Protein AF-0000000082844607 (afdb_homodimer)

Foldseek 3Di:
DQPKDFDADLQARHTQEIDGDHDQKDWDPDDPPFWDWDFDSQFQWIWITGPNDTHTDPDGQVRQQVVPQDADPVGKGK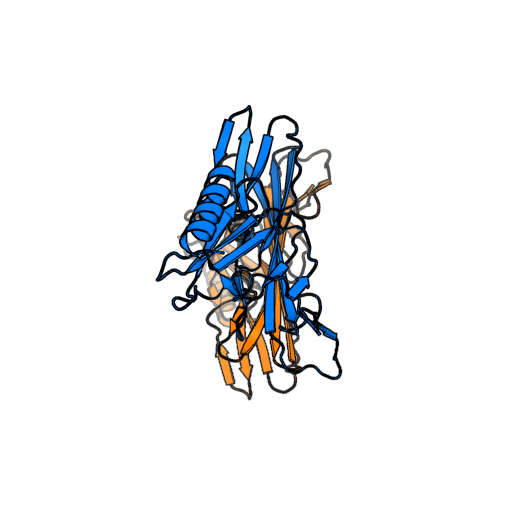HKDKWKKKFWAQPRYRDTQWIDTPVDTDGRDDPDRDAIEIFMKMKMKMWIDDDPDIIIMIGMDSCPDADEADPPSQWAWEAEPPFQKIWIAGNVPRATSYIDGPRDGDSFDWDQDRHYTHGDDHHYDHPVVVVVSVVVNCVVVVD/DQPKDFDADLQARHTQEIDGDHDQKDWDPDPPPFWDWDFDSQFQWIWITGPNDTDTDPDGQVRQQVVPQDADPVGKGKHKDKWKKKFWAQPRYRDTQWIDTPVDTDGRDDPDRDAIEIFMKMKMKMWIDDDPDIIIMIGMDSCVDADEADPPSQWAWEAEPPFQKIWIAGNVPRATSYIDGPRDGDSFDWDQDRHYTHGDDHHYDHPVVVVVSVVVRCVVVVD

Nearest PDB structures (foldseek):
  6shc-assembly1_A-2  TM=8.727E-01  e=2.344E-17  Homo sapiens
  2hz6-assembly1_A-2  TM=8.777E-01  e=3.022E-15  Homo sapiens
  4yzs-assembly1_B-2  TM=6.482E-01  e=1.031E-11  Homo sapiens
  5v1d-assembly2_C  TM=6.864E-01  e=1.862E-10  Bos taurus
  4yzy-assembly1_A-2  TM=5.432E-01  e=5.057E-06  Mus musculus

Sequence (446 aa):
MDGRLNALDINTGKIKWIMEEEPVLRSPTNVKQGFTFLPNPLDGSLYSLKDSSLKKLPFNIPQLVHAAPCTGNDGVRYAGSKKDVWFGIDPETGIKVETLSAASAERICPANQKQTIYLGRTEYHVSMFLENNRWNATFNDYTAHLLPENNNYPLKHYVSSSTGNLLAVDKNTGEVRWEEDLKVPIVALYLLEQDGLHKLDFKVMGKETMENIAKVSSFAFGKMDGRLNALDINTGKIKWIMEEEPVLRSPTNVKQGFTFLPNPLDGSLYSLKDSSLKKLPFNIPQLVHAAPCTGNDGVRYAGSKKDVWFGIDPETGIKVETLSAASAERICPANQKQTIYLGRTEYHVSMFLENNRWNATFNDYTAHLLPENNNYPLKHYVSSSTGNLLAVDKNTGEVRWEEDLKVPIVALYLLEQDGLHKLDFKVMGKETMENIAKVSSFAFGK

Solvent-accessible surface area (backbone atoms only — not comparable to full-atom values): 24104 Å² total; per-residue (Å²): 102,67,34,62,45,72,40,54,39,89,79,63,46,47,74,66,32,70,38,88,44,70,44,34,48,47,57,69,82,70,71,52,97,52,51,38,64,47,71,35,75,66,71,32,38,34,26,40,35,42,84,88,39,78,41,76,51,98,46,27,47,69,56,44,33,66,51,24,25,41,68,48,95,86,62,37,35,35,23,9,28,37,39,20,35,35,36,26,20,29,82,80,63,52,47,73,34,28,40,41,35,56,86,44,77,48,75,52,85,60,93,79,73,84,57,72,31,53,42,37,36,34,42,35,32,39,26,40,40,45,95,95,42,75,49,53,39,37,42,47,40,59,58,59,47,48,40,70,62,61,87,79,60,60,63,41,37,38,31,32,74,84,43,18,38,38,38,34,25,33,65,85,78,62,46,69,65,35,70,36,74,66,78,43,76,76,60,78,48,64,46,84,48,83,89,19,47,19,50,44,78,67,42,78,34,54,58,69,59,50,51,50,52,53,50,50,43,28,59,73,66,76,95,102,68,35,61,47,73,41,54,39,90,79,64,46,47,75,65,32,70,39,87,44,69,44,34,48,48,59,71,82,72,71,46,99,52,53,38,65,47,71,37,76,68,70,33,38,34,26,39,35,42,85,90,40,78,41,75,52,98,46,27,47,70,55,46,34,67,49,26,25,40,66,46,96,86,61,38,34,34,24,9,27,36,39,20,36,34,36,27,19,30,83,79,63,52,46,73,35,28,40,41,34,56,85,43,76,48,75,51,85,60,93,78,72,84,57,73,30,51,42,37,36,33,41,34,32,40,26,40,40,45,95,95,43,74,50,52,37,37,40,46,40,57,60,57,47,49,41,72,60,62,86,78,60,58,63,41,37,38,31,31,74,83,44,19,37,39,37,35,25,32,65,85,79,63,46,69,64,35,69,38,75,67,79,43,77,74,60,78,47,64,45,84,48,81,88,19,48,18,50,42,77,67,42,79,34,54,58,69,59,50,52,49,51,54,50,50,43,27,59,73,66,75,97

Organism: NCBI:txid2654633

pLDDT: mean 88.21, std 10.42, range [48.5, 97.88]

Secondary structure (DSSP, 8-state):
----EEEE-TTT--EEEEE----SEE---S-BTTEEEEE-TTT-EEEEEETTEEEEEEEEHHHHHHH-SEE-TTS-EEEEEEEEEEEEE-TTT--EEEEEESS-EEE---TT----EEEEEEEEEEEEEETTEEEEEEEEESGGGPBPP-TT--EEEEEESSS-EEEEEETTT--EEEEEE-SS----EEEEETTEEEEE--EEE-HHHHHHHHHHHHHHTT-/----EEEE-TTT--EEEEE----SEE---S-BTTEEEEE-TTT-EEEEEETTEEEEEEEEHHHHHHH-SEE-TTS-EEEEEEEEEEEEE-TTT--EEEEEESS-EEE---TT----EEEEEEEEEEEEEETTEEEEEEEEESGGGPBPP-TT--EEEEEESSS-EEEEEETTT--EEEEEE-SS----EEEEETTEEEEE--EEE-HHHHHHHHHHHHHHTT-

InterPro domains:
  IPR011047 Quinoprotein alcohol dehydrogenase-like superfamily [SSF50998] (1-191)
  IPR015943 WD40/YVTN repeat-like-containing domain superfamily [G3DSA:2.130.10.10] (1-203)
  IPR018391 Pyrrolo-quinoline quinone beta-propeller repeat [SM00564] (69-101)
  IPR018391 Pyrrolo-quinoline quinone beta-propeller repeat [SM00564] (149-181)

Structure (mmCIF, N/CA/C/O backbone):
data_AF-0000000082844607-model_v1
#
loop_
_entity.id
_entity.type
_entity.pdbx_description
1 polymer 'Uncharacterized protein'
#
loop_
_atom_site.group_PDB
_atom_site.id
_atom_site.type_symbol
_atom_site.label_atom_id
_atom_site.label_alt_id
_atom_site.label_comp_id
_atom_site.label_asym_id
_atom_site.label_entity_id
_atom_site.label_seq_id
_atom_site.pdbx_PDB_ins_code
_atom_site.Cartn_x
_atom_site.Cartn_y
_atom_site.Cartn_z
_atom_site.occupancy
_atom_site.B_iso_or_equiv
_atom_site.auth_seq_id
_atom_site.auth_comp_id
_atom_site.auth_asym_id
_atom_site.auth_atom_id
_atom_site.pdbx_PDB_model_num
ATOM 1 N N . MET A 1 1 ? 11.773 14.969 12.531 1 65.75 1 MET A N 1
ATOM 2 C CA . MET A 1 1 ? 10.492 15.672 12.5 1 65.75 1 MET A CA 1
ATOM 3 C C . MET A 1 1 ? 9.422 14.883 13.258 1 65.75 1 MET A C 1
ATOM 5 O O . MET A 1 1 ? 9.18 13.711 12.953 1 65.75 1 MET A O 1
ATOM 9 N N . ASP A 1 2 ? 8.75 15.438 14.336 1 77.5 2 ASP A N 1
ATOM 10 C CA . ASP A 1 2 ? 8.031 14.695 15.375 1 77.5 2 ASP A CA 1
ATOM 11 C C . ASP A 1 2 ? 6.637 14.305 14.898 1 77.5 2 ASP A C 1
ATOM 13 O O . ASP A 1 2 ? 5.906 13.617 15.617 1 77.5 2 ASP A O 1
ATOM 17 N N . GLY A 1 3 ? 6.238 14.602 13.742 1 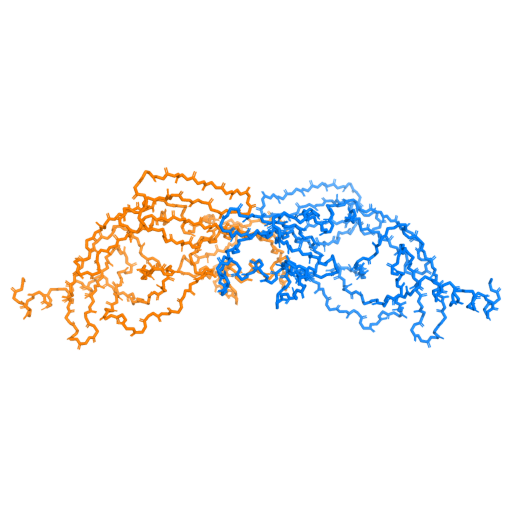87.44 3 GLY A N 1
ATOM 18 C CA . GLY A 1 3 ? 4.977 14.133 13.188 1 87.44 3 GLY A CA 1
ATOM 19 C C . GLY A 1 3 ? 3.768 14.797 13.82 1 87.44 3 GLY A C 1
ATOM 20 O O . GLY A 1 3 ? 2.643 14.312 13.672 1 87.44 3 GLY A O 1
ATOM 21 N N . ARG A 1 4 ? 3.936 15.914 14.555 1 91.75 4 ARG A N 1
ATOM 22 C CA . ARG A 1 4 ? 2.861 16.641 15.234 1 91.75 4 ARG A CA 1
ATOM 23 C C . ARG A 1 4 ? 1.97 17.359 14.234 1 91.75 4 ARG A C 1
ATOM 25 O O . ARG A 1 4 ? 2.459 17.906 13.25 1 91.75 4 ARG A O 1
ATOM 32 N N . LEU A 1 5 ? 0.731 17.281 14.547 1 94.31 5 LEU A N 1
ATOM 33 C CA . LEU A 1 5 ? -0.241 18.109 13.836 1 94.31 5 LEU A CA 1
ATOM 34 C C . LEU A 1 5 ? -0.721 19.266 14.703 1 94.31 5 LEU A C 1
ATOM 36 O O . LEU A 1 5 ? -1.335 19.047 15.75 1 94.31 5 LEU A O 1
ATOM 40 N N . ASN A 1 6 ? -0.327 20.453 14.375 1 96.31 6 ASN A N 1
ATOM 41 C CA . ASN A 1 6 ? -0.761 21.672 15.07 1 96.31 6 ASN A CA 1
ATOM 42 C C . ASN A 1 6 ? -1.96 22.312 14.383 1 96.31 6 ASN A C 1
ATOM 44 O O . ASN A 1 6 ? -1.904 22.625 13.188 1 96.31 6 ASN A O 1
ATOM 48 N N . ALA A 1 7 ? -2.996 22.406 15.086 1 97.5 7 ALA A N 1
ATOM 49 C CA . ALA A 1 7 ? -4.145 23.141 14.562 1 97.5 7 ALA A CA 1
ATOM 50 C C . ALA A 1 7 ? -4.078 24.609 14.969 1 97.5 7 ALA A C 1
ATOM 52 O O . ALA A 1 7 ? -4.008 24.938 16.156 1 97.5 7 ALA A O 1
ATOM 53 N N . LEU A 1 8 ? -4.09 25.453 14 1 97.88 8 LEU A N 1
ATOM 54 C CA . LEU A 1 8 ? -4.004 26.891 14.234 1 97.88 8 LEU A CA 1
ATOM 55 C C . LEU A 1 8 ? -5.312 27.578 13.867 1 97.88 8 LEU A C 1
ATOM 57 O O . LEU A 1 8 ? -5.996 27.172 12.93 1 97.88 8 LEU A O 1
ATOM 61 N N . ASP A 1 9 ? -5.633 28.594 14.672 1 97.56 9 ASP A N 1
ATOM 62 C CA . ASP A 1 9 ? -6.738 29.453 14.281 1 97.56 9 ASP A CA 1
ATOM 63 C C . ASP A 1 9 ? -6.402 30.25 13.016 1 97.56 9 ASP A C 1
ATOM 65 O O . ASP A 1 9 ? -5.359 30.906 12.945 1 97.56 9 ASP A O 1
ATOM 69 N N . ILE A 1 10 ? -7.258 30.234 12.062 1 95 10 ILE A N 1
ATOM 70 C CA . ILE A 1 10 ? -6.973 30.812 10.758 1 95 10 ILE A CA 1
ATOM 71 C C . ILE A 1 10 ? -6.801 32.312 10.875 1 95 10 ILE A C 1
ATOM 73 O O . ILE A 1 10 ? -6.027 32.938 10.133 1 95 10 ILE A O 1
ATOM 77 N N . ASN A 1 11 ? -7.441 32.938 11.883 1 94.69 11 ASN A N 1
ATOM 78 C CA . ASN A 1 11 ? -7.465 34.406 11.984 1 94.69 11 ASN A CA 1
ATOM 79 C C . ASN A 1 11 ? -6.309 34.906 12.836 1 94.69 11 ASN A C 1
ATOM 81 O O . ASN A 1 11 ? -5.781 36 12.586 1 94.69 11 ASN A O 1
ATOM 85 N N . THR A 1 12 ? -5.914 34.125 13.781 1 96.06 12 THR A N 1
ATOM 86 C CA . THR A 1 12 ? -4.953 34.656 14.742 1 96.06 12 THR A CA 1
ATOM 87 C C . THR A 1 12 ? -3.611 33.938 14.617 1 96.06 12 THR A C 1
ATOM 89 O O . THR A 1 12 ? -2.586 34.438 15.078 1 96.06 12 THR A O 1
ATOM 92 N N . GLY A 1 13 ? -3.664 32.719 14.039 1 96.81 13 GLY A N 1
ATOM 93 C CA . GLY A 1 13 ? -2.455 31.906 13.938 1 96.81 13 GLY A CA 1
ATOM 94 C C . GLY A 1 13 ? -2.125 31.172 15.227 1 96.81 13 GLY A C 1
ATOM 95 O O . GLY A 1 13 ? -1.167 30.406 15.273 1 96.81 13 GLY A O 1
ATOM 96 N N . LYS A 1 14 ? -2.963 31.406 16.25 1 97.19 14 LYS A N 1
ATOM 97 C CA . LYS A 1 14 ? -2.688 30.75 17.516 1 97.19 14 LYS A CA 1
ATOM 98 C C . LYS A 1 14 ? -3.004 29.266 17.453 1 97.19 14 LYS A C 1
ATOM 100 O O . LYS A 1 14 ? -3.957 28.859 16.781 1 97.19 14 LYS A O 1
ATOM 105 N N . ILE A 1 15 ? -2.26 28.484 18.203 1 97.12 15 ILE A N 1
ATOM 106 C CA . ILE A 1 15 ? -2.457 27.047 18.234 1 97.12 15 ILE A CA 1
ATOM 107 C C . ILE A 1 15 ? -3.703 26.703 19.062 1 97.12 15 ILE A C 1
ATOM 109 O O . ILE A 1 15 ? -3.834 27.141 20.203 1 97.12 15 ILE A O 1
ATOM 113 N N . LYS A 1 16 ? -4.602 26 18.484 1 97.25 16 LYS A N 1
ATOM 114 C CA . LYS A 1 16 ? -5.812 25.547 19.172 1 97.25 16 LYS A CA 1
ATOM 115 C C . LYS A 1 16 ? -5.586 24.219 19.875 1 97.25 16 LYS A C 1
ATOM 117 O O . LYS A 1 16 ? -6 24.031 21.016 1 97.25 16 LYS A O 1
ATOM 122 N N . TRP A 1 17 ? -4.984 23.312 19.234 1 96.69 17 TRP A N 1
ATOM 123 C CA . TRP A 1 17 ? -4.664 22 19.797 1 96.69 17 TRP A CA 1
ATOM 124 C C . TRP A 1 17 ? -3.512 21.344 19.047 1 96.69 17 TRP A C 1
ATOM 126 O O . TRP A 1 17 ? -3.154 21.781 17.953 1 96.69 17 TRP A O 1
ATOM 136 N N . ILE A 1 18 ? -2.9 20.422 19.641 1 95.69 18 ILE A N 1
ATOM 137 C CA . ILE A 1 18 ? -1.778 19.656 19.094 1 95.69 18 ILE A CA 1
ATOM 138 C C . ILE A 1 18 ? -2.074 18.156 19.188 1 95.69 18 ILE A C 1
ATOM 140 O O . ILE A 1 18 ? -2.547 17.688 20.234 1 95.69 18 ILE A O 1
ATOM 144 N N . MET A 1 19 ? -1.916 17.5 18.125 1 93.88 19 MET A N 1
ATOM 145 C CA . MET A 1 19 ? -2.016 16.047 18.109 1 93.88 19 MET A CA 1
ATOM 146 C C . MET A 1 19 ? -0.647 15.414 17.891 1 93.88 19 MET A C 1
ATOM 148 O O . MET A 1 19 ? 0.015 15.688 16.891 1 93.88 19 MET A O 1
ATOM 152 N N . GLU A 1 20 ? -0.281 14.547 18.875 1 93.81 20 GLU A N 1
ATOM 153 C CA . GLU A 1 20 ? 0.998 13.859 18.75 1 93.81 20 GLU A CA 1
ATOM 154 C C . GLU A 1 20 ? 0.866 12.609 17.875 1 93.81 20 GLU A C 1
ATOM 156 O O . GLU A 1 20 ? -0.012 11.773 18.109 1 93.81 20 GLU A O 1
ATOM 161 N N . GLU A 1 21 ? 1.651 12.531 16.875 1 93.25 21 GLU A N 1
ATOM 162 C CA . GLU A 1 21 ? 1.688 11.367 15.992 1 93.25 21 GLU A CA 1
ATOM 163 C C . GLU A 1 21 ? 3.123 10.945 15.688 1 93.25 21 GLU A C 1
ATOM 165 O O . GLU A 1 21 ? 4.07 11.555 16.188 1 93.25 21 GLU A O 1
ATOM 170 N N . GLU A 1 22 ? 3.238 9.797 14.953 1 94.25 22 GLU A N 1
ATOM 171 C CA . GLU A 1 22 ? 4.562 9.289 14.602 1 94.25 22 GLU A CA 1
ATOM 172 C C . GLU A 1 22 ? 5.309 10.273 13.703 1 94.25 22 GLU A C 1
ATOM 174 O O . GLU A 1 22 ? 4.688 11.023 12.945 1 94.25 22 GLU A O 1
ATOM 179 N N . PRO A 1 23 ? 6.633 10.242 13.766 1 94.25 23 PRO A N 1
ATOM 180 C CA . PRO A 1 23 ? 7.414 11.141 12.914 1 94.25 23 PRO A CA 1
ATOM 181 C C . PRO A 1 23 ? 7.062 11.008 11.43 1 94.25 23 PRO A C 1
ATOM 183 O O . PRO A 1 23 ? 6.711 9.914 10.977 1 94.25 23 PRO A O 1
ATOM 186 N N . VAL A 1 24 ? 7.191 12.109 10.766 1 94.44 24 VAL A N 1
ATOM 187 C CA . VAL A 1 24 ? 6.887 12.148 9.336 1 94.44 24 VAL A CA 1
ATOM 188 C C . VAL A 1 24 ? 7.816 11.203 8.586 1 94.44 24 VAL A C 1
ATOM 190 O O . VAL A 1 24 ? 7.387 10.492 7.672 1 94.44 24 VAL A O 1
ATOM 193 N N . LEU A 1 25 ? 9.102 11.242 8.977 1 95 25 LEU A N 1
ATOM 194 C CA . LEU A 1 25 ? 10.109 10.453 8.273 1 95 25 LEU A CA 1
ATOM 195 C C . LEU A 1 25 ? 11.109 9.844 9.25 1 95 25 LEU A C 1
ATOM 197 O O . LEU A 1 25 ? 11.562 10.516 10.172 1 95 25 LEU A O 1
ATOM 201 N N . ARG A 1 26 ? 11.289 8.547 9.125 1 94.31 26 ARG A N 1
ATOM 202 C CA . ARG A 1 26 ? 12.344 7.82 9.828 1 94.31 26 ARG A CA 1
ATOM 203 C C . ARG A 1 26 ? 13.211 7.027 8.859 1 94.31 26 ARG A C 1
ATOM 205 O O . ARG A 1 26 ? 12.695 6.25 8.055 1 94.31 26 ARG A O 1
ATOM 212 N N . SER A 1 27 ? 14.469 7.289 8.805 1 90.69 27 SER A N 1
ATOM 213 C CA . SER A 1 27 ? 15.422 6.574 7.961 1 90.69 27 SER A CA 1
ATOM 214 C C . SER A 1 27 ? 16.812 6.566 8.586 1 90.69 27 SER A C 1
ATOM 216 O O . SER A 1 27 ? 17.156 7.465 9.359 1 90.69 27 SER A O 1
ATOM 218 N N . PRO A 1 28 ? 17.594 5.484 8.367 1 82.56 28 PRO A N 1
ATOM 219 C CA . PRO A 1 28 ? 18.969 5.512 8.883 1 82.56 28 PRO A CA 1
ATOM 220 C C . PRO A 1 28 ? 19.766 6.695 8.344 1 82.56 28 PRO A C 1
ATOM 222 O O . PRO A 1 28 ? 19.562 7.117 7.203 1 82.56 28 PRO A O 1
ATOM 225 N N . THR A 1 29 ? 20.469 7.367 9.18 1 72.31 29 THR A N 1
ATOM 226 C CA . THR A 1 29 ? 21.281 8.516 8.781 1 72.31 29 THR A CA 1
ATOM 227 C C . THR A 1 29 ? 22.703 8.086 8.43 1 72.31 29 THR A C 1
ATOM 229 O O . THR A 1 29 ? 23.453 8.844 7.801 1 72.31 29 THR A O 1
ATOM 232 N N . ASN A 1 30 ? 23 6.871 8.812 1 71.19 30 ASN A N 1
ATOM 233 C CA . ASN A 1 30 ? 24.391 6.473 8.602 1 71.19 30 ASN A CA 1
ATOM 234 C C . ASN A 1 30 ? 24.578 5.82 7.238 1 71.19 30 ASN A C 1
ATOM 236 O O . ASN A 1 30 ? 23.766 4.992 6.816 1 71.19 30 ASN A O 1
ATOM 240 N N . VAL A 1 31 ? 25.344 6.48 6.375 1 64.75 31 VAL A N 1
ATOM 241 C CA . VAL A 1 31 ? 25.734 5.887 5.098 1 64.75 31 VAL A CA 1
ATOM 242 C C . VAL A 1 31 ? 26.594 4.645 5.344 1 64.75 31 VAL A C 1
ATOM 244 O O . VAL A 1 31 ? 27.688 4.742 5.91 1 64.75 31 VAL A O 1
ATOM 247 N N . LYS A 1 32 ? 25.984 3.477 5.328 1 59.62 32 LYS A N 1
ATOM 248 C CA . LYS A 1 32 ? 26.781 2.248 5.371 1 59.62 32 LYS A CA 1
ATOM 249 C C . LYS A 1 32 ? 27.312 1.895 3.988 1 59.62 32 LYS A C 1
ATOM 251 O O . LYS A 1 32 ? 26.578 1.904 3.004 1 59.62 32 LYS A O 1
ATOM 256 N N . GLN A 1 33 ? 28.656 1.492 4.105 1 62 33 GLN A N 1
ATOM 257 C CA . GLN A 1 33 ? 29.469 0.822 3.102 1 62 33 GLN A CA 1
ATOM 258 C C . GLN A 1 33 ? 29.297 1.468 1.729 1 62 33 GLN A C 1
ATOM 260 O O . GLN A 1 33 ? 29.328 0.781 0.706 1 62 33 GLN A O 1
ATOM 265 N N . GLY A 1 34 ? 28.859 2.734 1.683 1 70.25 34 GLY A N 1
ATOM 266 C CA . GLY A 1 34 ? 29 3.447 0.423 1 70.25 34 GLY A CA 1
ATOM 267 C C . GLY A 1 34 ? 27.672 3.664 -0.288 1 70.25 34 GLY A C 1
ATOM 268 O O . GLY A 1 34 ? 27.625 4.324 -1.326 1 70.25 34 GLY A O 1
ATOM 269 N N . PHE A 1 35 ? 26.578 3.016 0.213 1 77.75 35 PHE A N 1
ATOM 270 C CA . PHE A 1 35 ? 25.312 3.234 -0.463 1 77.75 35 PHE A CA 1
ATOM 271 C C . PHE A 1 35 ? 24.203 3.557 0.543 1 77.75 35 PHE A C 1
ATOM 273 O O . PHE A 1 35 ? 24.125 2.93 1.601 1 77.75 35 PHE A O 1
ATOM 280 N N . THR A 1 36 ? 23.578 4.691 0.289 1 86.69 36 THR A N 1
ATOM 281 C CA . THR A 1 36 ? 22.422 5.016 1.122 1 86.69 36 THR A CA 1
ATOM 282 C C . THR A 1 36 ? 21.406 5.836 0.336 1 86.69 36 THR A C 1
ATOM 284 O O . THR A 1 36 ? 21.672 6.262 -0.788 1 86.69 36 THR A O 1
ATOM 287 N N . PHE A 1 37 ? 20.25 5.867 0.863 1 90.31 37 PHE A N 1
ATOM 288 C CA . PHE A 1 37 ? 19.219 6.746 0.316 1 90.31 37 PHE A CA 1
ATOM 289 C C . PHE A 1 37 ? 18.906 7.883 1.282 1 90.31 37 PHE A C 1
ATOM 291 O O . PHE A 1 37 ? 18.984 7.707 2.5 1 90.31 37 PHE A O 1
ATOM 298 N N . LEU A 1 38 ? 18.625 8.961 0.694 1 91.94 38 LEU A N 1
ATOM 299 C CA . LEU A 1 38 ? 18.188 10.125 1.458 1 91.94 38 LEU A CA 1
ATOM 300 C C . LEU A 1 38 ? 16.75 10.5 1.118 1 91.94 38 LEU A C 1
ATOM 302 O O . LEU A 1 38 ? 16.469 10.93 -0.001 1 91.94 38 LEU A O 1
ATOM 306 N N . PRO A 1 39 ? 15.859 10.281 2.029 1 94.25 39 PRO A N 1
ATOM 307 C CA . PRO A 1 39 ? 14.469 10.664 1.765 1 94.25 39 PRO A CA 1
ATOM 308 C C . PRO A 1 39 ? 14.18 12.125 2.104 1 94.25 39 PRO A C 1
ATOM 310 O O . PRO A 1 39 ? 14.836 12.695 2.977 1 94.25 39 PRO A O 1
ATOM 313 N N . ASN A 1 40 ? 13.32 12.758 1.428 1 93 40 ASN A N 1
ATOM 314 C CA . ASN A 1 40 ? 12.812 14.102 1.65 1 93 40 ASN A CA 1
ATOM 315 C C . ASN A 1 40 ? 11.5 14.086 2.432 1 93 40 ASN A C 1
ATOM 317 O O . ASN A 1 40 ? 10.516 13.484 1.993 1 93 40 ASN A O 1
ATOM 321 N N . PRO A 1 41 ? 11.422 14.703 3.553 1 92.31 41 PRO A N 1
ATOM 322 C CA . PRO A 1 41 ? 10.211 14.648 4.379 1 92.31 41 PRO A CA 1
ATOM 323 C C . PRO A 1 41 ? 9.039 15.391 3.756 1 92.31 41 PRO A C 1
ATOM 325 O O . PRO A 1 41 ? 7.895 15.242 4.203 1 92.31 41 PRO A O 1
ATOM 328 N N . LEU A 1 42 ? 9.281 16.234 2.756 1 91.12 42 LEU A N 1
ATOM 329 C CA . LEU A 1 42 ? 8.219 17.047 2.166 1 91.12 42 LEU A CA 1
ATOM 330 C C . LEU A 1 42 ? 7.293 16.188 1.309 1 91.12 42 LEU A C 1
ATOM 332 O O . LEU A 1 42 ? 6.082 16.406 1.275 1 91.12 42 LEU A O 1
ATOM 336 N N . ASP A 1 43 ? 7.895 15.211 0.659 1 92.06 43 ASP A N 1
ATOM 337 C CA . ASP A 1 43 ? 7.043 14.469 -0.268 1 92.06 43 ASP A CA 1
ATOM 338 C C . ASP A 1 43 ? 7.492 13.016 -0.383 1 92.06 43 ASP A C 1
ATOM 340 O O . ASP A 1 43 ? 6.953 12.258 -1.189 1 92.06 43 ASP A O 1
ATOM 344 N N . GLY A 1 44 ? 8.516 12.641 0.325 1 94.88 44 GLY A N 1
ATOM 345 C CA . GLY A 1 44 ? 9 11.266 0.298 1 94.88 44 GLY A CA 1
ATOM 346 C C . GLY A 1 44 ? 9.953 10.992 -0.851 1 94.88 44 GLY A C 1
ATOM 347 O O . GLY A 1 44 ? 10.336 9.844 -1.081 1 94.88 44 GLY A O 1
ATOM 348 N N . SER A 1 45 ? 10.383 12 -1.598 1 95.81 45 SER A N 1
ATOM 349 C CA . SER A 1 45 ? 11.359 11.773 -2.664 1 95.81 45 SER A CA 1
ATOM 350 C C . SER A 1 45 ? 12.633 11.141 -2.123 1 95.81 45 SER A C 1
ATOM 352 O O . SER A 1 45 ? 12.977 11.32 -0.952 1 95.81 45 SER A O 1
ATOM 354 N N . LEU A 1 46 ? 13.266 10.398 -2.99 1 94.69 46 LEU A N 1
ATOM 355 C CA . LEU A 1 46 ? 14.445 9.648 -2.586 1 94.69 46 LEU A CA 1
ATOM 356 C C . LEU A 1 46 ? 15.648 10.016 -3.451 1 94.69 46 LEU A C 1
ATOM 358 O O . LEU A 1 46 ? 15.516 10.172 -4.668 1 94.69 46 LEU A O 1
ATOM 362 N N . TYR A 1 47 ? 16.766 10.156 -2.803 1 93.06 47 TYR A N 1
ATOM 363 C CA . TYR A 1 47 ? 18.047 10.344 -3.467 1 93.06 47 TYR A CA 1
ATOM 364 C C . TYR A 1 47 ? 19.016 9.227 -3.104 1 93.06 47 TYR A C 1
ATOM 366 O O . TYR A 1 47 ? 19.156 8.883 -1.929 1 93.06 47 TYR A O 1
ATOM 374 N N . SER A 1 48 ? 19.5 8.625 -4.09 1 89.44 48 SER A N 1
ATOM 375 C CA . SER A 1 48 ? 20.531 7.621 -3.842 1 89.44 48 SER A CA 1
ATOM 376 C C . SER A 1 48 ? 21.922 8.266 -3.738 1 89.44 48 SER A C 1
ATOM 378 O O . SER A 1 48 ? 22.234 9.195 -4.488 1 89.44 48 SER A O 1
ATOM 380 N N . LEU A 1 49 ? 22.594 7.902 -2.764 1 87.81 49 LEU A N 1
ATOM 381 C CA . LEU A 1 49 ? 23.969 8.359 -2.582 1 87.81 49 LEU A CA 1
ATOM 382 C C . LEU A 1 49 ? 24.938 7.188 -2.666 1 87.81 49 LEU A C 1
ATOM 384 O O . LEU A 1 49 ? 24.875 6.254 -1.863 1 87.81 49 LEU A O 1
ATOM 388 N N . LYS A 1 50 ? 25.672 7.168 -3.67 1 82.62 50 LYS A N 1
ATOM 389 C CA . LYS A 1 50 ? 26.734 6.18 -3.855 1 82.62 50 LYS A CA 1
ATOM 390 C C . LYS A 1 50 ? 28.047 6.855 -4.215 1 82.62 50 LYS A C 1
ATOM 392 O O . LYS A 1 50 ? 28.125 7.578 -5.207 1 82.62 50 LYS A O 1
ATOM 397 N N . ASP A 1 51 ? 29.094 6.543 -3.518 1 83.56 51 ASP A N 1
ATOM 398 C CA . ASP A 1 51 ? 30.422 7.086 -3.779 1 83.56 51 ASP A CA 1
ATOM 399 C C . ASP A 1 51 ? 30.359 8.594 -4.027 1 83.56 51 ASP A C 1
ATOM 401 O O . ASP A 1 51 ? 30.906 9.086 -5.02 1 83.56 51 ASP A O 1
ATOM 405 N N . SER A 1 52 ? 29.594 9.336 -3.311 1 83.38 52 SER A N 1
ATOM 406 C CA . SER A 1 52 ? 29.469 10.789 -3.303 1 83.38 52 SER A CA 1
ATOM 407 C C . SER A 1 52 ? 28.672 11.289 -4.5 1 83.38 52 SER A C 1
ATOM 409 O O . SER A 1 52 ? 28.734 12.469 -4.84 1 83.38 52 SER A O 1
ATOM 411 N N . SER A 1 53 ? 28.125 10.352 -5.152 1 87.94 53 SER A N 1
ATOM 412 C CA . SER A 1 53 ? 27.219 10.727 -6.234 1 87.94 53 SER A CA 1
ATOM 413 C C . SER A 1 53 ? 25.766 10.688 -5.785 1 87.94 53 SER A C 1
ATOM 415 O O . SER A 1 53 ? 25.312 9.68 -5.238 1 87.94 53 SER A O 1
ATOM 417 N N . LEU A 1 54 ? 25.094 11.789 -5.961 1 89.69 54 LEU A N 1
ATOM 418 C CA . LEU A 1 54 ? 23.703 11.922 -5.547 1 89.69 54 LEU A CA 1
ATOM 419 C C . LEU A 1 54 ? 22.766 11.852 -6.75 1 89.69 54 LEU A C 1
ATOM 421 O O . LEU A 1 54 ? 22.938 12.602 -7.715 1 89.69 54 LEU A O 1
ATOM 425 N N . LYS A 1 55 ? 21.922 10.883 -6.742 1 91.75 55 LYS A N 1
ATOM 426 C CA . LYS A 1 55 ? 20.969 10.734 -7.828 1 91.75 55 LYS A CA 1
ATOM 427 C C . LYS A 1 55 ? 19.531 10.672 -7.297 1 91.75 55 LYS A C 1
ATOM 429 O O . LYS A 1 55 ? 19.25 9.914 -6.367 1 91.75 55 LYS A O 1
ATOM 434 N N . LYS A 1 56 ? 18.766 11.461 -7.945 1 93.88 56 LYS A N 1
ATOM 435 C CA . LYS A 1 56 ? 17.344 11.43 -7.57 1 93.88 56 LYS A CA 1
ATOM 436 C C . LYS A 1 56 ? 16.625 10.258 -8.227 1 93.88 56 LYS A C 1
ATOM 438 O O . LYS A 1 56 ? 16.766 10.039 -9.438 1 93.88 56 LYS A O 1
ATOM 443 N N . LEU A 1 57 ? 15.875 9.508 -7.5 1 92.56 57 LEU A N 1
ATOM 444 C CA . LEU A 1 57 ? 15.07 8.422 -8.047 1 92.56 57 LEU A CA 1
ATOM 445 C C . LEU A 1 57 ? 13.797 8.961 -8.688 1 92.56 57 LEU A C 1
ATOM 447 O O . LEU A 1 57 ? 13.258 9.977 -8.25 1 92.56 57 LEU A O 1
ATOM 451 N N . PRO A 1 58 ? 13.359 8.328 -9.711 1 94.06 58 PRO A N 1
ATOM 452 C CA . PRO A 1 58 ? 12.172 8.828 -10.422 1 94.06 58 PRO A CA 1
ATOM 453 C C . PRO A 1 58 ? 10.875 8.508 -9.688 1 94.06 58 PRO A C 1
ATOM 455 O O . PRO A 1 58 ? 9.789 8.664 -10.25 1 94.06 58 PRO A O 1
ATOM 458 N N . PHE A 1 59 ? 10.93 8.062 -8.469 1 93.75 59 PHE A N 1
ATOM 459 C CA . PHE A 1 59 ? 9.766 7.793 -7.629 1 93.75 59 PHE A CA 1
ATOM 460 C C . PHE A 1 59 ? 10 8.281 -6.203 1 93.75 59 PHE A C 1
ATOM 462 O O . PHE A 1 59 ? 11.125 8.25 -5.711 1 93.75 59 PHE A O 1
ATOM 469 N N . ASN A 1 60 ? 8.969 8.742 -5.551 1 96.31 60 ASN A N 1
ATOM 470 C CA . ASN A 1 60 ? 9.031 8.953 -4.105 1 96.31 60 ASN A CA 1
ATOM 471 C C . ASN A 1 60 ? 8.578 7.715 -3.338 1 96.31 60 ASN A C 1
ATOM 473 O O . ASN A 1 60 ? 8.25 6.691 -3.941 1 96.31 60 ASN A O 1
ATOM 477 N N . ILE A 1 61 ? 8.523 7.742 -2.084 1 96.19 61 ILE A N 1
ATOM 478 C CA . ILE A 1 61 ? 8.312 6.574 -1.236 1 96.19 61 ILE A CA 1
ATOM 479 C C . ILE A 1 61 ? 6.914 6.008 -1.479 1 96.19 61 ILE A C 1
ATOM 481 O O . ILE A 1 61 ? 6.762 4.809 -1.73 1 96.19 61 ILE A O 1
ATOM 485 N N . PRO A 1 62 ? 5.812 6.816 -1.468 1 96.25 62 PRO A N 1
ATOM 486 C CA . PRO A 1 62 ? 4.496 6.242 -1.765 1 96.25 62 PRO A CA 1
ATOM 487 C C . PRO A 1 62 ? 4.449 5.559 -3.129 1 96.25 62 PRO A C 1
ATOM 489 O O . PRO A 1 62 ? 3.887 4.469 -3.256 1 96.25 62 PRO A O 1
ATOM 492 N N . GLN A 1 63 ? 5.062 6.145 -4.109 1 94.69 63 GLN A N 1
ATOM 493 C CA . GLN A 1 63 ? 5.078 5.574 -5.449 1 94.69 63 GLN A CA 1
ATOM 494 C C . GLN A 1 63 ? 5.867 4.266 -5.48 1 94.69 63 GLN A C 1
ATOM 496 O O . GLN A 1 63 ? 5.461 3.307 -6.137 1 94.69 63 GLN A O 1
ATOM 501 N N . LEU A 1 64 ? 6.973 4.273 -4.816 1 94.5 64 LEU A N 1
ATOM 502 C CA . LEU A 1 64 ? 7.809 3.078 -4.773 1 94.5 64 LEU A CA 1
ATOM 503 C C . LEU A 1 64 ? 7.09 1.938 -4.059 1 94.5 64 LEU A C 1
ATOM 505 O O . LEU A 1 64 ? 7.137 0.792 -4.512 1 94.5 64 LEU A O 1
ATOM 509 N N . VAL A 1 65 ? 6.414 2.256 -2.938 1 95.5 65 VAL A N 1
ATOM 510 C CA . VAL A 1 65 ? 5.668 1.25 -2.189 1 95.5 65 VAL A CA 1
ATOM 511 C C . VAL A 1 65 ? 4.535 0.699 -3.055 1 95.5 65 VAL A C 1
ATOM 513 O O . VAL A 1 65 ? 4.258 -0.502 -3.033 1 95.5 65 VAL A O 1
ATOM 516 N N . HIS A 1 66 ? 3.961 1.533 -3.832 1 93.94 66 HIS A N 1
ATOM 517 C CA . HIS A 1 66 ? 2.896 1.092 -4.723 1 93.94 66 HIS A CA 1
ATOM 518 C C . HIS A 1 66 ? 3.43 0.141 -5.789 1 93.94 66 HIS A C 1
ATOM 520 O O . HIS A 1 66 ? 2.783 -0.857 -6.117 1 93.94 66 HIS A O 1
ATOM 526 N N . ALA A 1 67 ? 4.574 0.413 -6.328 1 92.81 67 ALA A N 1
ATOM 527 C CA . ALA A 1 67 ? 5.16 -0.364 -7.418 1 92.81 67 ALA A CA 1
ATOM 528 C C . ALA A 1 67 ? 5.773 -1.661 -6.898 1 92.81 67 ALA A C 1
ATOM 530 O O . ALA A 1 67 ? 5.867 -2.648 -7.633 1 92.81 67 ALA A O 1
ATOM 531 N N . ALA A 1 68 ? 6.184 -1.604 -5.609 1 94.56 68 ALA A N 1
ATOM 532 C CA . ALA A 1 68 ? 6.84 -2.762 -5.004 1 94.56 68 ALA A CA 1
ATOM 533 C C . ALA A 1 68 ? 5.859 -3.916 -4.82 1 94.56 68 ALA A C 1
ATOM 535 O O . ALA A 1 68 ? 4.656 -3.697 -4.664 1 94.56 68 ALA A O 1
ATOM 536 N N . PRO A 1 69 ? 6.375 -5.215 -4.82 1 94.81 69 PRO A N 1
ATOM 537 C CA . PRO A 1 69 ? 7.785 -5.586 -4.961 1 94.81 69 PRO A CA 1
ATOM 538 C C . PRO A 1 69 ? 8.289 -5.457 -6.398 1 94.81 69 PRO A C 1
ATOM 540 O O . PRO A 1 69 ? 7.566 -5.801 -7.34 1 94.81 69 PRO A O 1
ATOM 543 N N . CYS A 1 70 ? 9.484 -4.926 -6.531 1 92.25 70 CYS A N 1
ATOM 544 C CA . CYS A 1 70 ? 10.062 -4.77 -7.859 1 92.25 70 CYS A CA 1
ATOM 545 C C . CYS A 1 70 ? 11.586 -4.77 -7.797 1 92.25 70 CYS A C 1
ATOM 547 O O . CYS A 1 70 ? 12.164 -4.594 -6.727 1 92.25 70 CYS A O 1
ATOM 549 N N . THR A 1 71 ? 12.188 -5.09 -8.914 1 90.12 71 THR A N 1
ATOM 550 C CA . THR A 1 71 ? 13.641 -5.078 -9.031 1 90.12 71 THR A CA 1
ATOM 551 C C . THR A 1 71 ? 14.094 -3.994 -10 1 90.12 71 THR A C 1
ATOM 553 O O . THR A 1 71 ? 13.594 -3.912 -11.125 1 90.12 71 THR A O 1
ATOM 556 N N . GLY A 1 72 ? 14.945 -3.182 -9.523 1 84.75 72 GLY A N 1
ATOM 557 C CA . GLY A 1 72 ? 15.5 -2.164 -10.398 1 84.75 72 GLY A CA 1
ATOM 558 C C . GLY A 1 72 ? 16.5 -2.719 -11.391 1 84.75 72 GLY A C 1
ATOM 559 O O . GLY A 1 72 ? 16.953 -3.863 -11.266 1 84.75 72 GLY A O 1
ATOM 560 N N . ASN A 1 73 ? 16.812 -1.863 -12.336 1 83.69 73 ASN A N 1
ATOM 561 C CA . ASN A 1 73 ? 17.797 -2.236 -13.359 1 83.69 73 ASN A CA 1
ATOM 562 C C . ASN A 1 73 ? 19.172 -2.475 -12.75 1 83.69 73 ASN A C 1
ATOM 564 O O . ASN A 1 73 ? 20 -3.184 -13.328 1 83.69 73 ASN A O 1
ATOM 568 N N . ASP A 1 74 ? 19.406 -1.896 -11.617 1 78.06 74 ASP A N 1
ATOM 569 C CA . ASP A 1 74 ? 20.688 -2.043 -10.945 1 78.06 74 ASP A CA 1
ATOM 570 C C . ASP A 1 74 ? 20.703 -3.285 -10.055 1 78.06 74 ASP A C 1
ATOM 572 O O . ASP A 1 74 ? 21.672 -3.535 -9.344 1 78.06 74 ASP A O 1
ATOM 576 N N . GLY A 1 75 ? 19.625 -4.016 -10.008 1 83.81 75 GLY A N 1
ATOM 577 C CA . GLY A 1 75 ? 19.562 -5.258 -9.25 1 83.81 75 GLY A CA 1
ATOM 578 C C . GLY A 1 75 ? 19.016 -5.074 -7.844 1 83.81 75 GLY A C 1
ATOM 579 O O . GLY A 1 75 ? 18.828 -6.051 -7.113 1 83.81 75 GLY A O 1
ATOM 580 N N . VAL A 1 76 ? 18.734 -3.869 -7.473 1 86.81 76 VAL A N 1
ATOM 581 C CA . VAL A 1 76 ? 18.172 -3.607 -6.148 1 86.81 76 VAL A CA 1
ATOM 582 C C . VAL A 1 76 ? 16.734 -4.121 -6.078 1 86.81 76 VAL A C 1
ATOM 584 O O . VAL A 1 76 ? 15.938 -3.877 -6.988 1 86.81 76 VAL A O 1
ATOM 587 N N . ARG A 1 77 ? 16.422 -4.848 -5.031 1 91.12 77 ARG A N 1
ATOM 588 C CA . ARG A 1 77 ? 15.062 -5.309 -4.797 1 91.12 77 ARG A CA 1
ATOM 589 C C . ARG A 1 77 ? 14.352 -4.41 -3.791 1 91.12 77 ARG A C 1
ATOM 591 O O . ARG A 1 77 ? 14.906 -4.078 -2.742 1 91.12 77 ARG A O 1
ATOM 598 N N . TYR A 1 78 ? 13.18 -4.027 -4.18 1 92.94 78 TYR A N 1
ATOM 599 C CA . TYR A 1 78 ? 12.375 -3.164 -3.322 1 92.94 78 TYR A CA 1
ATOM 600 C C . TYR A 1 78 ? 11.156 -3.908 -2.789 1 92.94 78 TYR A C 1
ATOM 602 O O . TYR A 1 78 ? 10.523 -4.668 -3.521 1 92.94 78 TYR A O 1
ATOM 610 N N . ALA A 1 79 ? 10.891 -3.814 -1.59 1 95.31 79 ALA A N 1
ATOM 611 C CA . ALA A 1 79 ? 9.664 -4.254 -0.928 1 95.31 79 ALA A CA 1
ATOM 612 C C . ALA A 1 79 ? 9.102 -3.156 -0.03 1 95.31 79 ALA A C 1
ATOM 614 O O . ALA A 1 79 ? 9.828 -2.248 0.38 1 95.31 79 ALA A O 1
ATOM 615 N N . GLY A 1 80 ? 7.828 -3.215 0.198 1 95.88 80 GLY A N 1
ATOM 616 C CA . GLY A 1 80 ? 7.238 -2.172 1.024 1 95.88 80 GLY A CA 1
ATOM 617 C C . GLY A 1 80 ? 5.957 -2.609 1.709 1 95.88 80 GLY A C 1
ATOM 618 O O . GLY A 1 80 ? 5.496 -3.734 1.516 1 95.88 80 GLY A O 1
ATOM 619 N N . SER A 1 81 ? 5.504 -1.794 2.537 1 97 81 SER A N 1
ATOM 620 C CA . SER A 1 81 ? 4.191 -1.938 3.152 1 97 81 SER A CA 1
ATOM 621 C C . SER A 1 81 ? 3.492 -0.589 3.287 1 97 81 SER A C 1
ATOM 623 O O . SER A 1 81 ? 4.141 0.458 3.26 1 97 81 SER A O 1
ATOM 625 N N . LYS A 1 82 ? 2.299 -0.624 3.281 1 96.56 82 LYS A N 1
ATOM 626 C CA . LYS A 1 82 ? 1.39 0.501 3.479 1 96.56 82 LYS A CA 1
ATOM 627 C C . LYS A 1 82 ? 0.344 0.185 4.543 1 96.56 82 LYS A C 1
ATOM 629 O O . LYS A 1 82 ? -0.165 -0.936 4.609 1 96.56 82 LYS A O 1
ATOM 634 N N . LYS A 1 83 ? 0.073 1.083 5.41 1 96.75 83 LYS A N 1
ATOM 635 C CA . LYS A 1 83 ? -0.981 0.96 6.414 1 96.75 83 LYS A CA 1
ATOM 636 C C . LYS A 1 83 ? -1.776 2.256 6.539 1 96.75 83 LYS A C 1
ATOM 638 O O . LYS A 1 83 ? -1.205 3.32 6.785 1 96.75 83 LYS A O 1
ATOM 643 N N . ASP A 1 84 ? -3.035 2.121 6.379 1 96.5 84 ASP A N 1
ATOM 644 C CA . ASP A 1 84 ? -3.924 3.27 6.52 1 96.5 84 ASP A CA 1
ATOM 645 C C . ASP A 1 84 ? -4.562 3.301 7.906 1 96.5 84 ASP A C 1
ATOM 647 O O . ASP A 1 84 ? -4.852 2.252 8.484 1 96.5 84 ASP A O 1
ATOM 651 N N . VAL A 1 85 ? -4.879 4.52 8.344 1 95.12 85 VAL A N 1
ATOM 652 C CA . VAL A 1 85 ? -5.688 4.707 9.547 1 95.12 85 VAL A CA 1
ATOM 653 C C . VAL A 1 85 ? -6.586 5.934 9.375 1 95.12 85 VAL A C 1
ATOM 655 O O . VAL A 1 85 ? -6.172 6.938 8.789 1 95.12 85 VAL A O 1
ATOM 658 N N . TRP A 1 86 ? -7.82 5.816 9.828 1 93.62 86 TRP A N 1
ATOM 659 C CA . TRP A 1 86 ? -8.703 6.961 10.008 1 93.62 86 TRP A CA 1
ATOM 660 C C . TRP A 1 86 ? -8.727 7.41 11.461 1 93.62 86 TRP A C 1
ATOM 662 O O . TRP A 1 86 ? -8.953 6.602 12.367 1 93.62 86 TRP A O 1
ATOM 672 N N . PHE A 1 87 ? -8.531 8.641 11.648 1 93.69 87 PHE A N 1
ATOM 673 C CA . PHE A 1 87 ? -8.758 9.258 12.953 1 93.69 87 PHE A CA 1
ATOM 674 C C . PHE A 1 87 ? -10.031 10.094 12.945 1 93.69 87 PHE A C 1
ATOM 676 O O . PHE A 1 87 ? -10.156 11.039 12.156 1 93.69 87 PHE A O 1
ATOM 683 N N . GLY A 1 88 ? -11.008 9.695 13.703 1 92.75 88 GLY A N 1
ATOM 684 C CA . GLY A 1 88 ? -12.086 10.617 14.023 1 92.75 88 GLY A CA 1
ATOM 685 C C . GLY A 1 88 ? -11.742 11.57 15.148 1 92.75 88 GLY A C 1
ATOM 686 O O . GLY A 1 88 ? -11.414 11.148 16.266 1 92.75 88 GLY A O 1
ATOM 687 N N . ILE A 1 89 ? -11.891 12.914 14.891 1 93.81 89 ILE A N 1
ATOM 688 C CA . ILE A 1 89 ? -11.477 13.867 15.914 1 93.81 89 ILE A CA 1
ATOM 689 C C . ILE A 1 89 ? -12.594 14.883 16.156 1 93.81 89 ILE A C 1
ATOM 691 O O . ILE A 1 89 ? -13.422 15.125 15.273 1 93.81 89 ILE A O 1
ATOM 695 N N . ASP A 1 90 ? -12.578 15.383 17.375 1 94.12 90 ASP A N 1
ATOM 696 C CA . ASP A 1 90 ? -13.281 16.641 17.625 1 94.12 90 ASP A CA 1
ATOM 697 C C . ASP A 1 90 ? -12.492 17.828 17.078 1 94.12 90 ASP A C 1
ATOM 699 O O . ASP A 1 90 ? -11.391 18.109 17.547 1 94.12 90 ASP A O 1
ATOM 703 N N . PRO A 1 91 ? -13.039 18.484 16.125 1 93.62 91 PRO A N 1
ATOM 704 C CA . PRO A 1 91 ? -12.227 19.516 15.461 1 93.62 91 PRO A CA 1
ATOM 705 C C . PRO A 1 91 ? -11.906 20.688 16.375 1 93.62 91 PRO A C 1
ATOM 707 O O . PRO A 1 91 ? -10.984 21.469 16.078 1 93.62 91 PRO A O 1
ATOM 710 N N . GLU A 1 92 ? -12.594 20.875 17.484 1 92.56 92 GLU A N 1
ATOM 711 C CA . GLU A 1 92 ? -12.359 22 18.391 1 92.56 92 GLU A CA 1
ATOM 712 C C . GLU A 1 92 ? -11.273 21.672 19.406 1 92.56 92 GLU A C 1
ATOM 714 O O . GLU A 1 92 ? -10.5 22.547 19.797 1 92.56 92 GLU A O 1
ATOM 719 N N . THR A 1 93 ? -11.195 20.375 19.734 1 92.56 93 THR A N 1
ATOM 720 C CA . THR A 1 93 ? -10.273 20.031 20.812 1 92.56 93 THR A CA 1
ATOM 721 C C . THR A 1 93 ? -9.109 19.203 20.281 1 92.56 93 THR A C 1
ATOM 723 O O . THR A 1 93 ? -8.078 19.078 20.938 1 92.56 93 THR A O 1
ATOM 726 N N . GLY A 1 94 ? -9.289 18.547 19.125 1 93.56 94 GLY A N 1
ATOM 727 C CA . GLY A 1 94 ? -8.258 17.672 18.578 1 93.56 94 GLY A CA 1
ATOM 728 C C . GLY A 1 94 ? -8.258 16.281 19.188 1 93.56 94 GLY A C 1
ATOM 729 O O . GLY A 1 94 ? -7.445 15.438 18.812 1 93.56 94 GLY A O 1
ATOM 730 N N . ILE A 1 95 ? -9.195 16.094 20.062 1 92.56 95 ILE A N 1
ATOM 731 C CA . ILE A 1 95 ? -9.25 14.805 20.734 1 92.56 95 ILE A CA 1
ATOM 732 C C . ILE A 1 95 ? -9.711 13.734 19.75 1 92.56 95 ILE A C 1
ATOM 734 O O . ILE A 1 95 ? -10.695 13.93 19.016 1 92.56 95 ILE A O 1
ATOM 738 N N . LYS A 1 96 ? -8.938 12.672 19.703 1 92.25 96 LYS A N 1
ATOM 739 C CA . LYS A 1 96 ? -9.328 11.523 18.891 1 92.25 96 LYS A CA 1
ATOM 740 C C . LYS A 1 96 ? -10.477 10.75 19.547 1 92.25 96 LYS A C 1
ATOM 742 O O . LYS A 1 96 ? -10.352 10.281 20.672 1 92.25 96 LYS A O 1
ATOM 747 N N . VAL A 1 97 ? -11.531 10.594 18.797 1 92.88 97 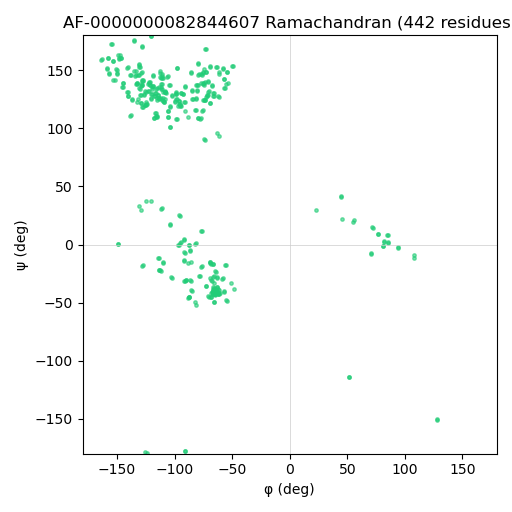VAL A N 1
ATOM 748 C CA . VAL A 1 97 ? -12.688 9.914 19.375 1 92.88 97 VAL A CA 1
ATOM 749 C C . VAL A 1 97 ? -12.859 8.547 18.719 1 92.88 97 VAL A C 1
ATOM 751 O O . VAL A 1 97 ? -13.602 7.699 19.219 1 92.88 97 VAL A O 1
ATOM 754 N N . GLU A 1 98 ? -12.148 8.406 17.547 1 91.44 98 GLU A N 1
ATOM 755 C CA . GLU A 1 98 ? -12.234 7.125 16.859 1 91.44 98 GLU A CA 1
ATOM 756 C C . GLU A 1 98 ? -10.969 6.855 16.047 1 91.44 98 GLU A C 1
ATOM 758 O O . GLU A 1 98 ? -10.336 7.785 15.539 1 91.44 98 GLU A O 1
ATOM 763 N N . THR A 1 99 ? -10.555 5.617 16.047 1 92.94 99 THR A N 1
ATOM 764 C CA . THR A 1 99 ? -9.469 5.156 15.188 1 92.94 99 THR A CA 1
ATOM 765 C C . THR A 1 99 ? -9.898 3.924 14.391 1 92.94 99 THR A C 1
ATOM 767 O O . THR A 1 99 ? -10.273 2.904 14.977 1 92.94 99 THR A O 1
ATOM 770 N N . LEU A 1 100 ? -9.891 4.078 13.062 1 92 100 LEU A N 1
ATOM 771 C CA . LEU A 1 100 ? -10.305 3 12.172 1 92 100 LEU A CA 1
ATOM 772 C C . LEU A 1 100 ? -9.148 2.545 11.289 1 92 100 LEU A C 1
ATOM 774 O O . LEU A 1 100 ? -8.609 3.336 10.508 1 92 100 LEU A O 1
ATOM 778 N N . SER A 1 101 ? -8.672 1.358 11.469 1 90.38 101 SER A N 1
ATOM 779 C CA . SER A 1 101 ? -7.609 0.782 10.656 1 90.38 101 SER A CA 1
ATOM 780 C C . SER A 1 101 ? -8.008 -0.589 10.117 1 90.38 101 SER A C 1
ATOM 782 O O . SER A 1 101 ? -9.062 -1.118 10.469 1 90.38 101 SER A O 1
ATOM 784 N N . ALA A 1 102 ? -7.207 -1.104 9.227 1 80.44 102 ALA A N 1
ATOM 785 C CA . ALA A 1 102 ? -7.449 -2.457 8.734 1 80.44 102 ALA A CA 1
ATOM 786 C C . ALA A 1 102 ? -7.438 -3.467 9.883 1 80.44 102 ALA A C 1
ATOM 788 O O . ALA A 1 102 ? -8.125 -4.488 9.82 1 80.44 102 ALA A O 1
ATOM 789 N N . ALA A 1 103 ? -6.707 -3.16 10.859 1 75.44 103 ALA A N 1
ATOM 790 C CA . ALA A 1 103 ? -6.516 -4.105 11.953 1 75.44 103 ALA A CA 1
ATOM 791 C C . ALA A 1 103 ? -7.574 -3.916 13.031 1 75.44 103 ALA A C 1
ATOM 793 O O . ALA A 1 103 ? -7.953 -4.871 13.719 1 75.44 103 ALA A O 1
ATOM 794 N N . SER A 1 104 ? -8.039 -2.666 13.18 1 75.56 104 SER A N 1
ATOM 795 C CA . SER A 1 104 ? -8.891 -2.445 14.344 1 75.56 104 SER A CA 1
ATOM 796 C C . SER A 1 104 ? -9.797 -1.235 14.148 1 75.56 104 SER A C 1
ATOM 798 O O . SER A 1 104 ? -9.516 -0.371 13.312 1 75.56 104 SER A O 1
ATOM 800 N N . ALA A 1 105 ? -10.953 -1.343 14.727 1 77.44 105 ALA A N 1
ATOM 801 C CA . ALA A 1 105 ? -11.844 -0.199 14.898 1 77.44 105 ALA A CA 1
ATOM 802 C C . ALA A 1 105 ? -12.086 0.09 16.375 1 77.44 105 ALA A C 1
ATOM 804 O O . ALA A 1 105 ? -12.688 -0.72 17.078 1 77.44 105 ALA A O 1
ATOM 805 N N . GLU A 1 106 ? -11.508 1.181 16.797 1 81.31 106 GLU A N 1
ATOM 806 C CA . GLU A 1 106 ? -11.641 1.563 18.203 1 81.31 106 GLU A CA 1
ATOM 807 C C . GLU A 1 106 ? -12.406 2.877 18.344 1 81.31 106 GLU A C 1
ATOM 809 O O . GLU A 1 106 ? -12.156 3.83 17.609 1 81.31 106 GLU A O 1
ATOM 814 N N . ARG A 1 107 ? -13.469 2.844 19.156 1 78.19 107 ARG A N 1
ATOM 815 C CA . ARG A 1 107 ? -14.25 4.051 19.406 1 78.19 107 ARG A CA 1
ATOM 816 C C . ARG A 1 107 ? -14.211 4.43 20.875 1 78.19 107 ARG A C 1
ATOM 818 O O . ARG A 1 107 ? -14.219 3.559 21.75 1 78.19 107 ARG A O 1
ATOM 825 N N . ILE A 1 108 ? -13.859 5.66 20.984 1 71.19 108 ILE A N 1
ATOM 826 C CA . ILE A 1 108 ? -14 6.215 22.328 1 71.19 108 ILE A CA 1
ATOM 827 C C . ILE A 1 108 ? -15.227 7.121 22.391 1 71.19 108 ILE A C 1
ATOM 829 O O . ILE A 1 108 ? -15.438 7.941 21.484 1 71.19 108 ILE A O 1
ATOM 833 N N . CYS A 1 109 ? -16.406 6.766 22.906 1 63.56 109 CYS A N 1
ATOM 834 C CA . CYS A 1 109 ? -17.641 7.535 22.938 1 63.56 109 CYS A CA 1
ATOM 835 C C . CYS A 1 109 ? -17.562 8.648 23.969 1 63.56 109 CYS A C 1
ATOM 837 O O . CYS A 1 109 ? -17.828 8.422 25.156 1 63.56 109 CYS A O 1
ATOM 839 N N . PRO A 1 110 ? -17.078 9.805 23.406 1 57.69 110 PRO A N 1
ATOM 840 C CA . PRO A 1 110 ? -17.141 10.875 24.406 1 57.69 110 PRO A CA 1
ATOM 841 C C . PRO A 1 110 ? -18.547 11.383 24.641 1 57.69 110 PRO A C 1
ATOM 843 O O . PRO A 1 110 ? -19.406 11.32 23.75 1 57.69 110 PRO A O 1
ATOM 846 N N . ALA A 1 111 ? -19.031 11.672 25.828 1 54.12 111 ALA A N 1
ATOM 847 C CA . ALA A 1 111 ? -20.359 12.102 26.266 1 54.12 111 ALA A CA 1
ATOM 848 C C . ALA A 1 111 ? -20.875 13.25 25.391 1 54.12 111 ALA A C 1
ATOM 850 O O . ALA A 1 111 ? -22.062 13.32 25.094 1 54.12 111 ALA A O 1
ATOM 851 N N . ASN A 1 112 ? -20 14.156 25 1 54.5 112 ASN A N 1
ATOM 852 C CA . ASN A 1 112 ? -20.469 15.406 24.406 1 54.5 112 ASN A CA 1
ATOM 853 C C . ASN A 1 112 ? -19.938 15.586 22.984 1 54.5 112 ASN A C 1
ATOM 855 O O . ASN A 1 112 ? -19.688 16.719 22.547 1 54.5 112 ASN A O 1
ATOM 859 N N . GLN A 1 113 ? -19.875 14.406 22.219 1 63.56 113 GLN A N 1
ATOM 860 C CA . GLN A 1 113 ? -19.25 14.57 20.906 1 63.56 113 GLN A CA 1
ATOM 861 C C . GLN A 1 113 ? -20.234 15.164 19.906 1 63.56 113 GLN A C 1
ATOM 863 O O . GLN A 1 113 ? -21.281 14.57 19.625 1 63.56 113 GLN A O 1
ATOM 868 N N . LYS A 1 114 ? -19.984 16.484 19.531 1 71.06 114 LYS A N 1
ATOM 869 C CA . LYS A 1 114 ? -20.875 17.219 18.641 1 71.06 114 LYS A CA 1
ATOM 870 C C . LYS A 1 114 ? -20.594 16.891 17.172 1 71.06 114 LYS A C 1
ATOM 872 O O . LYS A 1 114 ? -21.516 16.609 16.406 1 71.06 114 LYS A O 1
ATOM 877 N N . GLN A 1 115 ? -19.266 16.969 16.828 1 88.25 115 GLN A N 1
ATOM 878 C CA . GLN A 1 115 ? -18.891 16.781 15.43 1 88.25 115 GLN A CA 1
ATOM 879 C C . GLN A 1 115 ? -17.594 15.992 15.305 1 88.25 115 GLN A C 1
ATOM 881 O O . GLN A 1 115 ? -16.672 16.172 16.109 1 88.25 115 GLN A O 1
ATOM 886 N N . THR A 1 116 ? -17.641 15.047 14.492 1 92.25 116 THR A N 1
ATOM 887 C CA . THR A 1 116 ? -16.438 14.266 14.234 1 92.25 116 THR A CA 1
ATOM 888 C C . THR A 1 116 ? -15.961 14.469 12.797 1 92.25 116 THR A C 1
ATOM 890 O O . THR A 1 116 ? -16.75 14.391 11.859 1 92.25 116 THR A O 1
ATOM 893 N N . ILE A 1 117 ? -14.688 14.844 12.719 1 93.12 117 ILE A N 1
ATOM 894 C CA . ILE A 1 117 ? -14.07 14.922 11.398 1 93.12 117 ILE A CA 1
ATOM 895 C C . ILE A 1 117 ? -13.023 13.828 11.258 1 93.12 117 ILE A C 1
ATOM 897 O O . ILE A 1 117 ? -12.242 13.586 12.18 1 93.12 117 ILE A O 1
ATOM 901 N N . TYR A 1 118 ? -13.016 13.211 10.094 1 92.62 118 TYR A N 1
ATOM 902 C CA . TYR A 1 118 ? -12.117 12.078 9.891 1 92.62 118 TYR A CA 1
ATOM 903 C C . TYR A 1 118 ? -10.898 12.492 9.078 1 92.62 118 TYR A C 1
ATOM 905 O O . TYR A 1 118 ? -11.031 13.102 8.016 1 92.62 118 TYR A O 1
ATOM 913 N N . LEU A 1 119 ? -9.734 12.148 9.633 1 94 119 LEU A N 1
ATOM 914 C CA . LEU A 1 119 ? -8.453 12.383 8.984 1 94 119 LEU A CA 1
ATOM 915 C C . LEU A 1 119 ? -7.809 11.062 8.555 1 94 119 LEU A C 1
ATOM 917 O O . LEU A 1 119 ? -7.668 10.148 9.367 1 94 119 LEU A O 1
ATOM 921 N N . GLY A 1 120 ? -7.492 10.938 7.305 1 94 120 GLY A N 1
ATOM 922 C CA . GLY A 1 120 ? -6.801 9.758 6.816 1 94 120 GLY A CA 1
ATOM 923 C C . GLY A 1 120 ? -5.289 9.906 6.812 1 94 120 GLY A C 1
ATOM 924 O O . GLY A 1 120 ? -4.766 10.93 6.363 1 94 120 GLY A O 1
ATOM 925 N N . ARG A 1 121 ? -4.629 8.953 7.371 1 94.94 121 ARG A N 1
ATOM 926 C CA . ARG A 1 121 ? -3.172 8.93 7.383 1 94.94 121 ARG A CA 1
ATOM 927 C C . ARG A 1 121 ? -2.637 7.602 6.863 1 94.94 121 ARG A C 1
ATOM 929 O O . ARG A 1 121 ? -3.229 6.551 7.117 1 94.94 121 ARG A O 1
ATOM 936 N N . THR A 1 122 ? -1.574 7.633 6.121 1 96.38 122 THR A N 1
ATOM 937 C CA . THR A 1 122 ? -0.924 6.426 5.625 1 96.38 122 THR A CA 1
ATOM 938 C C . THR A 1 122 ? 0.518 6.348 6.117 1 96.38 122 THR A C 1
ATOM 940 O O . THR A 1 122 ? 1.25 7.336 6.074 1 96.38 122 THR A O 1
ATOM 943 N N . GLU A 1 123 ? 0.852 5.254 6.652 1 96.5 123 GLU A N 1
ATOM 944 C CA . GLU A 1 123 ? 2.248 4.914 6.914 1 96.5 123 GLU A CA 1
ATOM 945 C C . GLU A 1 123 ? 2.826 4.055 5.793 1 96.5 123 GLU A C 1
ATOM 947 O O . GLU A 1 123 ? 2.273 3.004 5.465 1 96.5 123 GLU A O 1
ATOM 952 N N . TYR A 1 124 ? 3.902 4.535 5.203 1 96.56 124 TYR A N 1
ATOM 953 C CA . TYR A 1 124 ? 4.641 3.775 4.199 1 96.56 124 TYR A CA 1
ATOM 954 C C . TYR A 1 124 ? 5.977 3.295 4.75 1 96.56 124 TYR A C 1
ATOM 956 O O . TYR A 1 124 ? 6.719 4.066 5.363 1 96.56 124 TYR A O 1
ATOM 964 N N . HIS A 1 125 ? 6.246 2.033 4.559 1 96.94 125 HIS A N 1
ATOM 965 C CA . HIS A 1 125 ? 7.57 1.463 4.785 1 96.94 125 HIS A CA 1
ATOM 966 C C . HIS A 1 125 ? 8.188 0.967 3.48 1 96.94 125 HIS A C 1
ATOM 968 O O . HIS A 1 125 ? 7.539 0.246 2.717 1 96.94 125 HIS A O 1
ATOM 974 N N . VAL A 1 126 ? 9.375 1.404 3.248 1 95.62 126 VAL A N 1
ATOM 975 C CA . VAL A 1 126 ? 10.086 0.894 2.08 1 95.62 126 VAL A CA 1
ATOM 976 C C . VAL A 1 126 ? 11.398 0.243 2.514 1 95.62 126 VAL A C 1
ATOM 978 O O . VAL A 1 126 ? 12.078 0.744 3.412 1 95.62 126 VAL A O 1
ATOM 981 N N . SER A 1 127 ? 11.727 -0.846 1.909 1 94.56 127 SER A N 1
ATOM 982 C CA . SER A 1 127 ? 13 -1.524 2.117 1 94.56 127 SER A CA 1
ATOM 983 C C . SER A 1 127 ? 13.703 -1.801 0.792 1 94.56 127 SER A C 1
ATOM 985 O O . SER A 1 127 ? 13.055 -2.131 -0.203 1 94.56 127 SER A O 1
ATOM 987 N N . MET A 1 128 ? 14.953 -1.624 0.832 1 91.75 128 MET A N 1
ATOM 988 C CA . MET A 1 128 ? 15.812 -1.917 -0.31 1 91.75 128 MET A CA 1
ATOM 989 C C . MET A 1 128 ? 16.828 -3 0.037 1 91.75 128 MET A C 1
ATOM 991 O O . MET A 1 128 ? 17.422 -2.977 1.116 1 91.75 128 MET A O 1
ATOM 995 N N . PHE A 1 129 ? 16.984 -3.92 -0.879 1 90.25 129 PHE A N 1
ATOM 996 C CA . PHE A 1 129 ? 17.891 -5.039 -0.676 1 90.25 129 PHE A CA 1
ATOM 997 C C . PHE A 1 129 ? 18.906 -5.125 -1.812 1 90.25 129 PHE A C 1
ATOM 999 O O . PHE A 1 129 ? 18.531 -5.184 -2.984 1 90.25 129 PHE A O 1
ATOM 1006 N N . LEU A 1 130 ? 20.109 -5.031 -1.54 1 84.19 130 LEU A N 1
ATOM 1007 C CA . LEU A 1 130 ? 21.203 -5.246 -2.48 1 84.19 130 LEU A CA 1
ATOM 1008 C C . LEU A 1 130 ? 22.328 -6.043 -1.833 1 84.19 130 LEU A C 1
ATOM 1010 O O . LEU A 1 130 ? 23.047 -5.523 -0.98 1 84.19 130 LEU A O 1
ATOM 1014 N N . GLU A 1 131 ? 22.484 -7.285 -2.314 1 78.19 131 GLU A N 1
ATOM 1015 C CA . GLU A 1 131 ? 23.531 -8.141 -1.759 1 78.19 131 GLU A CA 1
ATOM 1016 C C . GLU A 1 131 ? 23.453 -8.195 -0.236 1 78.19 131 GLU A C 1
ATOM 1018 O O . GLU A 1 131 ? 22.422 -8.602 0.32 1 78.19 131 GLU A O 1
ATOM 1023 N N . ASN A 1 132 ? 24.391 -7.691 0.536 1 76.94 132 ASN A N 1
ATOM 1024 C CA . ASN A 1 132 ? 24.391 -7.723 1.995 1 76.94 132 ASN A CA 1
ATOM 1025 C C . ASN A 1 132 ? 24.031 -6.363 2.586 1 76.94 132 ASN A C 1
ATOM 1027 O O . ASN A 1 132 ? 24.266 -6.121 3.773 1 76.94 132 ASN A O 1
ATOM 1031 N N . ASN A 1 133 ? 23.469 -5.562 1.71 1 81.25 133 ASN A N 1
ATOM 1032 C CA . ASN A 1 133 ? 23.078 -4.23 2.168 1 81.25 133 ASN A CA 1
ATOM 1033 C C . ASN A 1 133 ? 21.562 -4.066 2.189 1 81.25 133 ASN A C 1
ATOM 1035 O O . ASN A 1 133 ? 20.875 -4.523 1.28 1 81.25 133 ASN A O 1
ATOM 1039 N N . ARG A 1 134 ? 21.125 -3.482 3.279 1 88.12 134 ARG A N 1
ATOM 1040 C CA . ARG A 1 134 ? 19.703 -3.184 3.414 1 88.12 134 ARG A CA 1
ATOM 1041 C C . ARG A 1 134 ? 19.484 -1.75 3.889 1 88.12 134 ARG A C 1
ATOM 1043 O O . ARG A 1 134 ? 20.234 -1.247 4.727 1 88.12 134 ARG A O 1
ATOM 1050 N N . TRP A 1 135 ? 18.609 -1.122 3.391 1 91.38 135 TRP A N 1
ATOM 1051 C CA . TRP A 1 135 ? 18.172 0.216 3.777 1 91.38 135 TRP A CA 1
ATOM 1052 C C . TRP A 1 135 ? 16.656 0.273 3.934 1 91.38 135 TRP A C 1
ATOM 1054 O O . TRP A 1 135 ? 15.922 -0.416 3.219 1 91.38 135 TRP A O 1
ATOM 1064 N N . ASN A 1 136 ? 16.156 1.03 4.828 1 93.5 136 ASN A N 1
ATOM 1065 C CA . ASN A 1 136 ? 14.703 1.18 4.965 1 93.5 136 ASN A CA 1
ATOM 1066 C C . ASN A 1 136 ? 14.328 2.576 5.453 1 93.5 136 ASN A C 1
ATOM 1068 O O . ASN A 1 136 ? 15.164 3.281 6.027 1 93.5 136 ASN A O 1
ATOM 1072 N N . ALA A 1 137 ? 13.172 2.912 5.227 1 94.44 137 ALA A N 1
ATOM 1073 C CA . ALA A 1 137 ? 12.617 4.188 5.672 1 94.44 137 ALA A CA 1
ATOM 1074 C C . ALA A 1 137 ? 11.117 4.074 5.926 1 94.44 137 ALA A C 1
ATOM 1076 O O . ALA A 1 137 ? 10.445 3.221 5.34 1 94.44 137 ALA A O 1
ATOM 1077 N N . THR A 1 138 ? 10.633 4.824 6.805 1 96.5 138 THR A N 1
ATOM 1078 C CA . THR A 1 138 ? 9.211 4.98 7.09 1 96.5 138 THR A CA 1
ATOM 1079 C C . THR A 1 138 ? 8.75 6.406 6.805 1 96.5 138 THR A C 1
ATOM 1081 O O . THR A 1 138 ? 9.43 7.367 7.184 1 96.5 138 THR A O 1
ATOM 1084 N N . PHE A 1 139 ? 7.73 6.559 6.109 1 96.06 139 PHE A N 1
ATOM 1085 C CA . PHE A 1 139 ? 7.172 7.848 5.711 1 96.06 139 PHE A CA 1
ATOM 1086 C C . PHE A 1 139 ? 5.684 7.914 6.031 1 96.06 139 PHE A C 1
ATOM 1088 O O . PHE A 1 139 ? 4.914 7.043 5.625 1 96.06 139 PHE A O 1
ATOM 1095 N N . ASN A 1 140 ? 5.285 8.867 6.816 1 96.12 140 ASN A N 1
ATOM 1096 C CA . ASN A 1 140 ? 3.887 9.086 7.168 1 96.12 140 ASN A CA 1
ATOM 1097 C C . ASN A 1 140 ? 3.301 10.281 6.422 1 96.12 140 ASN A C 1
ATOM 1099 O O . ASN A 1 140 ? 3.934 11.328 6.332 1 96.12 140 ASN A O 1
ATOM 1103 N N . ASP A 1 141 ? 2.07 10.039 5.953 1 92 141 ASP A N 1
ATOM 1104 C CA . ASP A 1 141 ? 1.482 11.055 5.082 1 92 141 ASP A CA 1
ATOM 1105 C C . ASP A 1 141 ? -0.026 11.156 5.297 1 92 141 ASP A C 1
ATOM 1107 O O . ASP A 1 141 ? -0.715 10.141 5.391 1 92 141 ASP A O 1
ATOM 1111 N N . TYR A 1 142 ? -0.577 12.344 5.383 1 91 142 TYR A N 1
ATOM 1112 C CA . TYR A 1 142 ? -2.016 12.562 5.477 1 91 142 TYR A CA 1
ATOM 1113 C C . TYR A 1 142 ? -2.631 12.758 4.098 1 91 142 TYR A C 1
ATOM 1115 O O . TYR A 1 142 ? -3.822 13.047 3.979 1 91 142 TYR A O 1
ATOM 1123 N N . THR A 1 143 ? -1.844 12.609 2.984 1 66.88 143 THR A N 1
ATOM 1124 C CA . THR A 1 143 ? -2.229 13.062 1.653 1 66.88 143 THR A CA 1
ATOM 1125 C C . THR A 1 143 ? -3.016 11.984 0.917 1 66.88 143 THR A C 1
ATOM 1127 O O . THR A 1 143 ? -3.596 12.242 -0.139 1 66.88 143 THR A O 1
ATOM 1130 N N . ALA A 1 144 ? -2.975 10.719 1.404 1 60.84 144 ALA A N 1
ATOM 1131 C CA . ALA A 1 144 ? -3.578 9.672 0.588 1 60.84 144 ALA A CA 1
ATOM 1132 C C . ALA A 1 144 ? -5.035 9.992 0.266 1 60.84 144 ALA A C 1
ATOM 1134 O O . ALA A 1 144 ? -5.582 9.5 -0.724 1 60.84 144 ALA A O 1
ATOM 1135 N N . HIS A 1 145 ? -5.648 10.922 1.021 1 66.12 145 HIS A N 1
ATOM 1136 C CA . HIS A 1 145 ? -7.039 11.305 0.814 1 66.12 145 HIS A CA 1
ATOM 1137 C C . HIS A 1 145 ? -7.188 12.82 0.709 1 66.12 145 HIS A C 1
ATOM 1139 O O . HIS A 1 145 ? -8.211 13.375 1.106 1 66.12 145 HIS A O 1
ATOM 1145 N N . LEU A 1 146 ? -6.137 13.383 0.212 1 69.81 146 LEU A N 1
ATOM 1146 C CA . LEU A 1 146 ? -6.242 14.836 0.273 1 69.81 146 LEU A CA 1
ATOM 1147 C C . LEU A 1 146 ? -7.266 15.352 -0.737 1 69.81 146 LEU A C 1
ATOM 1149 O O . LEU A 1 146 ? -7.32 14.867 -1.87 1 69.81 146 LEU A O 1
ATOM 1153 N N . LEU A 1 147 ? -8.125 16.125 -0.166 1 75.38 147 LEU A N 1
ATOM 1154 C CA . LEU A 1 147 ? -9.109 16.828 -0.982 1 75.38 147 LEU A CA 1
ATOM 1155 C C . LEU A 1 147 ? -8.461 18 -1.712 1 75.38 147 LEU A C 1
ATOM 1157 O O . LEU A 1 147 ? -7.395 18.484 -1.309 1 75.38 147 LEU A O 1
ATOM 1161 N N . PRO A 1 148 ? -8.961 18.297 -2.877 1 77.88 148 PRO A N 1
ATOM 1162 C CA . PRO A 1 148 ? -8.383 19.406 -3.643 1 77.88 148 PRO A CA 1
ATOM 1163 C C . PRO A 1 148 ? -8.25 20.688 -2.818 1 77.88 148 PRO A C 1
ATOM 1165 O O . PRO A 1 148 ? -8.961 20.859 -1.83 1 77.88 148 PRO A O 1
ATOM 1168 N N . GLU A 1 149 ? -7.293 21.453 -3.25 1 79.38 149 GLU A N 1
ATOM 1169 C CA . GLU A 1 149 ? -7.094 22.766 -2.615 1 79.38 149 GLU A CA 1
ATOM 1170 C C . GLU A 1 149 ? -8.383 23.578 -2.621 1 79.38 149 GLU A C 1
ATOM 1172 O O . GLU A 1 149 ? -9.141 23.547 -3.594 1 79.38 149 GLU A O 1
ATOM 1177 N N . ASN A 1 150 ? -8.57 24.188 -1.534 1 85.69 150 ASN A N 1
ATOM 1178 C CA . ASN A 1 150 ? -9.672 25.141 -1.461 1 85.69 150 ASN A CA 1
ATOM 1179 C C . ASN A 1 150 ? -9.32 26.469 -2.143 1 85.69 150 ASN A C 1
ATOM 1181 O O . ASN A 1 150 ? -8.539 27.25 -1.61 1 85.69 150 ASN A O 1
ATOM 1185 N N . ASN A 1 151 ? -9.898 26.672 -3.221 1 85.5 151 ASN A N 1
ATOM 1186 C CA . ASN A 1 151 ? -9.594 27.844 -4.035 1 85.5 151 ASN A CA 1
ATOM 1187 C C . ASN A 1 151 ? -10.055 29.141 -3.361 1 85.5 151 ASN A C 1
ATOM 1189 O O . ASN A 1 151 ? -9.625 30.234 -3.738 1 85.5 151 ASN A O 1
ATOM 1193 N N . ASN A 1 152 ? -10.914 29 -2.395 1 90.81 152 ASN A N 1
ATOM 1194 C CA . ASN A 1 152 ? -11.453 30.188 -1.733 1 90.81 152 ASN A CA 1
ATOM 1195 C C . ASN A 1 152 ? -10.664 30.531 -0.476 1 90.81 152 ASN A C 1
ATOM 1197 O O . ASN A 1 152 ? -10.992 31.484 0.226 1 90.81 152 ASN A O 1
ATOM 1201 N N . TYR A 1 153 ? -9.688 29.797 -0.23 1 94.06 153 TYR A N 1
ATOM 1202 C CA . TYR A 1 153 ? -8.859 30.078 0.94 1 94.06 153 TYR A CA 1
ATOM 1203 C C . TYR A 1 153 ? -8.117 31.391 0.779 1 94.06 153 TYR A C 1
ATOM 1205 O O . TYR A 1 153 ? -7.379 31.578 -0.19 1 94.06 153 TYR A O 1
ATOM 1213 N N . PRO A 1 154 ? -8.188 32.312 1.704 1 94.69 154 PRO A N 1
ATOM 1214 C CA . PRO A 1 154 ? -7.797 33.719 1.461 1 94.69 154 PRO A CA 1
ATOM 1215 C C . PRO A 1 154 ? -6.328 33.969 1.788 1 94.69 154 PRO A C 1
ATOM 1217 O O . PRO A 1 154 ? -5.832 35.094 1.548 1 94.69 154 PRO A O 1
ATOM 1220 N N . LEU A 1 155 ? -5.625 33.031 2.354 1 96.62 155 LEU A N 1
ATOM 1221 C CA . LEU A 1 155 ? -4.277 33.312 2.842 1 96.62 155 LEU A CA 1
ATOM 1222 C C . LEU A 1 155 ? -3.236 32.562 2.018 1 96.62 155 LEU A C 1
ATOM 1224 O O . LEU A 1 155 ? -3.527 31.484 1.46 1 96.62 155 LEU A O 1
ATOM 1228 N N . LYS A 1 156 ? -2.131 33.156 1.929 1 95.81 156 LYS A N 1
ATOM 1229 C CA . LYS A 1 156 ? -0.9 32.531 1.473 1 95.81 156 LYS A CA 1
ATOM 1230 C C . LYS A 1 156 ? 0.058 32.281 2.637 1 95.81 156 LYS A C 1
ATOM 1232 O O . LYS A 1 156 ? 0.151 33.094 3.551 1 95.81 156 LYS A O 1
ATOM 1237 N N . HIS A 1 157 ? 0.763 31.188 2.541 1 96.81 157 HIS A N 1
ATOM 1238 C CA . HIS A 1 157 ? 1.608 30.844 3.676 1 96.81 157 HIS A CA 1
ATOM 1239 C C . HIS A 1 157 ? 3.072 30.734 3.262 1 96.81 157 HIS A C 1
ATOM 1241 O O . HIS A 1 157 ? 3.381 30.25 2.168 1 96.81 157 HIS A O 1
ATOM 1247 N N . TYR A 1 158 ? 3.945 31.25 4.047 1 96.38 158 TYR A N 1
ATOM 1248 C CA . TYR A 1 158 ? 5.395 31.156 3.912 1 96.38 158 TYR A CA 1
ATOM 1249 C C . TYR A 1 158 ? 6.008 30.484 5.133 1 96.38 158 TYR A C 1
ATOM 1251 O O . TYR A 1 158 ? 5.598 30.734 6.266 1 96.38 158 TYR A O 1
ATOM 1259 N N . VAL A 1 159 ? 6.883 29.578 4.859 1 95.75 159 VAL A N 1
ATOM 1260 C CA . VAL A 1 159 ? 7.555 28.875 5.945 1 95.75 159 VAL A CA 1
ATOM 1261 C C . VAL A 1 159 ? 9.062 29.125 5.879 1 95.75 159 VAL A C 1
ATOM 1263 O O . VAL A 1 159 ? 9.633 29.219 4.789 1 95.75 159 VAL A O 1
ATOM 1266 N N . SER A 1 160 ? 9.633 29.203 7.023 1 92.31 160 SER A N 1
ATOM 1267 C CA . SER A 1 160 ? 11.07 29.406 7.07 1 92.31 160 SER A CA 1
ATOM 1268 C C . SER A 1 160 ? 11.82 28.125 6.746 1 92.31 160 SER A C 1
ATOM 1270 O O . SER A 1 160 ? 11.414 27.047 7.168 1 92.31 160 SER A O 1
ATOM 1272 N N . SER A 1 161 ? 12.969 28.203 6.098 1 86.19 161 SER A N 1
ATOM 1273 C CA . SER A 1 161 ? 13.781 27.062 5.688 1 86.19 161 SER A CA 1
ATOM 1274 C C . SER A 1 161 ? 14.539 26.469 6.867 1 86.19 161 SER A C 1
ATOM 1276 O O . SER A 1 161 ? 14.969 25.312 6.816 1 86.19 161 SER A O 1
ATOM 1278 N N . SER A 1 162 ? 14.68 27.156 7.867 1 85.06 162 SER A N 1
ATOM 1279 C CA . SER A 1 162 ? 15.633 26.719 8.891 1 85.06 162 SER A CA 1
ATOM 1280 C C . SER A 1 162 ? 14.977 26.688 10.266 1 85.06 162 SER A C 1
ATOM 1282 O O . SER A 1 162 ? 15.523 26.109 11.203 1 85.06 162 SER A O 1
ATOM 1284 N N . THR A 1 163 ? 13.867 27.391 10.352 1 84.88 163 THR A N 1
ATOM 1285 C CA . THR A 1 163 ? 13.188 27.453 11.633 1 84.88 163 THR A CA 1
ATOM 1286 C C . THR A 1 163 ? 11.742 26.984 11.508 1 84.88 163 THR A C 1
ATOM 1288 O O . THR A 1 163 ? 11.312 26.562 10.43 1 84.88 163 THR A O 1
ATOM 1291 N N . GLY A 1 164 ? 10.891 26.953 12.5 1 90.5 164 GLY A N 1
ATOM 1292 C CA . GLY A 1 164 ? 9.5 26.531 12.516 1 90.5 164 GLY A CA 1
ATOM 1293 C C . GLY A 1 164 ? 8.523 27.688 12.359 1 90.5 164 GLY A C 1
ATOM 1294 O O . GLY A 1 164 ? 7.367 27.578 12.758 1 90.5 164 GLY A O 1
ATOM 1295 N N . ASN A 1 165 ? 9.07 28.859 11.68 1 93.88 165 ASN A N 1
ATOM 1296 C CA . ASN A 1 165 ? 8.211 30.031 11.547 1 93.88 165 ASN A CA 1
ATOM 1297 C C . ASN A 1 165 ? 7.23 29.875 10.391 1 93.88 165 ASN A C 1
ATOM 1299 O O . ASN A 1 165 ? 7.605 29.406 9.312 1 93.88 165 ASN A O 1
ATOM 1303 N N . LEU A 1 166 ? 6 30.25 10.609 1 96 166 LEU A N 1
ATOM 1304 C CA . LEU A 1 166 ? 4.91 30.25 9.641 1 96 166 LEU A CA 1
ATOM 1305 C C . LEU A 1 166 ? 4.285 31.641 9.531 1 96 166 LEU A C 1
ATOM 1307 O O . LEU A 1 166 ? 3.883 32.219 10.539 1 96 166 LEU A O 1
ATOM 1311 N N . LEU A 1 167 ? 4.34 32.156 8.328 1 95.94 167 LEU A N 1
ATOM 1312 C CA . LEU A 1 167 ? 3.768 33.469 8.039 1 95.94 167 LEU A CA 1
ATOM 1313 C C . LEU A 1 167 ? 2.496 33.312 7.211 1 95.94 167 LEU A C 1
ATOM 1315 O O . LEU A 1 167 ? 2.449 32.531 6.262 1 95.94 167 LEU A O 1
ATOM 1319 N N . ALA A 1 168 ? 1.452 33.969 7.637 1 96.81 168 ALA A N 1
ATOM 1320 C CA . ALA A 1 168 ? 0.217 34.062 6.863 1 96.81 168 ALA A CA 1
ATOM 1321 C C . ALA A 1 168 ? 0.009 35.438 6.285 1 96.81 168 ALA A C 1
ATOM 1323 O O . ALA A 1 168 ? 0.016 36.438 7.02 1 96.81 168 ALA A O 1
ATOM 1324 N N . VAL A 1 169 ? -0.175 35.469 4.953 1 95.12 169 VAL A N 1
ATOM 1325 C CA . VAL A 1 169 ? -0.337 36.719 4.238 1 95.12 169 VAL A CA 1
ATOM 1326 C C . VAL A 1 169 ? -1.665 36.719 3.484 1 95.12 169 VAL A C 1
ATOM 1328 O O . VAL A 1 169 ? -2.02 35.719 2.842 1 95.12 169 VAL A O 1
ATOM 1331 N N . ASP A 1 170 ? -2.412 37.812 3.643 1 95.31 170 ASP A N 1
ATOM 1332 C CA . ASP A 1 170 ? -3.654 37.938 2.887 1 95.31 170 ASP A CA 1
ATOM 1333 C C . ASP A 1 170 ? -3.383 37.969 1.384 1 95.31 170 ASP A C 1
ATOM 1335 O O . ASP A 1 170 ? -2.607 38.781 0.898 1 95.31 170 ASP A O 1
ATOM 1339 N N . LYS A 1 171 ? -4.062 37.125 0.659 1 94 171 LYS A N 1
ATOM 1340 C CA . LYS A 1 171 ? -3.791 36.969 -0.768 1 94 171 LYS A CA 1
ATOM 1341 C C . LYS A 1 171 ? -4.215 38.219 -1.535 1 94 171 LYS A C 1
ATOM 1343 O O . LYS A 1 171 ? -3.615 38.562 -2.559 1 94 171 LYS A O 1
ATOM 1348 N N . ASN A 1 172 ? -5.188 38.875 -1.017 1 93.81 172 ASN A N 1
ATOM 1349 C CA . ASN A 1 172 ? -5.746 40.031 -1.729 1 93.81 172 ASN A CA 1
ATOM 1350 C C . ASN A 1 172 ? -4.98 41.312 -1.423 1 93.81 172 ASN A C 1
ATOM 1352 O O . ASN A 1 172 ? -4.691 42.094 -2.326 1 93.81 172 ASN A O 1
ATOM 1356 N N . THR A 1 173 ? -4.578 41.5 -0.243 1 92.12 173 THR A N 1
ATOM 1357 C CA . THR A 1 173 ? -3.979 42.781 0.168 1 92.12 173 THR A CA 1
ATOM 1358 C C . THR A 1 173 ? -2.461 42.656 0.259 1 92.12 173 THR A C 1
ATOM 1360 O O . THR A 1 173 ? -1.746 43.656 0.205 1 92.12 173 THR A O 1
ATOM 1363 N N . GLY A 1 174 ? -2.025 41.438 0.54 1 91.5 174 GLY A N 1
ATOM 1364 C CA . GLY A 1 174 ? -0.601 41.25 0.753 1 91.5 174 GLY A CA 1
ATOM 1365 C C . GLY A 1 174 ? -0.161 41.531 2.174 1 91.5 174 GLY A C 1
ATOM 1366 O O . GLY A 1 174 ? 1.023 41.438 2.498 1 91.5 174 GLY A O 1
ATOM 1367 N N . GLU A 1 175 ? -1.104 41.875 2.99 1 91.94 175 GLU A N 1
ATOM 1368 C CA . GLU A 1 175 ? -0.795 42.188 4.379 1 91.94 175 GLU A CA 1
ATOM 1369 C C . GLU A 1 175 ? -0.525 40.938 5.199 1 91.94 175 GLU A C 1
ATOM 1371 O O . GLU A 1 175 ? -1.208 39.938 5.035 1 91.94 175 GLU A O 1
ATOM 1376 N N . VAL A 1 176 ? 0.475 41.062 6.043 1 94.25 176 VAL A N 1
ATOM 1377 C CA . VAL A 1 176 ? 0.739 40 6.988 1 94.25 176 VAL A CA 1
ATOM 1378 C C . VAL A 1 176 ? -0.379 39.938 8.023 1 94.25 176 VAL A C 1
ATOM 1380 O O . VAL A 1 176 ? -0.648 40.906 8.719 1 94.25 176 VAL A O 1
ATOM 1383 N N . ARG A 1 177 ? -1.021 38.812 8.109 1 94.5 177 ARG A N 1
ATOM 1384 C CA . ARG A 1 177 ? -2.1 38.625 9.078 1 94.5 177 ARG A CA 1
ATOM 1385 C C . ARG A 1 177 ? -1.56 38.156 10.422 1 94.5 177 ARG A C 1
ATOM 1387 O O . ARG A 1 177 ? -1.975 38.656 11.477 1 94.5 177 ARG A O 1
ATOM 1394 N N . TRP A 1 178 ? -0.679 37.219 10.438 1 94.94 178 TRP A N 1
ATOM 1395 C CA . TRP A 1 178 ? -0.063 36.719 11.664 1 94.94 178 TRP A CA 1
ATOM 1396 C C . TRP A 1 178 ? 1.199 35.906 11.352 1 94.94 178 TRP A C 1
ATOM 1398 O O . TRP A 1 178 ? 1.431 35.531 10.203 1 94.94 178 TRP A O 1
ATOM 1408 N N . GLU A 1 179 ? 2.021 35.781 12.289 1 93.56 179 GLU A N 1
ATOM 1409 C CA . GLU A 1 179 ? 3.217 34.938 12.305 1 93.56 179 GLU A CA 1
ATOM 1410 C C . GLU A 1 179 ? 3.27 34.094 13.562 1 93.56 179 GLU A C 1
ATOM 1412 O O . GLU A 1 179 ? 2.961 34.562 14.656 1 93.56 179 GLU A O 1
ATOM 1417 N N . GLU A 1 180 ? 3.572 32.844 13.359 1 94.38 180 GLU A N 1
ATOM 1418 C CA . GLU A 1 180 ? 3.697 31.938 14.484 1 94.38 180 GLU A CA 1
ATOM 1419 C C . GLU A 1 180 ? 4.973 31.109 14.383 1 94.38 180 GLU A C 1
ATOM 1421 O O . GLU A 1 180 ? 5.34 30.656 13.289 1 94.38 180 GLU A O 1
ATOM 1426 N N . ASP A 1 181 ? 5.656 30.938 15.492 1 93.69 181 ASP A N 1
ATOM 1427 C CA . ASP A 1 181 ? 6.816 30.047 15.578 1 93.69 181 ASP A CA 1
ATOM 1428 C C . ASP A 1 181 ? 6.434 28.703 16.156 1 93.69 181 ASP A C 1
ATOM 1430 O O . ASP A 1 181 ? 6.172 28.578 17.359 1 93.69 181 ASP A O 1
ATOM 1434 N N . LEU A 1 182 ? 6.43 27.719 15.289 1 93.06 182 LEU A N 1
ATOM 1435 C CA . LEU A 1 182 ? 6.035 26.375 15.742 1 93.06 182 LEU A CA 1
ATOM 1436 C C . LEU A 1 182 ? 7.234 25.625 16.297 1 93.06 182 LEU A C 1
ATOM 1438 O O . LEU A 1 182 ? 7.086 24.5 16.797 1 93.06 182 LEU A O 1
ATOM 1442 N N . LYS A 1 183 ? 8.422 26.141 16.234 1 88.94 183 LYS A N 1
ATOM 1443 C CA . LYS A 1 183 ? 9.664 25.656 16.828 1 88.94 183 LYS A CA 1
ATOM 1444 C C . LYS A 1 183 ? 10.156 24.391 16.141 1 88.94 183 LYS A C 1
ATOM 1446 O O . LYS A 1 183 ? 11.227 23.875 16.469 1 88.94 183 LYS A O 1
ATOM 1451 N N . VAL A 1 184 ? 9.391 23.844 15.281 1 88.25 184 VAL A N 1
ATOM 1452 C CA . VAL A 1 184 ? 9.766 22.656 14.523 1 88.25 184 VAL A CA 1
ATOM 1453 C C . VAL A 1 184 ? 9.531 22.891 13.039 1 88.25 184 VAL A C 1
ATOM 1455 O O . VAL A 1 184 ? 8.641 23.656 12.656 1 88.25 184 VAL A O 1
ATOM 1458 N N . PRO A 1 185 ? 10.359 22.281 12.156 1 89.94 185 PRO A N 1
ATOM 1459 C CA . PRO A 1 185 ? 10.164 22.469 10.719 1 89.94 185 PRO A CA 1
ATOM 1460 C C . PRO A 1 185 ? 8.758 22.062 10.258 1 89.94 185 PRO A C 1
ATOM 1462 O O . PRO A 1 185 ? 8.195 21.094 10.758 1 89.94 185 PRO A O 1
ATOM 1465 N N . ILE A 1 186 ? 8.25 22.828 9.328 1 93.75 186 ILE A N 1
ATOM 1466 C CA . ILE A 1 186 ? 6.93 22.594 8.75 1 93.75 186 ILE A CA 1
ATOM 1467 C C . ILE A 1 186 ? 7.074 21.875 7.41 1 93.75 186 ILE A C 1
ATOM 1469 O O . ILE A 1 186 ? 7.77 22.375 6.516 1 93.75 186 ILE A O 1
ATOM 1473 N N . VAL A 1 187 ? 6.438 20.734 7.309 1 92.56 187 VAL A N 1
ATOM 1474 C CA . VAL A 1 187 ? 6.652 19.984 6.07 1 92.56 187 VAL A CA 1
ATOM 1475 C C . VAL A 1 187 ? 5.348 19.906 5.285 1 92.56 187 VAL A C 1
ATOM 1477 O O . VAL A 1 187 ? 5.34 19.5 4.121 1 92.56 187 VAL A O 1
ATOM 1480 N N . ALA A 1 188 ? 4.25 20.281 5.895 1 92.88 188 ALA A N 1
ATOM 1481 C CA . ALA A 1 188 ? 2.961 20.281 5.207 1 92.88 188 ALA A CA 1
ATOM 1482 C C . ALA A 1 188 ? 1.968 21.203 5.898 1 92.88 188 ALA A C 1
ATOM 1484 O O . ALA A 1 188 ? 2.084 21.469 7.098 1 92.88 188 ALA A O 1
ATOM 1485 N N . LEU A 1 189 ? 1.054 21.75 5.133 1 94.38 189 LEU A N 1
ATOM 1486 C CA . LEU A 1 189 ? -0.047 22.578 5.617 1 94.38 189 LEU A CA 1
ATOM 1487 C C . LEU A 1 189 ? -1.381 22.078 5.07 1 94.38 189 LEU A C 1
ATOM 1489 O O . LEU A 1 189 ? -1.478 21.703 3.898 1 94.38 189 LEU A O 1
ATOM 1493 N N . TYR A 1 190 ? -2.352 22.062 5.957 1 95 190 TYR A N 1
ATOM 1494 C CA . TYR A 1 190 ? -3.689 21.641 5.57 1 95 190 TYR A CA 1
ATOM 1495 C C . TYR A 1 190 ? -4.75 22.594 6.102 1 95 190 TYR A C 1
ATOM 1497 O O . TYR A 1 190 ? -4.551 23.234 7.133 1 95 190 TYR A O 1
ATOM 1505 N N . LEU A 1 191 ? -5.836 22.703 5.332 1 95.19 191 LEU A N 1
ATOM 1506 C CA . LEU A 1 191 ? -7.055 23.312 5.84 1 95.19 191 LEU A CA 1
ATOM 1507 C C . LEU A 1 191 ? -8.023 22.25 6.363 1 95.19 191 LEU A C 1
ATOM 1509 O O . LEU A 1 191 ? -8.391 21.328 5.633 1 95.19 191 LEU A O 1
ATOM 1513 N N . LEU A 1 192 ? -8.336 22.344 7.645 1 94.69 192 LEU A N 1
ATOM 1514 C CA . LEU A 1 192 ? -9.312 21.422 8.219 1 94.69 192 LEU A CA 1
ATOM 1515 C C . LEU A 1 192 ? -10.734 21.906 7.93 1 94.69 192 LEU A C 1
ATOM 1517 O O . LEU A 1 192 ? -11.133 22.984 8.352 1 94.69 192 LEU A O 1
ATOM 1521 N N . GLU A 1 193 ? -11.43 21.094 7.172 1 93.38 193 GLU A N 1
ATOM 1522 C CA . GLU A 1 193 ? -12.836 21.344 6.867 1 93.38 193 GLU A CA 1
ATOM 1523 C C . GLU A 1 193 ? -13.711 20.188 7.344 1 93.38 193 GLU A C 1
ATOM 1525 O O . GLU A 1 193 ? -13.227 19.234 7.953 1 93.38 193 GLU A O 1
ATOM 1530 N N . GLN A 1 194 ? -14.984 20.312 7.141 1 90.44 194 GLN A N 1
ATOM 1531 C CA . GLN A 1 194 ? -15.938 19.328 7.613 1 90.44 194 GLN A CA 1
ATOM 1532 C C . GLN A 1 194 ? -15.695 17.969 6.945 1 90.44 194 GLN A C 1
ATOM 1534 O O . GLN A 1 194 ? -15.953 16.922 7.539 1 90.44 194 GLN A O 1
ATOM 1539 N N . ASP A 1 195 ? -15.164 18 5.75 1 89 195 ASP A N 1
ATOM 1540 C CA . ASP A 1 195 ? -14.977 16.766 5.004 1 89 195 ASP A CA 1
ATOM 1541 C C . ASP A 1 195 ? -13.555 16.234 5.172 1 89 195 ASP A C 1
ATOM 1543 O O . ASP A 1 195 ? -13.195 15.203 4.594 1 89 195 ASP A O 1
ATOM 1547 N N . GLY A 1 196 ? -12.758 16.969 5.93 1 91.69 196 GLY A N 1
ATOM 1548 C CA . GLY A 1 196 ? -11.414 16.484 6.18 1 91.69 196 GLY A CA 1
ATOM 1549 C C . GLY A 1 196 ? -10.336 17.5 5.871 1 91.69 196 GLY A C 1
ATOM 1550 O O . GLY A 1 196 ? -10.539 18.703 6.07 1 91.69 196 GLY A O 1
ATOM 1551 N N . LEU A 1 197 ? -9.18 17 5.477 1 93.56 197 LEU A N 1
ATOM 1552 C CA . LEU A 1 197 ? -8.016 17.844 5.254 1 93.56 197 LEU A CA 1
ATOM 1553 C C . LEU A 1 197 ? -7.902 18.25 3.785 1 93.56 197 LEU A C 1
ATOM 1555 O O . LEU A 1 197 ? -8 17.391 2.9 1 93.56 197 LEU A O 1
ATOM 1559 N N . HIS A 1 198 ? -7.727 19.5 3.527 1 93.38 198 HIS A N 1
ATOM 1560 C CA . HIS A 1 198 ? -7.383 20.031 2.213 1 93.38 198 HIS A CA 1
ATOM 1561 C C . HIS A 1 198 ? -5.941 20.531 2.184 1 93.38 198 HIS A C 1
ATOM 1563 O O . HIS A 1 198 ? -5.52 21.266 3.078 1 93.38 198 HIS A O 1
ATOM 1569 N N . LYS A 1 199 ? -5.242 20.141 1.23 1 91.81 199 LYS A N 1
ATOM 1570 C CA . LYS A 1 199 ? -3.842 20.562 1.152 1 91.81 199 LYS A CA 1
ATOM 1571 C C . LYS A 1 199 ? -3.725 22.047 0.892 1 91.81 199 LYS A C 1
ATOM 1573 O O . LYS A 1 199 ? -4.48 22.609 0.094 1 91.81 199 LYS A O 1
ATOM 1578 N N . LEU A 1 200 ? -2.828 22.672 1.594 1 92.81 200 LEU A N 1
ATOM 1579 C CA . LEU A 1 200 ? -2.473 24.062 1.355 1 92.81 200 LEU A CA 1
ATOM 1580 C C . LEU A 1 200 ? -1.023 24.188 0.896 1 92.81 200 LEU A C 1
ATOM 1582 O O . LEU A 1 200 ? -0.134 23.531 1.457 1 92.81 200 LEU A O 1
ATOM 1586 N N . ASP A 1 201 ? -0.829 24.953 -0.086 1 91.56 201 ASP A N 1
ATOM 1587 C CA . ASP A 1 201 ? 0.539 25.203 -0.521 1 91.56 201 ASP A CA 1
ATOM 1588 C C . ASP A 1 201 ? 1.206 26.25 0.368 1 91.56 201 ASP A C 1
ATOM 1590 O O . ASP A 1 201 ? 0.524 27.031 1.048 1 91.56 201 ASP A O 1
ATOM 1594 N N . PHE A 1 202 ? 2.492 26.156 0.361 1 94.69 202 PHE A N 1
ATOM 1595 C CA . PHE A 1 202 ? 3.281 27.203 1.004 1 94.69 202 PHE A CA 1
ATOM 1596 C C . PHE A 1 202 ? 4.598 27.406 0.267 1 94.69 202 PHE A C 1
ATOM 1598 O O . PHE A 1 202 ? 5.012 26.562 -0.531 1 94.69 202 PHE A O 1
ATOM 1605 N N . LYS A 1 203 ? 5.145 28.531 0.512 1 95.19 203 LYS A N 1
ATOM 1606 C CA . LYS A 1 203 ? 6.465 28.828 -0.03 1 95.19 203 LYS A CA 1
ATOM 1607 C C . LYS A 1 203 ? 7.516 28.875 1.074 1 95.19 203 LYS A C 1
ATOM 1609 O O . LYS A 1 203 ? 7.246 29.359 2.178 1 95.19 203 LYS A O 1
ATOM 1614 N N . VAL A 1 204 ? 8.656 28.406 0.723 1 94.56 204 VAL A N 1
ATOM 1615 C CA . VAL A 1 204 ? 9.766 28.422 1.672 1 94.56 204 VAL A CA 1
ATOM 1616 C C . VAL A 1 204 ? 10.57 29.719 1.506 1 94.56 204 VAL A C 1
ATOM 1618 O O . VAL A 1 204 ? 10.844 30.141 0.383 1 94.56 204 VAL A O 1
ATOM 1621 N N . MET A 1 205 ? 10.906 30.312 2.625 1 92.62 205 MET A N 1
ATOM 1622 C CA . MET A 1 205 ? 11.656 31.562 2.627 1 92.62 205 MET A CA 1
ATOM 1623 C C . MET A 1 205 ? 12.812 31.516 3.621 1 92.62 205 MET A C 1
ATOM 1625 O O . MET A 1 205 ? 12.703 30.859 4.664 1 92.62 205 MET A O 1
ATOM 1629 N N . GLY A 1 206 ? 13.891 32.219 3.195 1 92.56 206 GLY A N 1
ATOM 1630 C CA . GLY A 1 206 ? 14.961 32.375 4.164 1 92.56 206 GLY A CA 1
ATOM 1631 C C . GLY A 1 206 ? 14.547 33.125 5.406 1 92.56 206 GLY A C 1
ATOM 1632 O O . GLY A 1 206 ? 13.727 34.062 5.324 1 92.56 206 GLY A O 1
ATOM 1633 N N . LYS A 1 207 ? 15.094 32.781 6.461 1 87.38 207 LYS A N 1
ATOM 1634 C CA . LYS A 1 207 ? 14.742 33.375 7.746 1 87.38 207 LYS A CA 1
ATOM 1635 C C . LYS A 1 207 ? 14.859 34.875 7.703 1 87.38 207 LYS A C 1
ATOM 1637 O O . LYS A 1 207 ? 13.961 35.594 8.156 1 87.38 207 LYS A O 1
ATOM 1642 N N . GLU A 1 208 ? 15.93 35.406 7.223 1 88.12 208 GLU A N 1
ATOM 1643 C CA . GLU A 1 208 ? 16.172 36.844 7.184 1 88.12 208 GLU A CA 1
ATOM 1644 C C . GLU A 1 208 ? 15.117 37.562 6.344 1 88.12 208 GLU A C 1
ATOM 1646 O O . GLU A 1 208 ? 14.633 38.625 6.719 1 88.12 208 GLU A O 1
ATOM 1651 N N . THR A 1 209 ? 14.828 36.906 5.227 1 89.38 209 THR A N 1
ATOM 1652 C CA . THR A 1 209 ? 13.812 37.469 4.348 1 89.38 209 THR A CA 1
ATOM 1653 C C . THR A 1 209 ? 12.461 37.531 5.051 1 89.38 209 THR A C 1
ATOM 1655 O O . THR A 1 209 ? 11.758 38.531 4.992 1 89.38 209 THR A O 1
ATOM 1658 N N . MET A 1 210 ? 12.148 36.531 5.754 1 89.06 210 MET A N 1
ATOM 1659 C CA . MET A 1 210 ? 10.859 36.438 6.449 1 89.06 210 MET A CA 1
ATOM 1660 C C . MET A 1 210 ? 10.766 37.469 7.547 1 89.06 210 MET A C 1
ATOM 1662 O O . MET A 1 210 ? 9.727 38.125 7.699 1 89.06 210 MET A O 1
ATOM 1666 N N . GLU A 1 211 ? 11.859 37.719 8.242 1 84.88 211 GLU A N 1
ATOM 1667 C CA . GLU A 1 211 ? 11.898 38.719 9.305 1 84.88 211 GLU A CA 1
ATOM 1668 C C . GLU A 1 211 ? 11.719 40.125 8.75 1 84.88 211 GLU A C 1
ATOM 1670 O O . GLU A 1 211 ? 11.07 40.969 9.367 1 84.88 211 GLU A O 1
ATOM 1675 N N . ASN A 1 212 ? 12.289 40.312 7.598 1 86.62 212 ASN A N 1
ATOM 1676 C CA . ASN A 1 212 ? 12.164 41.625 6.965 1 86.62 212 ASN A CA 1
ATOM 1677 C C . ASN A 1 212 ? 10.727 41.906 6.539 1 86.62 212 ASN A C 1
ATOM 1679 O O . ASN A 1 212 ? 10.227 43.031 6.699 1 86.62 212 ASN A O 1
ATOM 1683 N N . ILE A 1 213 ? 10.133 40.906 6.023 1 84.88 213 ILE A N 1
ATOM 1684 C CA . ILE A 1 213 ? 8.75 41.062 5.582 1 84.88 213 ILE A CA 1
ATOM 1685 C C . ILE A 1 213 ? 7.852 41.344 6.785 1 84.88 213 ILE A C 1
ATOM 1687 O O . ILE A 1 213 ? 7 42.219 6.738 1 84.88 213 ILE A O 1
ATOM 1691 N N . ALA A 1 214 ? 8.055 40.656 7.844 1 79.88 214 ALA A N 1
ATOM 1692 C CA . ALA A 1 214 ? 7.258 40.812 9.055 1 79.88 214 ALA A CA 1
ATOM 1693 C C . ALA A 1 214 ? 7.453 42.219 9.656 1 79.88 214 ALA A C 1
ATOM 1695 O O . ALA A 1 214 ? 6.496 42.844 10.133 1 79.88 214 ALA A O 1
ATOM 1696 N N . LYS A 1 215 ? 8.633 42.719 9.633 1 79.5 215 LYS A N 1
ATOM 1697 C CA . LYS A 1 215 ? 8.961 44.031 10.18 1 79.5 215 LYS A CA 1
ATOM 1698 C C . LYS A 1 215 ? 8.336 45.125 9.352 1 79.5 215 LYS A C 1
ATOM 1700 O O . LYS A 1 215 ? 7.758 46.094 9.898 1 79.5 215 LYS A O 1
ATOM 1705 N N . VAL A 1 216 ? 8.461 45 8.047 1 75.12 216 VAL A N 1
ATOM 1706 C CA . VAL A 1 216 ? 7.941 46.031 7.172 1 75.12 216 VAL A CA 1
ATOM 1707 C C . VAL A 1 216 ? 6.422 46.094 7.301 1 75.12 216 VAL A C 1
ATOM 1709 O O . VAL A 1 216 ? 5.84 47.188 7.301 1 75.12 216 VAL A O 1
ATOM 1712 N N . SER A 1 217 ? 5.875 44.969 7.418 1 72.44 217 SER A N 1
ATOM 1713 C CA . SER A 1 217 ? 4.422 44.906 7.531 1 72.44 217 SER A CA 1
ATOM 1714 C C . SER A 1 217 ? 3.947 45.531 8.852 1 72.44 217 SER A C 1
ATOM 1716 O O . SER A 1 217 ? 2.893 46.156 8.906 1 72.44 217 SER A O 1
ATOM 1718 N N . SER A 1 218 ? 4.703 45.219 9.883 1 68.56 218 SER A N 1
ATOM 1719 C CA . SER A 1 218 ? 4.387 45.812 11.18 1 68.56 218 SER A CA 1
ATOM 1720 C C . SER A 1 218 ? 4.52 47.312 11.148 1 68.56 218 SER A C 1
ATOM 1722 O O . SER A 1 218 ? 3.713 48.031 11.75 1 68.56 218 SER A O 1
ATOM 1724 N N . PHE A 1 219 ? 5.512 47.75 10.445 1 60.84 219 PHE A N 1
ATOM 1725 C CA . PHE A 1 219 ? 5.742 49.188 10.344 1 60.84 219 PHE A CA 1
ATOM 1726 C C . PHE A 1 219 ? 4.668 49.844 9.484 1 60.84 219 PHE A C 1
ATOM 1728 O O . PHE A 1 219 ? 4.184 50.906 9.812 1 60.84 219 PHE A O 1
ATOM 1735 N N . ALA A 1 220 ? 4.41 49.188 8.414 1 58.28 220 ALA A N 1
ATOM 1736 C CA . ALA A 1 220 ? 3.488 49.781 7.445 1 58.28 220 ALA A CA 1
ATOM 1737 C C . ALA A 1 220 ? 2.07 49.844 8.008 1 58.28 220 ALA A C 1
ATOM 1739 O O . ALA A 1 220 ? 1.291 50.719 7.648 1 58.28 220 ALA A O 1
ATOM 1740 N N . PHE A 1 221 ? 1.82 48.875 8.82 1 57.25 221 PHE A N 1
ATOM 1741 C CA . PHE A 1 221 ? 0.426 48.875 9.242 1 57.25 221 PHE A CA 1
ATOM 1742 C C . PHE A 1 221 ? 0.309 49.219 10.719 1 57.25 221 PHE A C 1
ATOM 1744 O O . PHE A 1 221 ? -0.771 49.125 11.305 1 57.25 221 PHE A O 1
ATOM 1751 N N . GLY A 1 222 ? 1.368 50.125 11.234 1 52.47 222 GLY A N 1
ATOM 1752 C CA . GLY A 1 222 ? 1.349 50.75 12.547 1 52.47 222 GLY A CA 1
ATOM 1753 C C . GLY A 1 222 ? 1.21 49.75 13.68 1 52.47 222 GLY A C 1
ATOM 1754 O O . GLY A 1 222 ? 0.667 50.062 14.742 1 52.47 222 GLY A O 1
ATOM 1755 N N . LYS A 1 223 ? 1.532 48.438 13.492 1 48.56 223 LYS A N 1
ATOM 1756 C CA . LYS A 1 223 ? 1.416 47.562 14.664 1 48.56 223 LYS A CA 1
ATOM 1757 C C . LYS A 1 223 ? 2.771 47.375 15.336 1 48.56 223 LYS A C 1
ATOM 1759 O O . LYS A 1 223 ? 3.809 47.406 14.672 1 48.56 223 LYS A O 1
ATOM 1764 N N . MET B 1 1 ? -9.703 -21.062 -1.144 1 66.38 1 MET B N 1
ATOM 1765 C CA . MET B 1 1 ? -8.547 -21.328 -1.994 1 66.38 1 MET B CA 1
ATOM 1766 C C . MET B 1 1 ? -7.254 -21.266 -1.189 1 66.38 1 MET B C 1
ATOM 1768 O O . MET B 1 1 ? -6.961 -20.25 -0.557 1 66.38 1 MET B O 1
ATOM 1772 N N . ASP B 1 2 ? -6.406 -22.359 -1.116 1 77.5 2 ASP B N 1
ATOM 1773 C CA . ASP B 1 2 ? -5.391 -22.578 -0.092 1 77.5 2 ASP B CA 1
ATOM 1774 C C . ASP B 1 2 ? -4.109 -21.812 -0.42 1 77.5 2 ASP B C 1
ATOM 1776 O O . ASP B 1 2 ? -3.152 -21.844 0.356 1 77.5 2 ASP B O 1
ATOM 1780 N N . GLY B 1 3 ? -4.035 -21.094 -1.458 1 87.62 3 GLY B N 1
ATOM 1781 C CA . GLY B 1 3 ? -2.902 -20.219 -1.755 1 87.62 3 GLY B CA 1
ATOM 1782 C C . GLY B 1 3 ? -1.66 -21 -2.17 1 87.62 3 GLY B C 1
ATOM 1783 O O . GLY B 1 3 ? -0.562 -20.438 -2.203 1 87.62 3 GLY B O 1
ATOM 1784 N N . ARG B 1 4 ? -1.782 -22.297 -2.51 1 91.81 4 ARG B N 1
ATOM 1785 C CA . ARG B 1 4 ? -0.661 -23.141 -2.904 1 91.81 4 ARG B CA 1
ATOM 1786 C C . ARG B 1 4 ? -0.136 -22.75 -4.281 1 91.81 4 ARG B C 1
ATOM 1788 O O . ARG B 1 4 ? -0.916 -22.422 -5.18 1 91.81 4 ARG B O 1
ATOM 1795 N N . LEU B 1 5 ? 1.148 -22.797 -4.352 1 94.19 5 LEU B N 1
ATOM 1796 C CA . LEU B 1 5 ? 1.812 -22.672 -5.648 1 94.19 5 LEU B CA 1
ATOM 1797 C C . LEU B 1 5 ? 2.35 -24.031 -6.109 1 94.19 5 LEU B C 1
ATOM 1799 O O . LEU B 1 5 ? 3.221 -24.609 -5.461 1 94.19 5 LEU B O 1
ATOM 1803 N N . ASN B 1 6 ? 1.758 -24.578 -7.109 1 96.31 6 ASN B N 1
ATOM 1804 C CA . ASN B 1 6 ? 2.205 -25.828 -7.707 1 96.31 6 ASN B CA 1
ATOM 1805 C C . ASN B 1 6 ? 3.111 -25.594 -8.906 1 96.31 6 ASN B C 1
ATOM 1807 O O . ASN B 1 6 ? 2.725 -24.906 -9.852 1 96.31 6 ASN B O 1
ATOM 1811 N N . ALA B 1 7 ? 4.262 -26.078 -8.812 1 97.5 7 ALA B N 1
ATOM 1812 C CA . ALA B 1 7 ? 5.148 -26.031 -9.977 1 97.5 7 ALA B CA 1
ATOM 1813 C C . ALA B 1 7 ? 5.016 -27.297 -10.82 1 97.5 7 ALA B C 1
ATOM 1815 O O . ALA B 1 7 ? 5.211 -28.406 -10.312 1 97.5 7 ALA B O 1
ATOM 1816 N N . LEU B 1 8 ? 4.695 -27.094 -12.039 1 97.88 8 LEU B N 1
ATOM 1817 C CA . LEU B 1 8 ? 4.508 -28.219 -12.953 1 97.88 8 LEU B CA 1
ATOM 1818 C C . LEU B 1 8 ? 5.598 -28.234 -14.023 1 97.88 8 LEU B C 1
ATOM 1820 O O . LEU B 1 8 ? 6.078 -27.188 -14.445 1 97.88 8 LEU B O 1
ATOM 1824 N N . ASP B 1 9 ? 5.984 -29.453 -14.375 1 97.56 9 ASP B N 1
ATOM 1825 C CA . ASP B 1 9 ? 6.848 -29.594 -15.547 1 97.56 9 ASP B CA 1
ATOM 1826 C C . ASP B 1 9 ? 6.121 -29.172 -16.828 1 97.56 9 ASP B C 1
ATOM 1828 O O . ASP B 1 9 ? 5.027 -29.672 -17.109 1 97.56 9 ASP B O 1
ATOM 1832 N N . ILE B 1 10 ? 6.699 -28.359 -17.609 1 95.06 10 ILE B N 1
ATOM 1833 C CA . ILE B 1 10 ? 6.035 -27.766 -18.766 1 95.06 10 ILE B CA 1
ATOM 1834 C C . ILE B 1 10 ? 5.727 -28.859 -19.797 1 95.06 10 ILE B C 1
ATOM 1836 O O . ILE B 1 10 ? 4.727 -28.766 -20.5 1 95.06 10 ILE B O 1
ATOM 1840 N N . ASN B 1 11 ? 6.531 -29.938 -19.812 1 94.75 11 ASN B N 1
ATOM 1841 C CA . ASN B 1 11 ? 6.41 -30.953 -20.859 1 94.75 11 ASN B CA 1
ATOM 1842 C C . ASN B 1 11 ? 5.445 -32.062 -20.453 1 94.75 11 ASN B C 1
ATOM 1844 O O . ASN B 1 11 ? 4.746 -32.625 -21.297 1 94.75 11 ASN B O 1
ATOM 1848 N N . THR B 1 12 ? 5.391 -32.312 -19.172 1 96.12 12 THR B N 1
ATOM 1849 C CA . THR B 1 12 ? 4.633 -33.5 -18.766 1 96.12 12 THR B CA 1
ATOM 1850 C C . THR B 1 12 ? 3.396 -33.094 -17.969 1 96.12 12 THR B C 1
ATOM 1852 O O . THR B 1 12 ? 2.463 -33.875 -17.812 1 96.12 12 THR B O 1
ATOM 1855 N N . GLY B 1 13 ? 3.463 -31.844 -17.391 1 96.81 13 GLY B N 1
ATOM 1856 C CA . GLY B 1 13 ? 2.373 -31.391 -16.547 1 96.81 13 GLY B CA 1
ATOM 1857 C C . GLY B 1 13 ? 2.459 -31.938 -15.133 1 96.81 13 GLY B C 1
ATOM 1858 O O . GLY B 1 13 ? 1.64 -31.578 -14.281 1 96.81 13 GLY B O 1
ATOM 1859 N N . LYS B 1 14 ? 3.479 -32.75 -14.898 1 97.19 14 LYS B N 1
ATOM 1860 C CA . LYS B 1 14 ? 3.607 -33.344 -13.562 1 97.19 14 LYS B CA 1
ATOM 1861 C C . LYS B 1 14 ? 4.066 -32.281 -12.555 1 97.19 14 LYS B C 1
ATOM 1863 O O . LYS B 1 14 ? 4.871 -31.406 -12.891 1 97.19 14 LYS B O 1
ATOM 1868 N N . ILE B 1 15 ? 3.617 -32.438 -11.328 1 97.12 15 ILE B N 1
ATOM 1869 C CA . ILE B 1 15 ? 3.984 -31.516 -10.266 1 97.12 15 ILE B CA 1
ATOM 1870 C C . ILE B 1 15 ? 5.426 -31.766 -9.828 1 97.12 15 ILE B C 1
ATOM 1872 O O . ILE B 1 15 ? 5.785 -32.906 -9.5 1 97.12 15 ILE B O 1
ATOM 1876 N N . LYS B 1 16 ? 6.238 -30.766 -9.859 1 97.25 16 LYS B N 1
ATOM 1877 C CA . LYS B 1 16 ? 7.621 -30.844 -9.406 1 97.25 16 LYS B CA 1
ATOM 1878 C C . LYS B 1 16 ? 7.734 -30.547 -7.914 1 97.25 16 LYS B C 1
ATOM 1880 O O . LYS B 1 16 ? 8.438 -31.234 -7.184 1 97.25 16 LYS B O 1
ATOM 1885 N N . TRP B 1 17 ? 7.098 -29.547 -7.461 1 96.69 17 TRP B N 1
ATOM 1886 C CA . TRP B 1 17 ? 7.086 -29.172 -6.051 1 96.69 17 TRP B CA 1
ATOM 1887 C C . TRP B 1 17 ? 5.867 -28.312 -5.73 1 96.69 17 TRP B C 1
ATOM 1889 O O . TRP B 1 17 ? 5.203 -27.797 -6.637 1 96.69 17 TRP B O 1
ATOM 1899 N N . ILE B 1 18 ? 5.527 -28.234 -4.535 1 95.69 18 ILE B N 1
ATOM 1900 C CA . ILE B 1 18 ? 4.402 -27.469 -4.008 1 95.69 18 ILE B CA 1
ATOM 1901 C C . ILE B 1 18 ? 4.887 -26.547 -2.893 1 95.69 18 ILE B C 1
ATOM 1903 O O . ILE B 1 18 ? 5.652 -26.969 -2.02 1 95.69 18 ILE B O 1
ATOM 1907 N N . MET B 1 19 ? 4.555 -25.344 -3.01 1 93.88 19 MET B N 1
ATOM 1908 C CA . MET B 1 19 ? 4.816 -24.375 -1.945 1 93.88 19 MET B CA 1
ATOM 1909 C C . MET B 1 19 ? 3.521 -23.953 -1.258 1 93.88 19 MET B C 1
ATOM 1911 O O . MET B 1 19 ? 2.6 -23.453 -1.909 1 93.88 19 MET B O 1
ATOM 1915 N N . GLU B 1 20 ? 3.512 -24.172 0.074 1 93.75 20 GLU B N 1
ATOM 1916 C CA . GLU B 1 20 ? 2.332 -23.781 0.838 1 93.75 20 GLU B CA 1
ATOM 1917 C C . GLU B 1 20 ? 2.391 -22.312 1.226 1 93.75 20 GLU B C 1
ATOM 1919 O O . GLU B 1 20 ? 3.391 -21.844 1.776 1 93.75 20 GLU B O 1
ATOM 1924 N N . GLU B 1 21 ? 1.394 -21.594 0.877 1 93.19 21 GLU B N 1
ATOM 1925 C CA . GLU B 1 21 ? 1.274 -20.172 1.226 1 93.19 21 GLU B CA 1
ATOM 1926 C C . GLU B 1 21 ? -0.13 -19.844 1.722 1 93.19 21 GLU B C 1
ATOM 1928 O O . GLU B 1 21 ? -0.987 -20.734 1.808 1 93.19 21 GLU B O 1
ATOM 1933 N N . GLU B 1 22 ? -0.286 -18.547 2.154 1 94.31 22 GLU B N 1
ATOM 1934 C CA . GLU B 1 22 ? -1.588 -18.109 2.652 1 94.31 22 GLU B CA 1
ATOM 1935 C C . GLU B 1 22 ? -2.643 -18.156 1.551 1 94.31 22 GLU B C 1
ATOM 1937 O O . GLU B 1 22 ? -2.322 -18 0.371 1 94.31 22 GLU B O 1
ATOM 1942 N N . PRO B 1 23 ? -3.906 -18.344 1.952 1 94.38 23 PRO B N 1
ATOM 1943 C CA . PRO B 1 23 ? -4.977 -18.375 0.952 1 94.38 23 PRO B CA 1
ATOM 1944 C C . PRO B 1 23 ? -4.988 -17.125 0.069 1 94.38 23 PRO B C 1
ATOM 1946 O O . PRO B 1 23 ? -4.637 -16.031 0.527 1 94.38 23 PRO B O 1
ATOM 1949 N N . VAL B 1 24 ? -5.41 -17.344 -1.148 1 94.44 24 VAL B N 1
ATOM 1950 C CA . VAL B 1 24 ? -5.473 -16.25 -2.117 1 94.44 24 VAL B CA 1
ATOM 1951 C C . VAL B 1 24 ? -6.449 -15.18 -1.633 1 94.44 24 VAL B C 1
ATOM 1953 O O . VAL B 1 24 ? -6.176 -13.984 -1.746 1 94.44 24 VAL B O 1
ATOM 1956 N N . LEU B 1 25 ? -7.594 -15.656 -1.107 1 95.06 25 LEU B N 1
ATOM 1957 C CA . LEU B 1 25 ? -8.648 -14.734 -0.694 1 95.06 25 LEU B CA 1
ATOM 1958 C C . LEU B 1 25 ? -9.297 -15.195 0.606 1 95.06 25 LEU B C 1
ATOM 1960 O O . LEU B 1 25 ? -9.594 -16.375 0.769 1 95.06 25 LEU B O 1
ATOM 1964 N N . ARG B 1 26 ? -9.352 -14.281 1.562 1 94.38 26 ARG B N 1
ATOM 1965 C CA . ARG B 1 26 ? -10.109 -14.477 2.797 1 94.38 26 ARG B CA 1
ATOM 1966 C C . ARG B 1 26 ? -11.094 -13.336 3.02 1 94.38 26 ARG B C 1
ATOM 1968 O O . ARG B 1 26 ? -10.711 -12.164 2.994 1 94.38 26 ARG B O 1
ATOM 1975 N N . SER B 1 27 ? -12.344 -13.609 3.1 1 90.75 27 SER B N 1
ATOM 1976 C CA . SER B 1 27 ? -13.383 -12.625 3.367 1 90.75 27 SER B CA 1
ATOM 1977 C C . SER B 1 27 ? -14.562 -13.258 4.105 1 90.75 27 SER B C 1
ATOM 1979 O O . SER B 1 27 ? -14.812 -14.461 3.979 1 90.75 27 SER B O 1
ATOM 1981 N N . PRO B 1 28 ? -15.234 -12.484 5 1 82.38 28 PRO B N 1
ATOM 1982 C CA . PRO B 1 28 ? -16.422 -13.047 5.641 1 82.38 28 PRO B CA 1
ATOM 1983 C C . PRO B 1 28 ? -17.469 -13.508 4.629 1 82.38 28 PRO B C 1
ATOM 1985 O O . PRO B 1 28 ? -17.625 -12.898 3.57 1 82.38 28 PRO B O 1
ATOM 1988 N N . THR B 1 29 ? -18.016 -14.648 4.816 1 72 29 THR B N 1
ATOM 1989 C CA . THR B 1 29 ? -19.031 -15.195 3.92 1 72 29 THR B CA 1
ATOM 1990 C C . THR B 1 29 ? -20.422 -14.82 4.395 1 72 29 THR B C 1
ATOM 1992 O O . THR B 1 29 ? -21.391 -14.93 3.639 1 72 29 THR B O 1
ATOM 1995 N N . ASN B 1 30 ? -20.469 -14.359 5.613 1 70.75 30 ASN B N 1
ATOM 1996 C CA . ASN B 1 30 ? -21.797 -14.109 6.141 1 70.75 30 ASN B CA 1
ATOM 1997 C C . ASN B 1 30 ? -22.281 -12.695 5.82 1 70.75 30 ASN B C 1
ATOM 1999 O O . ASN B 1 30 ? -21.531 -11.734 5.996 1 70.75 30 ASN B O 1
ATOM 2003 N N . VAL B 1 31 ? -23.266 -12.602 4.922 1 64.5 31 VAL B N 1
ATOM 2004 C CA . VAL B 1 31 ? -23.891 -11.312 4.656 1 64.5 31 VAL B CA 1
ATOM 2005 C C . VAL B 1 31 ? -24.547 -10.781 5.934 1 64.5 31 VAL B C 1
ATOM 2007 O O . VAL B 1 31 ? -25.469 -11.398 6.469 1 64.5 31 VAL B O 1
ATOM 2010 N N . LYS B 1 32 ? -23.781 -9.984 6.637 1 59.28 32 LYS B N 1
ATOM 2011 C CA . LYS B 1 32 ? -24.438 -9.305 7.746 1 59.28 32 LYS B CA 1
ATOM 2012 C C . LYS B 1 32 ? -25.328 -8.172 7.242 1 59.28 32 LYS B C 1
ATOM 2014 O O . LYS B 1 32 ? -25 -7.504 6.266 1 59.28 32 LYS B O 1
ATOM 2019 N N . GLN B 1 33 ? -26.438 -7.914 8.109 1 59.91 33 GLN B N 1
ATOM 2020 C CA . GLN B 1 33 ? -27.484 -6.895 8.211 1 59.91 33 GLN B CA 1
ATOM 2021 C C . GLN B 1 33 ? -27.703 -6.203 6.867 1 59.91 33 GLN B C 1
ATOM 2023 O O . GLN B 1 33 ? -27.922 -4.992 6.816 1 59.91 33 GLN B O 1
ATOM 2028 N N . GLY B 1 34 ? -27.438 -6.988 5.734 1 69.44 34 GLY B N 1
ATOM 2029 C CA . GLY B 1 34 ? -27.969 -6.461 4.484 1 69.44 34 GLY B CA 1
ATOM 2030 C C . GLY B 1 34 ? -26.891 -5.91 3.57 1 69.44 34 GLY B C 1
ATOM 2031 O O . GLY B 1 34 ? -27.156 -5.551 2.424 1 69.44 34 GLY B O 1
ATOM 2032 N N . PHE B 1 35 ? -25.625 -5.734 4.086 1 77.19 35 PHE B N 1
ATOM 2033 C CA . PHE B 1 35 ? -24.594 -5.211 3.203 1 77.19 35 PHE B CA 1
ATOM 2034 C C . PHE B 1 35 ? -23.312 -6.039 3.311 1 77.19 35 PHE B C 1
ATOM 2036 O O . PHE B 1 35 ? -22.891 -6.395 4.41 1 77.19 35 PHE B O 1
ATOM 2043 N N . THR B 1 36 ? -22.922 -6.543 2.15 1 86.5 36 THR B N 1
ATOM 2044 C CA . THR B 1 36 ? -21.641 -7.25 2.131 1 86.5 36 THR B CA 1
ATOM 2045 C C . THR B 1 36 ? -20.953 -7.074 0.783 1 86.5 36 THR B C 1
ATOM 2047 O O . THR B 1 36 ? -21.531 -6.52 -0.153 1 86.5 36 THR B O 1
ATOM 2050 N N . PHE B 1 37 ? -19.703 -7.359 0.792 1 90.31 37 PHE B N 1
ATOM 2051 C CA . PHE B 1 37 ? -18.953 -7.395 -0.457 1 90.31 37 PHE B CA 1
ATOM 2052 C C . PHE B 1 37 ? -18.547 -8.82 -0.803 1 90.31 37 PHE B C 1
ATOM 2054 O O . PHE B 1 37 ? -18.297 -9.633 0.089 1 90.31 37 PHE B O 1
ATOM 2061 N N . LEU B 1 38 ? -18.531 -9.039 -2.051 1 92.06 38 LEU B N 1
ATOM 2062 C CA . LEU B 1 38 ? -18.062 -10.32 -2.572 1 92.06 38 LEU B CA 1
ATOM 2063 C C . LEU B 1 38 ? -16.797 -10.133 -3.416 1 92.06 38 LEU B C 1
ATOM 2065 O O . LEU B 1 38 ? -16.859 -9.531 -4.492 1 92.06 38 LEU B O 1
ATOM 2069 N N . PRO B 1 39 ? -15.688 -10.578 -2.93 1 94.31 39 PRO B N 1
ATOM 2070 C CA . PRO B 1 39 ? -14.461 -10.461 -3.721 1 94.31 39 PRO B CA 1
ATOM 2071 C C . PRO B 1 39 ? -14.273 -11.625 -4.691 1 94.31 39 PRO B C 1
ATOM 2073 O O . PRO B 1 39 ? -14.734 -12.734 -4.43 1 94.31 39 PRO B O 1
ATOM 2076 N N . ASN B 1 40 ? -13.688 -11.406 -5.801 1 93 40 ASN B N 1
ATOM 2077 C CA . ASN B 1 40 ? -13.297 -12.383 -6.812 1 93 40 ASN B CA 1
ATOM 2078 C C . ASN B 1 40 ? -11.844 -12.812 -6.645 1 93 40 ASN B C 1
ATOM 2080 O O . ASN B 1 40 ? -10.938 -11.984 -6.695 1 93 40 ASN B O 1
ATOM 2084 N N . PRO B 1 41 ? -11.57 -14.055 -6.449 1 92.38 41 PRO B N 1
ATOM 2085 C CA . PRO B 1 41 ? -10.195 -14.508 -6.203 1 92.38 41 PRO B CA 1
ATOM 2086 C C . PRO B 1 41 ? -9.305 -14.383 -7.434 1 92.38 41 PRO B C 1
ATOM 2088 O O . PRO B 1 41 ? -8.086 -14.492 -7.332 1 92.38 41 PRO B O 1
ATOM 2091 N N . LEU B 1 42 ? -9.875 -14.195 -8.625 1 91.19 42 LEU B N 1
ATOM 2092 C CA . LEU B 1 42 ? -9.094 -14.148 -9.852 1 91.19 42 LEU B CA 1
ATOM 2093 C C . LEU B 1 42 ? -8.312 -12.844 -9.945 1 91.19 42 LEU B C 1
ATOM 2095 O O . LEU B 1 42 ? -7.18 -12.82 -10.43 1 91.19 42 LEU B O 1
ATOM 2099 N N . ASP B 1 43 ? -8.938 -11.781 -9.445 1 92 43 ASP B N 1
ATOM 2100 C CA . ASP B 1 43 ? -8.258 -10.508 -9.656 1 92 43 ASP B CA 1
ATOM 2101 C C . ASP B 1 43 ? -8.555 -9.539 -8.508 1 92 43 ASP B C 1
ATOM 2103 O O . ASP B 1 43 ? -8.141 -8.375 -8.555 1 92 43 ASP B O 1
ATOM 2107 N N . GLY B 1 44 ? -9.32 -9.945 -7.551 1 94.94 44 GLY B N 1
ATOM 2108 C CA . GLY B 1 44 ? -9.633 -9.102 -6.41 1 94.94 44 GLY B CA 1
ATOM 2109 C C . GLY B 1 44 ? -10.805 -8.172 -6.664 1 94.94 44 GLY B C 1
ATOM 2110 O O . GLY B 1 44 ? -11.102 -7.301 -5.84 1 94.94 44 GLY B O 1
ATOM 2111 N N . SER B 1 45 ? -11.523 -8.297 -7.77 1 95.81 45 SER B N 1
ATOM 2112 C CA . SER B 1 45 ? -12.688 -7.461 -8 1 95.81 45 SER B CA 1
ATOM 2113 C C . SER B 1 45 ? -13.719 -7.617 -6.887 1 95.81 45 SER B C 1
ATOM 2115 O O . SER B 1 45 ? -13.766 -8.648 -6.219 1 95.81 45 SER B O 1
ATOM 2117 N N . LEU B 1 46 ? -14.445 -6.555 -6.695 1 94.69 46 LEU B N 1
ATOM 2118 C CA . LEU B 1 46 ? -15.398 -6.523 -5.594 1 94.69 46 LEU B CA 1
ATOM 2119 C C . LEU B 1 46 ? -16.812 -6.254 -6.105 1 94.69 46 LEU B C 1
ATOM 2121 O O . LEU B 1 46 ? -17 -5.422 -6.992 1 94.69 46 LEU B O 1
ATOM 2125 N N . TYR B 1 47 ? -17.734 -6.961 -5.539 1 93.06 47 TYR B N 1
ATOM 2126 C CA . TYR B 1 47 ? -19.156 -6.734 -5.766 1 93.06 47 TYR B CA 1
ATOM 2127 C C . TYR B 1 47 ? -19.875 -6.398 -4.461 1 93.06 47 TYR B C 1
ATOM 2129 O O . TYR B 1 47 ? -19.672 -7.07 -3.445 1 93.06 47 TYR B O 1
ATOM 2137 N N . SER B 1 48 ? -20.531 -5.328 -4.496 1 89.38 48 SER B N 1
ATOM 2138 C CA . SER B 1 48 ? -21.344 -4.996 -3.338 1 89.38 48 SER B CA 1
ATOM 2139 C C . SER B 1 48 ? -22.719 -5.664 -3.422 1 89.38 48 SER B C 1
ATOM 2141 O O . SER B 1 48 ? -23.312 -5.742 -4.5 1 89.38 48 SER B O 1
ATOM 2143 N N . LEU B 1 49 ? -23.094 -6.238 -2.389 1 87.62 49 LEU B N 1
ATOM 2144 C CA . LEU B 1 49 ? -24.422 -6.84 -2.279 1 87.62 49 LEU B CA 1
ATOM 2145 C C . LEU B 1 49 ? -25.25 -6.137 -1.211 1 87.62 49 LEU B C 1
ATOM 2147 O O . LEU B 1 49 ? -24.875 -6.117 -0.039 1 87.62 49 LEU B O 1
ATOM 2151 N N . LYS B 1 50 ? -26.203 -5.473 -1.649 1 82.31 50 LYS B N 1
ATOM 2152 C CA . LYS B 1 50 ? -27.156 -4.82 -0.763 1 82.31 50 LYS B CA 1
ATOM 2153 C C . LYS B 1 50 ? -28.594 -5.152 -1.168 1 82.31 50 LYS B C 1
ATOM 2155 O O . LYS B 1 50 ? -29 -4.883 -2.299 1 82.31 50 LYS B O 1
ATOM 2160 N N . ASP B 1 51 ? -29.391 -5.598 -0.251 1 83.38 51 ASP B N 1
ATOM 2161 C CA . ASP B 1 51 ? -30.797 -5.914 -0.496 1 83.38 51 ASP B CA 1
ATOM 2162 C C . ASP B 1 51 ? -30.953 -6.695 -1.798 1 83.38 51 ASP B C 1
ATOM 2164 O O . ASP B 1 51 ? -31.781 -6.336 -2.643 1 83.38 51 ASP B O 1
ATOM 2168 N N . SER B 1 52 ? -30.125 -7.637 -2.107 1 83.12 52 SER B N 1
ATOM 2169 C CA . SER B 1 52 ? -30.172 -8.57 -3.229 1 83.12 52 SER B CA 1
ATOM 2170 C C . SER B 1 52 ? -29.75 -7.895 -4.531 1 83.12 52 SER B C 1
ATOM 2172 O O . SER B 1 52 ? -30 -8.414 -5.617 1 83.12 52 SER B O 1
ATOM 2174 N N . SER B 1 53 ? -29.266 -6.719 -4.348 1 87.88 53 SER B N 1
ATOM 2175 C CA . SER B 1 53 ? -28.719 -6.035 -5.516 1 87.88 53 SER B CA 1
ATOM 2176 C C . SER B 1 53 ? -27.203 -6.164 -5.566 1 87.88 53 SER B C 1
ATOM 2178 O O . SER B 1 53 ? -26.516 -5.859 -4.59 1 87.88 53 SER B O 1
ATOM 2180 N N . LEU B 1 54 ? -26.719 -6.664 -6.684 1 89.5 54 LEU B N 1
ATOM 2181 C CA . LEU B 1 54 ? -25.297 -6.883 -6.871 1 89.5 54 LEU B CA 1
ATOM 2182 C C . LEU B 1 54 ? -24.688 -5.816 -7.777 1 89.5 54 LEU B C 1
ATOM 2184 O O . LEU B 1 54 ? -25.188 -5.586 -8.883 1 89.5 54 LEU B O 1
ATOM 2188 N N . LYS B 1 55 ? -23.766 -5.09 -7.242 1 91.81 55 LYS B N 1
ATOM 2189 C CA . LYS B 1 55 ? -23.094 -4.051 -8.023 1 91.81 55 LYS B CA 1
ATOM 2190 C C . LYS B 1 55 ? -21.578 -4.238 -8 1 91.81 55 LYS B C 1
ATOM 2192 O O . LYS B 1 55 ? -20.984 -4.418 -6.938 1 91.81 55 LYS B O 1
ATOM 2197 N N . LYS B 1 56 ? -21.094 -4.172 -9.188 1 93.81 56 LYS B N 1
ATOM 2198 C CA . LYS B 1 56 ? -19.641 -4.262 -9.273 1 93.81 56 LYS B CA 1
ATOM 2199 C C . LYS B 1 56 ? -18.984 -2.92 -8.961 1 93.81 56 LYS B C 1
ATOM 2201 O O . LYS B 1 56 ? -19.391 -1.886 -9.5 1 93.81 56 LYS B O 1
ATOM 2206 N N . LEU B 1 57 ? -18 -2.896 -8.141 1 92.56 57 LEU B N 1
ATOM 2207 C CA . LEU B 1 57 ? -17.234 -1.684 -7.848 1 92.56 57 LEU B CA 1
ATOM 2208 C C . LEU B 1 57 ? -16.219 -1.396 -8.953 1 92.56 57 LEU B C 1
ATOM 2210 O O . LEU B 1 57 ? -15.703 -2.322 -9.578 1 92.56 57 LEU B O 1
ATOM 2214 N N . PRO B 1 58 ? -15.984 -0.167 -9.211 1 93.94 58 PRO B N 1
ATOM 2215 C CA . PRO B 1 58 ? -15.07 0.188 -10.297 1 93.94 58 PRO B CA 1
ATOM 2216 C C . PRO B 1 58 ? -13.602 -0.007 -9.922 1 93.94 58 PRO B C 1
ATOM 2218 O O . PRO B 1 58 ? -12.711 0.456 -10.641 1 93.94 58 PRO B O 1
ATOM 2221 N N . PHE B 1 59 ? -13.312 -0.661 -8.836 1 93.5 59 PHE B N 1
ATOM 2222 C CA . PHE B 1 59 ? -11.953 -0.976 -8.398 1 93.5 59 PHE B CA 1
ATOM 2223 C C . PHE B 1 59 ? -11.875 -2.393 -7.848 1 93.5 59 PHE B C 1
ATOM 2225 O O . PHE B 1 59 ? -12.836 -2.887 -7.258 1 93.5 59 PHE B O 1
ATOM 2232 N N . ASN B 1 60 ? -10.773 -3.053 -8.055 1 96.31 60 ASN B N 1
ATOM 2233 C CA . ASN B 1 60 ? -10.492 -4.285 -7.324 1 96.31 60 ASN B CA 1
ATOM 2234 C C . ASN B 1 60 ? -9.727 -4.012 -6.035 1 96.31 60 ASN B C 1
ATOM 2236 O O . ASN B 1 60 ? -9.438 -2.857 -5.711 1 96.31 60 ASN B O 1
ATOM 2240 N N . ILE B 1 61 ? -9.359 -4.969 -5.305 1 96.19 61 ILE B N 1
ATOM 2241 C CA . ILE B 1 61 ? -8.812 -4.832 -3.961 1 96.19 61 ILE B CA 1
ATOM 2242 C C . ILE B 1 61 ? -7.461 -4.121 -4.023 1 96.19 61 ILE B C 1
ATOM 2244 O O . ILE B 1 61 ? -7.234 -3.139 -3.312 1 96.19 61 ILE B O 1
ATOM 2248 N N . PRO B 1 62 ? -6.488 -4.523 -4.902 1 96.25 62 PRO B N 1
ATOM 2249 C CA . PRO B 1 62 ? -5.234 -3.775 -4.977 1 96.25 62 PRO B CA 1
ATOM 2250 C C . PRO B 1 62 ? -5.445 -2.297 -5.297 1 96.25 62 PRO B C 1
ATOM 2252 O O . PRO B 1 62 ? -4.809 -1.433 -4.688 1 96.25 62 PRO B O 1
ATOM 2255 N N . GLN B 1 63 ? -6.355 -2.002 -6.176 1 94.56 63 GLN B N 1
ATOM 2256 C CA . GLN B 1 63 ? -6.637 -0.622 -6.551 1 94.56 63 GLN B CA 1
ATOM 2257 C C . GLN B 1 63 ? -7.25 0.151 -5.387 1 94.56 63 GLN B C 1
ATOM 2259 O O . GLN B 1 63 ? -6.906 1.313 -5.156 1 94.56 63 GLN B O 1
ATOM 2264 N N . LEU B 1 64 ? -8.148 -0.485 -4.711 1 94.44 64 LEU B N 1
ATOM 2265 C CA . LEU B 1 64 ? -8.805 0.155 -3.574 1 94.44 64 LEU B CA 1
ATOM 2266 C C . LEU B 1 64 ? -7.801 0.434 -2.459 1 94.44 64 LEU B C 1
ATOM 2268 O O . LEU B 1 64 ? -7.82 1.509 -1.855 1 94.44 64 LEU B O 1
ATOM 2272 N N . VAL B 1 65 ? -6.91 -0.542 -2.186 1 95.5 65 VAL B N 1
ATOM 2273 C CA . VAL B 1 65 ? -5.887 -0.374 -1.157 1 95.5 65 VAL B CA 1
ATOM 2274 C C . VAL B 1 65 ? -4.949 0.766 -1.543 1 95.5 65 VAL B C 1
ATOM 2276 O O . VAL B 1 65 ? -4.535 1.554 -0.689 1 95.5 65 VAL B O 1
ATOM 2279 N N . HIS B 1 66 ? -4.684 0.886 -2.799 1 93.94 66 HIS B N 1
ATOM 2280 C CA . HIS B 1 66 ? -3.828 1.969 -3.271 1 93.94 66 HIS B CA 1
ATOM 2281 C C . HIS B 1 66 ? -4.492 3.326 -3.068 1 93.94 66 HIS B C 1
ATOM 2283 O O . HIS B 1 66 ? -3.838 4.289 -2.668 1 93.94 66 HIS B O 1
ATOM 2289 N N . ALA B 1 67 ? -5.766 3.42 -3.305 1 92.75 67 ALA B N 1
ATOM 2290 C CA . ALA B 1 67 ? -6.504 4.676 -3.236 1 92.75 67 ALA B CA 1
ATOM 2291 C C . ALA B 1 67 ? -6.812 5.051 -1.789 1 92.75 67 ALA B C 1
ATOM 2293 O O . ALA B 1 67 ? -6.965 6.234 -1.466 1 92.75 67 ALA B O 1
ATOM 2294 N N . ALA B 1 68 ? -6.902 3.998 -0.953 1 94.5 68 ALA B N 1
ATOM 2295 C CA . ALA B 1 68 ? -7.254 4.215 0.448 1 94.5 68 ALA B CA 1
ATOM 2296 C C . ALA B 1 68 ? -6.129 4.93 1.19 1 94.5 68 ALA B C 1
ATOM 2298 O O . ALA B 1 68 ? -4.957 4.809 0.822 1 94.5 68 ALA B O 1
ATOM 2299 N N . PRO B 1 69 ? -6.465 5.699 2.311 1 94.75 69 PRO B N 1
ATOM 2300 C CA . PRO B 1 69 ? -7.812 5.887 2.857 1 94.75 69 PRO B CA 1
ATOM 2301 C C . PRO B 1 69 ? -8.664 6.832 2.016 1 94.75 69 PRO B C 1
ATOM 2303 O O . PRO B 1 69 ? -8.172 7.852 1.534 1 94.75 69 PRO B O 1
ATOM 2306 N N . CYS B 1 70 ? -9.922 6.449 1.824 1 92.19 70 CYS B N 1
ATOM 2307 C CA . CYS B 1 70 ? -10.82 7.289 1.041 1 92.19 70 CYS B CA 1
ATOM 2308 C C . CYS B 1 70 ? -12.273 7.062 1.448 1 92.19 70 CYS B C 1
ATOM 2310 O O . CYS B 1 70 ? -12.586 6.07 2.105 1 92.19 70 CYS B O 1
ATOM 2312 N N . THR B 1 71 ? -13.078 8.039 1.162 1 90.12 71 THR B N 1
ATOM 2313 C CA . THR B 1 71 ? -14.508 7.953 1.437 1 90.12 71 THR B CA 1
ATOM 2314 C C . THR B 1 71 ? -15.312 7.941 0.138 1 90.12 71 THR B C 1
ATOM 2316 O O . THR B 1 71 ? -15.117 8.797 -0.726 1 90.12 71 THR B O 1
ATOM 2319 N N . GLY B 1 72 ? -16.094 6.957 0.019 1 84.69 72 GLY B N 1
ATOM 2320 C CA . GLY B 1 72 ? -16.969 6.895 -1.146 1 84.69 72 GLY B CA 1
ATOM 2321 C C . GLY B 1 72 ? -18.109 7.891 -1.089 1 84.69 72 GLY B C 1
ATOM 2322 O O . GLY B 1 72 ? -18.375 8.484 -0.042 1 84.69 72 GLY B O 1
ATOM 2323 N N . ASN B 1 73 ? -18.75 8.008 -2.227 1 83.75 73 ASN B N 1
ATOM 2324 C CA . ASN B 1 73 ? -19.891 8.914 -2.328 1 83.75 73 ASN B CA 1
ATOM 2325 C C . ASN B 1 73 ? -21.047 8.453 -1.441 1 83.75 73 ASN B C 1
ATOM 2327 O O . ASN B 1 73 ? -21.891 9.258 -1.057 1 83.75 73 ASN B O 1
ATOM 2331 N N . ASP B 1 74 ? -21.047 7.203 -1.132 1 78.12 74 ASP B N 1
ATOM 2332 C CA . ASP B 1 74 ? -22.109 6.648 -0.294 1 78.12 74 ASP B CA 1
ATOM 2333 C C . ASP B 1 74 ? -21.766 6.773 1.188 1 78.12 74 ASP B C 1
ATOM 2335 O O . ASP B 1 74 ? -22.5 6.281 2.047 1 78.12 74 ASP B O 1
ATOM 2339 N N . GLY B 1 75 ? -20.625 7.324 1.505 1 83.94 75 GLY B N 1
ATOM 2340 C CA . GLY B 1 75 ? -20.234 7.555 2.887 1 83.94 75 GLY B CA 1
ATOM 2341 C C . GLY B 1 75 ? -19.391 6.438 3.469 1 83.94 75 GLY B C 1
ATOM 2342 O O . GLY B 1 75 ? -18.922 6.531 4.605 1 83.94 75 GLY B O 1
ATOM 2343 N N . VAL B 1 76 ? -19.156 5.414 2.713 1 86.62 76 VAL B N 1
ATOM 2344 C CA . VAL B 1 76 ? -18.328 4.305 3.18 1 86.62 76 VAL B CA 1
ATOM 2345 C C . VAL B 1 76 ? -16.875 4.746 3.258 1 86.62 76 VAL B C 1
ATOM 2347 O O . VAL B 1 76 ? -16.344 5.363 2.324 1 86.62 76 VAL B O 1
ATOM 2350 N N . ARG B 1 77 ? -16.234 4.461 4.375 1 91 77 ARG B N 1
ATOM 2351 C CA . ARG B 1 77 ? -14.812 4.738 4.531 1 91 77 ARG B CA 1
ATOM 2352 C C . ARG B 1 77 ? -13.984 3.48 4.289 1 91 77 ARG B C 1
ATOM 2354 O O . ARG B 1 77 ? -14.297 2.412 4.816 1 91 77 ARG B O 1
ATOM 2361 N N . TYR B 1 78 ? -13 3.656 3.465 1 92.81 78 TYR B N 1
ATOM 2362 C CA . TYR B 1 78 ? -12.109 2.543 3.139 1 92.81 78 TYR B CA 1
ATOM 2363 C C . TYR B 1 78 ? -10.727 2.762 3.725 1 92.81 78 TYR B C 1
ATOM 2365 O O . TYR B 1 78 ? -10.203 3.879 3.697 1 92.81 78 TYR B O 1
ATOM 2373 N N . ALA B 1 79 ? -10.172 1.826 4.324 1 95.25 79 ALA B N 1
ATOM 2374 C CA . ALA B 1 79 ? -8.781 1.75 4.758 1 95.25 79 ALA B CA 1
ATOM 2375 C C . ALA B 1 79 ? -8.148 0.428 4.336 1 95.25 79 ALA B C 1
ATOM 2377 O O . ALA B 1 79 ? -8.852 -0.552 4.082 1 95.25 79 ALA B O 1
ATOM 2378 N N . GLY B 1 80 ? -6.871 0.446 4.188 1 95.88 80 GLY B N 1
ATOM 2379 C CA . GLY B 1 80 ? -6.223 -0.781 3.756 1 95.88 80 GLY B CA 1
ATOM 2380 C C . GLY B 1 80 ? -4.77 -0.869 4.184 1 95.88 80 GLY B C 1
ATOM 2381 O O . GLY B 1 80 ? -4.242 0.058 4.801 1 95.88 80 GLY B O 1
ATOM 2382 N N . SER B 1 81 ? -4.219 -1.97 3.957 1 97 81 SER B N 1
ATOM 2383 C CA . SER B 1 81 ? -2.785 -2.189 4.117 1 97 81 SER B CA 1
ATOM 2384 C C . SER B 1 81 ? -2.236 -3.082 3.008 1 97 81 SER B C 1
ATOM 2386 O O . SER B 1 81 ? -2.988 -3.82 2.369 1 97 81 SER B O 1
ATOM 2388 N N . LYS B 1 82 ? -1.086 -2.91 2.727 1 96.56 82 LYS B N 1
ATOM 2389 C CA . LYS B 1 82 ? -0.293 -3.678 1.771 1 96.56 82 LYS B CA 1
ATOM 2390 C C . LYS B 1 82 ? 1.01 -4.164 2.402 1 96.56 82 LYS B C 1
ATOM 2392 O O . LYS B 1 82 ? 1.645 -3.432 3.164 1 96.56 82 LYS B O 1
ATOM 2397 N N . LYS B 1 83 ? 1.384 -5.363 2.174 1 96.81 83 LYS B N 1
ATOM 2398 C CA . LYS B 1 83 ? 2.66 -5.922 2.613 1 96.81 83 LYS B CA 1
ATOM 2399 C C . LYS B 1 83 ? 3.305 -6.754 1.511 1 96.81 83 LYS B C 1
ATOM 2401 O O . LYS B 1 83 ? 2.693 -7.691 0.995 1 96.81 83 LYS B O 1
ATOM 2406 N N . ASP B 1 84 ? 4.488 -6.391 1.206 1 96.5 84 ASP B N 1
ATOM 2407 C CA . ASP B 1 84 ? 5.246 -7.133 0.204 1 96.5 84 ASP B CA 1
ATOM 2408 C C . ASP B 1 84 ? 6.195 -8.13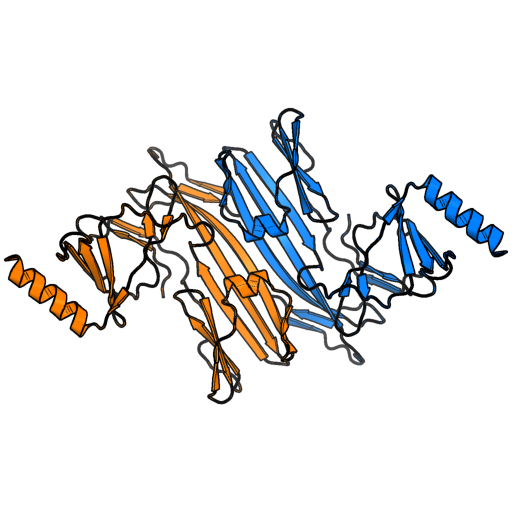3 0.863 1 96.5 84 ASP B C 1
ATOM 2410 O O . ASP B 1 84 ? 6.734 -7.863 1.939 1 96.5 84 ASP B O 1
ATOM 2414 N N . VAL B 1 85 ? 6.469 -9.211 0.135 1 95.19 85 VAL B N 1
ATOM 2415 C CA . VAL B 1 85 ? 7.52 -10.148 0.519 1 95.19 85 VAL B CA 1
ATOM 2416 C C . VAL B 1 85 ? 8.195 -10.703 -0.73 1 95.19 85 VAL B C 1
ATOM 2418 O O . VAL B 1 85 ? 7.539 -10.953 -1.743 1 95.19 85 VAL B O 1
ATOM 2421 N N . TRP B 1 86 ? 9.516 -10.82 -0.677 1 93.69 86 TRP B N 1
ATOM 2422 C CA . TRP B 1 86 ? 10.281 -11.594 -1.653 1 93.69 86 TRP B CA 1
ATOM 2423 C C . TRP B 1 86 ? 10.609 -12.977 -1.116 1 93.69 86 TRP B C 1
ATOM 2425 O O . TRP B 1 86 ? 11.141 -13.117 -0.013 1 93.69 86 TRP B O 1
ATOM 2435 N N . PHE B 1 87 ? 10.32 -13.938 -1.883 1 93.69 87 PHE B N 1
ATOM 2436 C CA . PHE B 1 87 ? 10.789 -15.297 -1.61 1 93.69 87 PHE B CA 1
ATOM 2437 C C . PHE B 1 87 ? 11.914 -15.68 -2.561 1 93.69 87 PHE B C 1
ATOM 2439 O O . PHE B 1 87 ? 11.734 -15.664 -3.781 1 93.69 87 PHE B O 1
ATOM 2446 N N . GLY B 1 88 ? 13.086 -15.891 -2.037 1 92.75 88 GLY B N 1
ATOM 2447 C CA . GLY B 1 88 ? 14.109 -16.594 -2.799 1 92.75 88 GLY B CA 1
ATOM 2448 C C . GLY B 1 88 ? 13.945 -18.094 -2.76 1 92.75 88 GLY B C 1
ATOM 2449 O O . GLY B 1 88 ? 13.961 -18.703 -1.684 1 92.75 88 GLY B O 1
ATOM 2450 N N . ILE B 1 89 ? 13.875 -18.75 -3.963 1 93.75 89 ILE B N 1
ATOM 2451 C CA . ILE B 1 89 ? 13.617 -20.188 -3.961 1 93.75 89 ILE B CA 1
ATOM 2452 C C . ILE B 1 89 ? 14.633 -20.891 -4.852 1 93.75 89 ILE B C 1
ATOM 2454 O O . ILE B 1 89 ? 15.195 -20.281 -5.773 1 93.75 89 ILE B O 1
ATOM 2458 N N . ASP B 1 90 ? 14.859 -22.141 -4.496 1 94.06 90 ASP B N 1
ATOM 2459 C CA . ASP B 1 90 ? 15.453 -23.062 -5.465 1 94.06 90 ASP B CA 1
ATOM 2460 C C . ASP B 1 90 ? 14.422 -23.516 -6.496 1 94.06 90 ASP B C 1
ATOM 2462 O O . ASP B 1 90 ? 13.445 -24.188 -6.16 1 94.06 90 ASP B O 1
ATOM 2466 N N . PRO B 1 91 ? 14.617 -23.156 -7.703 1 93.56 91 PRO B N 1
ATOM 2467 C CA . PRO B 1 91 ? 13.555 -23.422 -8.68 1 93.56 91 PRO B CA 1
ATOM 2468 C C . PRO B 1 91 ? 13.336 -24.906 -8.938 1 93.56 91 PRO B C 1
ATOM 2470 O O . PRO B 1 91 ? 12.297 -25.297 -9.477 1 93.56 91 PRO B O 1
ATOM 2473 N N . GLU B 1 92 ? 14.266 -25.766 -8.578 1 92.5 92 GLU B N 1
ATOM 2474 C CA . GLU B 1 92 ? 14.148 -27.203 -8.812 1 92.5 92 GLU B CA 1
ATOM 2475 C C . GLU B 1 92 ? 13.383 -27.891 -7.68 1 92.5 92 GLU B C 1
ATOM 2477 O O . GLU B 1 92 ? 12.633 -28.844 -7.914 1 92.5 92 GLU B O 1
ATOM 2482 N N . THR B 1 93 ? 13.547 -27.312 -6.488 1 92.44 93 THR B N 1
ATOM 2483 C CA . THR B 1 93 ? 12.969 -28 -5.348 1 92.44 93 THR B CA 1
ATOM 2484 C C . THR B 1 93 ? 11.805 -27.219 -4.762 1 92.44 93 THR B C 1
ATOM 2486 O O . THR B 1 93 ? 10.984 -27.75 -4.016 1 92.44 93 THR B O 1
ATOM 2489 N N . GLY B 1 94 ? 11.773 -25.891 -5.008 1 93.5 94 GLY B N 1
ATOM 2490 C CA . GLY B 1 94 ? 10.742 -25.031 -4.434 1 93.5 94 GLY B CA 1
ATOM 2491 C C . GLY B 1 94 ? 11.047 -24.609 -3.012 1 93.5 94 GLY B C 1
ATOM 2492 O O . GLY B 1 94 ? 10.273 -23.875 -2.396 1 93.5 94 GLY B O 1
ATOM 2493 N N . ILE B 1 95 ? 12.195 -25.031 -2.57 1 92.5 95 ILE B N 1
ATOM 2494 C CA . ILE B 1 95 ? 12.562 -24.688 -1.2 1 92.5 95 ILE B CA 1
ATOM 2495 C C . ILE B 1 95 ? 12.891 -23.203 -1.104 1 92.5 95 ILE B C 1
ATOM 2497 O O . ILE B 1 95 ? 13.633 -22.672 -1.931 1 92.5 95 ILE B O 1
ATOM 2501 N N . LYS B 1 96 ? 12.25 -22.578 -0.137 1 92.25 96 LYS B N 1
ATOM 2502 C CA . LYS B 1 96 ? 12.555 -21.172 0.135 1 92.25 96 LYS B CA 1
ATOM 2503 C C . LYS B 1 96 ? 13.906 -21.031 0.828 1 92.25 96 LYS B C 1
ATOM 2505 O O . LYS B 1 96 ? 14.125 -21.609 1.9 1 92.25 96 LYS B O 1
ATOM 2510 N N . VAL B 1 97 ? 14.773 -20.25 0.244 1 92.88 97 VAL B N 1
ATOM 2511 C CA . VAL B 1 97 ? 16.109 -20.109 0.823 1 92.88 97 VAL B CA 1
ATOM 2512 C C . VAL B 1 97 ? 16.266 -18.703 1.414 1 92.88 97 VAL B C 1
ATOM 2514 O O . VAL B 1 97 ? 17.203 -18.453 2.18 1 92.88 97 VAL B O 1
ATOM 2517 N N . GLU B 1 98 ? 15.297 -17.828 1.001 1 91.56 98 GLU B N 1
ATOM 2518 C CA . GLU B 1 98 ? 15.352 -16.469 1.523 1 91.56 98 GLU B CA 1
ATOM 2519 C C . GLU B 1 98 ? 13.961 -15.828 1.55 1 91.56 98 GLU B C 1
ATOM 2521 O O . GLU B 1 98 ? 13.125 -16.109 0.691 1 91.56 98 GLU B O 1
ATOM 2526 N N . THR B 1 99 ? 13.703 -15.086 2.58 1 93.12 99 THR B N 1
ATOM 2527 C CA . THR B 1 99 ? 12.5 -14.266 2.674 1 93.12 99 THR B CA 1
ATOM 2528 C C . THR B 1 99 ? 12.852 -12.82 3.018 1 93.12 99 THR B C 1
ATOM 2530 O O . THR B 1 99 ? 13.477 -12.555 4.047 1 93.12 99 THR B O 1
ATOM 2533 N N . LEU B 1 100 ? 12.508 -11.914 2.1 1 92.06 100 LEU B N 1
ATOM 2534 C CA . LEU B 1 100 ? 12.812 -10.5 2.273 1 92.06 100 LEU B CA 1
ATOM 2535 C C . LEU B 1 100 ? 11.531 -9.68 2.373 1 92.06 100 LEU B C 1
ATOM 2537 O O . LEU B 1 100 ? 10.719 -9.664 1.441 1 92.06 100 LEU B O 1
ATOM 2541 N N . SER B 1 101 ? 11.25 -9.094 3.49 1 90.44 101 SER B N 1
ATOM 2542 C CA . SER B 1 101 ? 10.094 -8.234 3.701 1 90.44 101 SER B CA 1
ATOM 2543 C C . SER B 1 101 ? 10.5 -6.895 4.312 1 90.44 101 SER B C 1
ATOM 2545 O O . SER B 1 101 ? 11.672 -6.699 4.664 1 90.44 101 SER B O 1
ATOM 2547 N N . ALA B 1 102 ? 9.578 -5.984 4.352 1 80.38 102 ALA B N 1
ATOM 2548 C CA . ALA B 1 102 ? 9.852 -4.711 5.012 1 80.38 102 ALA B CA 1
ATOM 2549 C C . ALA B 1 102 ? 10.25 -4.926 6.469 1 80.38 102 ALA B C 1
ATOM 2551 O O . ALA B 1 102 ? 11.023 -4.145 7.027 1 80.38 102 ALA B O 1
ATOM 2552 N N . ALA B 1 103 ? 9.758 -5.953 7.023 1 76 103 ALA B N 1
ATOM 2553 C CA . ALA B 1 103 ? 9.961 -6.188 8.453 1 76 103 ALA B CA 1
ATOM 2554 C C . ALA B 1 103 ? 11.227 -7.008 8.695 1 76 103 ALA B C 1
ATOM 2556 O O . ALA B 1 103 ? 11.875 -6.859 9.734 1 76 103 ALA B O 1
ATOM 2557 N N . SER B 1 104 ? 11.555 -7.875 7.719 1 76.12 104 SER B N 1
ATOM 2558 C CA . SER B 1 104 ? 12.633 -8.805 8.047 1 76.12 104 SER B CA 1
ATOM 2559 C C . SER B 1 104 ? 13.312 -9.328 6.785 1 76.12 104 SER B C 1
ATOM 2561 O O . SER B 1 104 ? 12.734 -9.289 5.699 1 76.12 104 SER B O 1
ATOM 2563 N N . ALA B 1 105 ? 14.57 -9.562 6.926 1 78.5 105 ALA B N 1
ATOM 2564 C CA . ALA B 1 105 ? 15.336 -10.328 5.941 1 78.5 105 ALA B CA 1
ATOM 2565 C C . ALA B 1 105 ? 15.898 -11.602 6.559 1 78.5 105 ALA B C 1
ATOM 2567 O O . ALA B 1 105 ? 16.766 -11.547 7.438 1 78.5 105 ALA B O 1
ATOM 2568 N N . GLU B 1 106 ? 15.336 -12.695 6.152 1 82.06 106 GLU B N 1
ATOM 2569 C CA . GLU B 1 106 ? 15.758 -13.992 6.676 1 82.06 106 GLU B CA 1
ATOM 2570 C C . GLU B 1 106 ? 16.375 -14.852 5.582 1 82.06 106 GLU B C 1
ATOM 2572 O O . GLU B 1 106 ? 15.844 -14.953 4.48 1 82.06 106 GLU B O 1
ATOM 2577 N N . ARG B 1 107 ? 17.609 -15.305 5.832 1 79.19 107 ARG B N 1
ATOM 2578 C CA . ARG B 1 107 ? 18.281 -16.172 4.879 1 79.19 107 ARG B CA 1
ATOM 2579 C C . ARG B 1 107 ? 18.562 -17.547 5.5 1 79.19 107 ARG B C 1
ATOM 2581 O O . ARG B 1 107 ? 18.891 -17.641 6.684 1 79.19 107 ARG B O 1
ATOM 2588 N N . ILE B 1 108 ? 18.109 -18.453 4.734 1 72.25 108 ILE B N 1
ATOM 2589 C CA . ILE B 1 108 ? 18.516 -19.797 5.102 1 72.25 108 ILE B CA 1
ATOM 2590 C C . ILE B 1 108 ? 19.609 -20.297 4.156 1 72.25 108 ILE B C 1
ATOM 2592 O O . ILE B 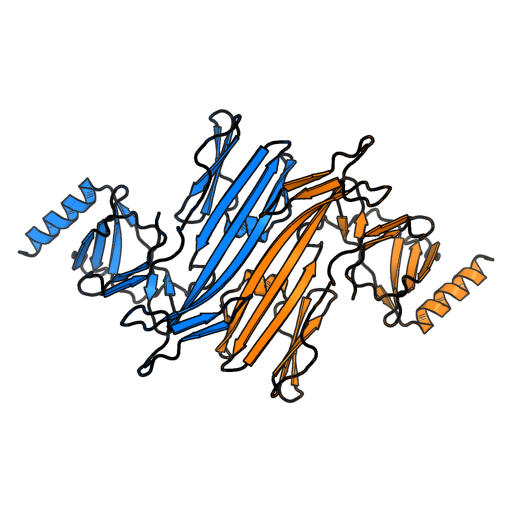1 108 ? 19.5 -20.141 2.938 1 72.25 108 ILE B O 1
ATOM 2596 N N . CYS B 1 109 ? 20.906 -20.312 4.457 1 63.97 109 CYS B N 1
ATOM 2597 C CA . CYS B 1 109 ? 22.031 -20.688 3.6 1 63.97 109 CYS B CA 1
ATOM 2598 C C . CYS B 1 109 ? 22.078 -22.203 3.395 1 63.97 109 CYS B C 1
ATOM 2600 O O . CYS B 1 109 ? 22.594 -22.938 4.234 1 63.97 109 CYS B O 1
ATOM 2602 N N . PRO B 1 110 ? 21.328 -22.547 2.275 1 58.22 110 PRO B N 1
ATOM 2603 C CA . PRO B 1 110 ? 21.5 -23.984 2.055 1 58.22 110 PRO B CA 1
ATOM 2604 C C . PRO B 1 110 ? 22.875 -24.359 1.499 1 58.22 110 PRO B C 1
ATOM 2606 O O . PRO B 1 110 ? 23.484 -23.547 0.8 1 58.22 110 PRO B O 1
ATOM 2609 N N . ALA B 1 111 ? 23.562 -25.406 1.874 1 54.28 111 ALA B N 1
ATOM 2610 C CA . ALA B 1 111 ? 24.906 -25.875 1.512 1 54.28 111 ALA B CA 1
ATOM 2611 C C . ALA B 1 111 ? 25.078 -25.922 -0.003 1 54.28 111 ALA B C 1
ATOM 2613 O O . ALA B 1 111 ? 26.156 -25.625 -0.516 1 54.28 111 ALA B O 1
ATOM 2614 N N . ASN B 1 112 ? 24.047 -26.219 -0.731 1 54.38 112 ASN B N 1
ATOM 2615 C CA . ASN B 1 112 ? 24.219 -26.531 -2.148 1 54.38 112 ASN B CA 1
ATOM 2616 C C . ASN B 1 112 ? 23.344 -25.641 -3.025 1 54.38 112 ASN B C 1
ATOM 2618 O O . ASN B 1 112 ? 22.875 -26.062 -4.082 1 54.38 112 ASN B O 1
ATOM 2622 N N . GLN B 1 113 ? 23.219 -24.297 -2.582 1 63.25 113 GLN B N 1
ATOM 2623 C CA . GLN B 1 113 ? 22.281 -23.5 -3.355 1 63.25 113 GLN B CA 1
AT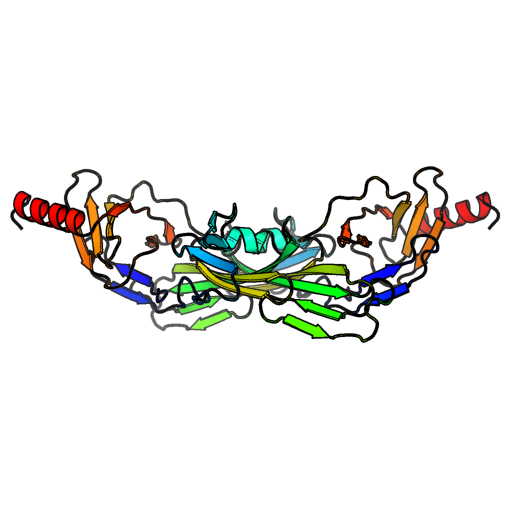OM 2624 C C . GLN B 1 113 ? 22.906 -23.016 -4.66 1 63.25 113 GLN B C 1
ATOM 2626 O O . GLN B 1 113 ? 23.922 -22.312 -4.641 1 63.25 113 GLN B O 1
ATOM 2631 N N . LYS B 1 114 ? 22.422 -23.625 -5.824 1 71.56 114 LYS B N 1
ATOM 2632 C CA . LYS B 1 114 ? 22.969 -23.328 -7.145 1 71.56 114 LYS B CA 1
ATOM 2633 C C . LYS B 1 114 ? 22.375 -22.031 -7.699 1 71.56 114 LYS B C 1
ATOM 2635 O O . LYS B 1 114 ? 23.094 -21.141 -8.141 1 71.56 114 LYS B O 1
ATOM 2640 N N . GLN B 1 115 ? 20.984 -21.984 -7.676 1 88.25 115 GLN B N 1
ATOM 2641 C CA . GLN B 1 115 ? 20.312 -20.844 -8.289 1 88.25 115 GLN B CA 1
ATOM 2642 C C . GLN B 1 115 ? 19.109 -20.391 -7.457 1 88.25 115 GLN B C 1
ATOM 2644 O O . GLN B 1 115 ? 18.391 -21.219 -6.906 1 88.25 115 GLN B O 1
ATOM 2649 N N . THR B 1 116 ? 19.062 -19.156 -7.223 1 92.31 116 THR B N 1
ATOM 2650 C CA . THR B 1 116 ? 17.938 -18.594 -6.496 1 92.31 116 THR B CA 1
ATOM 2651 C C . THR B 1 116 ? 17.094 -17.703 -7.406 1 92.31 116 THR B C 1
ATOM 2653 O O . THR B 1 116 ? 17.641 -16.844 -8.117 1 92.31 116 THR B O 1
ATOM 2656 N N . ILE B 1 117 ? 15.805 -18.031 -7.422 1 93.06 117 ILE B N 1
ATOM 2657 C CA . ILE B 1 117 ? 14.883 -17.156 -8.133 1 93.06 117 ILE B CA 1
ATOM 2658 C C . ILE B 1 117 ? 13.953 -16.469 -7.137 1 93.06 117 ILE B C 1
ATOM 2660 O O . ILE B 1 117 ? 13.461 -17.094 -6.199 1 93.06 117 ILE B O 1
ATOM 2664 N N . TYR B 1 118 ? 13.734 -15.188 -7.379 1 92.62 118 TYR B N 1
ATOM 2665 C CA . TYR B 1 118 ? 12.945 -14.406 -6.426 1 92.62 118 TYR B CA 1
ATOM 2666 C C . TYR B 1 118 ? 11.523 -14.203 -6.934 1 92.62 118 TYR B C 1
ATOM 2668 O O . TYR B 1 118 ? 11.32 -13.773 -8.07 1 92.62 118 TYR B O 1
ATOM 2676 N N . LEU B 1 119 ? 10.578 -14.547 -6.055 1 94 119 LEU B N 1
ATOM 2677 C CA . LEU B 1 119 ? 9.148 -14.352 -6.301 1 94 119 LEU B CA 1
ATOM 2678 C C . LEU B 1 119 ? 8.586 -13.258 -5.41 1 94 119 LEU B C 1
ATOM 2680 O O . LEU B 1 119 ? 8.75 -13.297 -4.188 1 94 119 LEU B O 1
ATOM 2684 N N . GLY B 1 120 ? 7.992 -12.266 -5.992 1 94.06 120 GLY B N 1
ATOM 2685 C CA . GLY B 1 120 ? 7.344 -11.211 -5.227 1 94.06 120 GLY B CA 1
ATOM 2686 C C . GLY B 1 120 ? 5.871 -11.477 -4.977 1 94.06 120 GLY B C 1
ATOM 2687 O O . GLY B 1 120 ? 5.137 -11.836 -5.895 1 94.06 120 GLY B O 1
ATOM 2688 N N . ARG B 1 121 ? 5.48 -11.359 -3.752 1 94.94 121 ARG B N 1
ATOM 2689 C CA . ARG B 1 121 ? 4.078 -11.516 -3.373 1 94.94 121 ARG B CA 1
ATOM 2690 C C . ARG B 1 121 ? 3.596 -10.328 -2.549 1 94.94 121 ARG B C 1
ATOM 2692 O O . ARG B 1 121 ? 4.352 -9.766 -1.753 1 94.94 121 ARG B O 1
ATOM 2699 N N . THR B 1 122 ? 2.385 -9.906 -2.764 1 96.38 122 THR B N 1
ATOM 2700 C CA . THR B 1 122 ? 1.775 -8.836 -1.987 1 96.38 122 THR B CA 1
ATOM 2701 C C . THR B 1 122 ? 0.52 -9.328 -1.273 1 96.38 122 THR B C 1
ATOM 2703 O O . THR B 1 122 ? -0.312 -10.016 -1.87 1 96.38 122 THR B O 1
ATOM 2706 N N . GLU B 1 123 ? 0.458 -9.07 -0.033 1 96.5 123 GLU B N 1
ATOM 2707 C CA . GLU B 1 123 ? -0.781 -9.219 0.725 1 96.5 123 GLU B CA 1
ATOM 2708 C C . GLU B 1 123 ? -1.515 -7.883 0.84 1 96.5 123 GLU B C 1
ATOM 2710 O O . GLU B 1 123 ? -0.941 -6.891 1.295 1 96.5 123 GLU B O 1
ATOM 2715 N N . TYR B 1 124 ? -2.754 -7.871 0.388 1 96.56 124 TYR B N 1
ATOM 2716 C CA . TYR B 1 124 ? -3.623 -6.707 0.535 1 96.56 124 TYR B CA 1
ATOM 2717 C C . TYR B 1 124 ? -4.719 -6.973 1.562 1 96.56 124 TYR B C 1
ATOM 2719 O O . TYR B 1 124 ? -5.375 -8.016 1.525 1 96.56 124 TYR B O 1
ATOM 2727 N N . HIS B 1 125 ? -4.871 -6.043 2.471 1 96.94 125 HIS B N 1
ATOM 2728 C CA . HIS B 1 125 ? -6.023 -6.004 3.367 1 96.94 125 HIS B CA 1
ATOM 2729 C C . HIS B 1 125 ? -6.883 -4.773 3.109 1 96.94 125 HIS B C 1
ATOM 2731 O O . HIS B 1 125 ? -6.363 -3.654 3.033 1 96.94 125 HIS B O 1
ATOM 2737 N N . VAL B 1 126 ? -8.141 -5.012 2.934 1 95.62 126 VAL B N 1
ATOM 2738 C CA . VAL B 1 126 ? -9.047 -3.883 2.783 1 95.62 126 VAL B CA 1
ATOM 2739 C C . VAL B 1 126 ? -10.133 -3.943 3.859 1 95.62 126 VAL B C 1
ATOM 2741 O O . VAL B 1 126 ? -10.625 -5.023 4.188 1 95.62 126 VAL B O 1
ATOM 2744 N N . SER B 1 127 ? -10.469 -2.82 4.398 1 94.44 127 SER B N 1
ATOM 2745 C CA . SER B 1 127 ? -11.562 -2.689 5.348 1 94.44 127 SER B CA 1
ATOM 2746 C C . SER B 1 127 ? -12.539 -1.593 4.926 1 94.44 127 SER B C 1
ATOM 2748 O O . SER B 1 127 ? -12.117 -0.553 4.41 1 94.44 127 SER B O 1
ATOM 2750 N N . MET B 1 128 ? -13.75 -1.877 5.133 1 91.62 128 MET B N 1
ATOM 2751 C CA . MET B 1 128 ? -14.828 -0.925 4.871 1 91.62 128 MET B CA 1
ATOM 2752 C C . MET B 1 128 ? -15.594 -0.607 6.152 1 91.62 128 MET B C 1
ATOM 2754 O O . MET B 1 128 ? -15.891 -1.506 6.941 1 91.62 128 MET B O 1
ATOM 2758 N N . PHE B 1 129 ? -15.859 0.655 6.32 1 90.19 129 PHE B N 1
ATOM 2759 C CA . PHE B 1 129 ? -16.562 1.116 7.516 1 90.19 129 PHE B CA 1
ATOM 2760 C C . PHE B 1 129 ? -17.797 1.913 7.141 1 90.19 129 PHE B C 1
ATOM 2762 O O . PHE B 1 129 ? -17.719 2.885 6.387 1 90.19 129 PHE B O 1
ATOM 2769 N N . LEU B 1 130 ? -18.906 1.516 7.535 1 84.19 130 LEU B N 1
ATOM 2770 C CA . LEU B 1 130 ? -20.156 2.24 7.395 1 84.19 130 LEU B CA 1
ATOM 2771 C C . LEU B 1 130 ? -21 2.129 8.664 1 84.19 130 LEU B C 1
ATOM 2773 O O . LEU B 1 130 ? -21.547 1.067 8.961 1 84.19 130 LEU B O 1
ATOM 2777 N N . GLU B 1 131 ? -21.125 3.262 9.375 1 78.19 131 GLU B N 1
ATOM 2778 C CA . GLU B 1 131 ? -21.891 3.268 10.617 1 78.19 131 GLU B CA 1
ATOM 2779 C C . GLU B 1 131 ? -21.438 2.15 11.547 1 78.19 131 GLU B C 1
ATOM 2781 O O . GLU B 1 131 ? -20.266 2.098 11.945 1 78.19 131 GLU B O 1
ATOM 2786 N N . ASN B 1 132 ? -22.219 1.142 11.852 1 76.94 132 ASN B N 1
ATOM 2787 C CA . ASN B 1 132 ? -21.875 0.051 12.758 1 76.94 132 ASN B CA 1
ATOM 2788 C C . ASN B 1 132 ? -21.547 -1.228 11.992 1 76.94 132 ASN B C 1
ATOM 2790 O O . ASN B 1 132 ? -21.516 -2.314 12.57 1 76.94 132 ASN B O 1
ATOM 2794 N N . ASN B 1 133 ? -21.281 -0.999 10.727 1 81.06 133 ASN B N 1
ATOM 2795 C CA . ASN B 1 133 ? -20.953 -2.152 9.891 1 81.06 133 ASN B CA 1
ATOM 2796 C C . ASN B 1 133 ? -19.5 -2.1 9.414 1 81.06 133 ASN B C 1
ATOM 2798 O O . ASN B 1 133 ? -19 -1.032 9.047 1 81.06 133 ASN B O 1
ATOM 2802 N N . ARG B 1 134 ? -18.875 -3.258 9.523 1 88.06 134 ARG B N 1
ATOM 2803 C CA . ARG B 1 134 ? -17.516 -3.385 9.031 1 88.06 134 ARG B CA 1
ATOM 2804 C C . ARG B 1 134 ? -17.344 -4.641 8.18 1 88.06 134 ARG B C 1
ATOM 2806 O O . ARG B 1 134 ? -17.922 -5.684 8.492 1 88.06 134 ARG B O 1
ATOM 2813 N N . TRP B 1 135 ? -16.688 -4.559 7.191 1 91.25 135 TRP B N 1
ATOM 2814 C CA . TRP B 1 135 ? -16.328 -5.664 6.309 1 91.25 135 TRP B CA 1
ATOM 2815 C C . TRP B 1 135 ? -14.844 -5.641 5.988 1 91.25 135 TRP B C 1
ATOM 2817 O O . TRP B 1 135 ? -14.234 -4.57 5.891 1 91.25 135 TRP B O 1
ATOM 2827 N N . ASN B 1 136 ? -14.227 -6.754 5.836 1 93.5 136 ASN B N 1
ATOM 2828 C CA . ASN B 1 136 ? -12.82 -6.789 5.449 1 93.5 136 ASN B CA 1
ATOM 2829 C C . ASN B 1 136 ? -12.508 -8.016 4.602 1 93.5 136 ASN B C 1
ATOM 2831 O O . ASN B 1 136 ? -13.242 -9 4.621 1 93.5 136 ASN B O 1
ATOM 2835 N N . ALA B 1 137 ? -11.469 -7.926 3.924 1 94.44 137 ALA B N 1
ATOM 2836 C CA . ALA B 1 137 ? -10.969 -9.023 3.096 1 94.44 137 ALA B CA 1
ATOM 2837 C C . ALA B 1 137 ? -9.453 -8.969 2.965 1 94.44 137 ALA B C 1
ATOM 2839 O O . ALA B 1 137 ? -8.852 -7.895 3.084 1 94.44 137 ALA B O 1
ATOM 2840 N N . THR B 1 138 ? -8.859 -10.055 2.799 1 96.5 138 THR B N 1
ATOM 2841 C CA . THR B 1 138 ? -7.434 -10.203 2.506 1 96.5 138 THR B CA 1
ATOM 2842 C C . THR B 1 138 ? -7.227 -10.859 1.143 1 96.5 138 THR B C 1
ATOM 2844 O O . THR B 1 138 ? -7.895 -11.844 0.815 1 96.5 138 THR B O 1
ATOM 2847 N N . PHE B 1 139 ? -6.434 -10.305 0.354 1 96.06 139 PHE B N 1
ATOM 2848 C CA . PHE B 1 139 ? -6.145 -10.773 -0.997 1 96.06 139 PHE B CA 1
ATOM 2849 C C . PHE B 1 139 ? -4.641 -10.883 -1.219 1 96.06 139 PHE B C 1
ATOM 2851 O O . PHE B 1 139 ? -3.902 -9.922 -0.997 1 96.06 139 PHE B O 1
ATOM 2858 N N . ASN B 1 140 ? -4.176 -12.047 -1.561 1 96.06 140 ASN B N 1
ATOM 2859 C CA . ASN B 1 140 ? -2.768 -12.289 -1.856 1 96.06 140 ASN B CA 1
ATOM 2860 C C . ASN B 1 140 ? -2.525 -12.422 -3.357 1 96.06 140 ASN B C 1
ATOM 2862 O O . ASN B 1 140 ? -3.275 -13.109 -4.051 1 96.06 140 ASN B O 1
ATOM 2866 N N . ASP B 1 141 ? -1.438 -11.773 -3.77 1 92 141 ASP B N 1
ATOM 2867 C CA . ASP B 1 141 ? -1.214 -11.688 -5.211 1 92 141 ASP B CA 1
ATOM 2868 C C . ASP B 1 141 ? 0.277 -11.734 -5.535 1 92 141 ASP B C 1
ATOM 2870 O O . ASP B 1 141 ? 1.077 -11.047 -4.891 1 92 141 ASP B O 1
ATOM 2874 N N . TYR B 1 142 ? 0.688 -12.5 -6.523 1 91.12 142 TYR B N 1
ATOM 2875 C CA . TYR B 1 142 ? 2.07 -12.547 -6.988 1 91.12 142 TYR B CA 1
ATOM 2876 C C . TYR B 1 142 ? 2.299 -11.555 -8.125 1 91.12 142 TYR B C 1
ATOM 2878 O O . TYR B 1 142 ? 3.385 -11.508 -8.711 1 91.12 142 TYR B O 1
ATOM 2886 N N . THR B 1 143 ? 1.266 -10.734 -8.492 1 67.5 143 THR B N 1
ATOM 2887 C CA . THR B 1 143 ? 1.262 -9.961 -9.727 1 67.5 143 THR B CA 1
ATOM 2888 C C . THR B 1 143 ? 1.979 -8.625 -9.539 1 67.5 143 THR B C 1
ATOM 2890 O O . THR B 1 143 ? 2.264 -7.926 -10.508 1 67.5 143 THR B O 1
ATOM 2893 N N . ALA B 1 144 ? 2.219 -8.203 -8.281 1 61.25 144 ALA B N 1
ATOM 2894 C CA . ALA B 1 144 ? 2.758 -6.855 -8.109 1 61.25 144 ALA B CA 1
ATOM 2895 C C . ALA B 1 144 ? 4.051 -6.676 -8.906 1 61.25 144 ALA B C 1
ATOM 2897 O O . ALA B 1 144 ? 4.434 -5.551 -9.234 1 61.25 144 ALA B O 1
ATOM 2898 N N . HIS B 1 145 ? 4.68 -7.781 -9.305 1 66.25 145 HIS B N 1
ATOM 2899 C CA . HIS B 1 145 ? 5.906 -7.719 -10.094 1 66.25 145 HIS B CA 1
ATOM 2900 C C . HIS B 1 145 ? 5.828 -8.633 -11.312 1 66.25 145 HIS B C 1
ATOM 2902 O O . HIS B 1 145 ? 6.801 -9.312 -11.641 1 66.25 145 HIS B O 1
ATOM 2908 N N . LEU B 1 146 ? 4.652 -8.711 -11.781 1 70.44 146 LEU B N 1
ATOM 2909 C CA . LEU B 1 146 ? 4.582 -9.672 -12.875 1 70.44 146 LEU B CA 1
ATOM 2910 C C . LEU B 1 146 ? 5.258 -9.117 -14.133 1 70.44 146 LEU B C 1
ATOM 2912 O O . LEU B 1 146 ? 5.09 -7.945 -14.461 1 70.44 146 LEU B O 1
ATOM 2916 N N . LEU B 1 147 ? 6.148 -9.945 -14.586 1 75.62 147 LEU B N 1
ATOM 2917 C CA . LEU B 1 147 ? 6.812 -9.656 -15.852 1 75.62 147 LEU B CA 1
ATOM 2918 C C . LEU B 1 147 ? 5.879 -9.938 -17.031 1 75.62 147 LEU B C 1
ATOM 2920 O O . LEU B 1 147 ? 4.902 -10.68 -16.891 1 75.62 147 LEU B O 1
ATOM 2924 N N . PRO B 1 148 ? 6.027 -9.188 -18.062 1 77.88 148 PRO B N 1
ATOM 2925 C CA . PRO B 1 148 ? 5.156 -9.383 -19.234 1 77.88 148 PRO B CA 1
ATOM 2926 C C . PRO B 1 148 ? 5.086 -10.844 -19.672 1 77.88 148 PRO B C 1
ATOM 2928 O O . PRO B 1 148 ? 6 -11.625 -19.391 1 77.88 148 PRO B O 1
ATOM 2931 N N . GLU B 1 149 ? 3.975 -11.125 -20.281 1 79.62 149 GLU B N 1
ATOM 2932 C CA . GLU B 1 149 ? 3.789 -12.469 -20.828 1 79.62 149 GLU B CA 1
ATOM 2933 C C . GLU B 1 149 ? 4.93 -12.836 -21.781 1 79.62 149 GLU B C 1
ATOM 2935 O O . GLU B 1 149 ? 5.414 -11.992 -22.531 1 79.62 149 GLU B O 1
ATOM 2940 N N . ASN B 1 150 ? 5.316 -14.023 -21.625 1 85.81 150 ASN B N 1
ATOM 2941 C CA . ASN B 1 150 ? 6.285 -14.57 -22.578 1 85.81 150 ASN B CA 1
ATOM 2942 C C . ASN B 1 150 ? 5.621 -14.945 -23.906 1 85.81 150 ASN B C 1
ATOM 2944 O O . ASN B 1 150 ? 4.926 -15.961 -23.984 1 85.81 150 ASN B O 1
ATOM 2948 N N . ASN B 1 151 ? 5.895 -14.203 -24.859 1 85.56 151 ASN B N 1
ATOM 2949 C CA . ASN B 1 151 ? 5.258 -14.383 -26.156 1 85.56 151 ASN B CA 1
ATOM 2950 C C . ASN B 1 151 ? 5.723 -15.664 -26.844 1 85.56 151 ASN B C 1
ATOM 2952 O O . ASN B 1 151 ? 5.09 -16.141 -27.781 1 85.56 151 ASN B O 1
ATOM 2956 N N . ASN B 1 152 ? 6.801 -16.219 -26.375 1 90.81 152 ASN B N 1
ATOM 2957 C CA . ASN B 1 152 ? 7.344 -17.406 -27 1 90.81 152 ASN B CA 1
ATOM 2958 C C . ASN B 1 152 ? 6.859 -18.672 -26.297 1 90.81 152 ASN B C 1
ATOM 2960 O O . ASN B 1 152 ? 7.238 -19.781 -26.688 1 90.81 152 ASN B O 1
ATOM 2964 N N . TYR B 1 153 ? 6.078 -18.516 -25.344 1 94.12 153 TYR B N 1
ATOM 2965 C CA . TYR B 1 153 ? 5.543 -19.672 -24.641 1 94.12 153 TYR B CA 1
ATOM 2966 C C . TYR B 1 153 ? 4.633 -20.484 -25.547 1 94.12 153 TYR B C 1
ATOM 2968 O O . TYR B 1 153 ? 3.66 -19.969 -26.094 1 94.12 153 TYR B O 1
ATOM 2976 N N . PRO B 1 154 ? 4.809 -21.766 -25.703 1 94.69 154 PRO B N 1
ATOM 2977 C CA . PRO B 1 154 ? 4.215 -22.531 -26.797 1 94.69 154 PRO B CA 1
ATOM 2978 C C . PRO B 1 154 ? 2.854 -23.125 -26.438 1 94.69 154 PRO B C 1
ATOM 2980 O O . PRO B 1 154 ? 2.188 -23.719 -27.297 1 94.69 154 PRO B O 1
ATOM 2983 N N . LEU B 1 155 ? 2.43 -23.016 -25.203 1 96.62 155 LEU B N 1
ATOM 2984 C CA . LEU B 1 155 ? 1.223 -23.719 -24.781 1 96.62 155 LEU B CA 1
ATOM 2985 C C . LEU B 1 155 ? 0.105 -22.719 -24.453 1 96.62 155 LEU B C 1
ATOM 2987 O O . LEU B 1 155 ? 0.369 -21.594 -24.062 1 96.62 155 LEU B O 1
ATOM 2991 N N . LYS B 1 156 ? -1.057 -23.188 -24.719 1 95.81 156 LYS B N 1
ATOM 2992 C CA . LYS B 1 156 ? -2.279 -22.578 -24.203 1 95.81 156 LYS B CA 1
ATOM 2993 C C . LYS B 1 156 ? -2.887 -23.406 -23.078 1 95.81 156 LYS B C 1
ATOM 2995 O O . LYS B 1 156 ? -2.85 -24.641 -23.125 1 95.81 156 LYS B O 1
ATOM 3000 N N . HIS B 1 157 ? -3.463 -22.703 -22.141 1 96.81 157 HIS B N 1
ATOM 3001 C CA . HIS B 1 157 ? -3.959 -23.438 -20.984 1 96.81 157 HIS B CA 1
ATOM 3002 C C . HIS B 1 157 ? -5.457 -23.219 -20.797 1 96.81 157 HIS B C 1
ATOM 3004 O O . HIS B 1 157 ? -5.969 -22.125 -21.016 1 96.81 157 HIS B O 1
ATOM 3010 N N . TYR B 1 158 ? -6.156 -24.25 -20.5 1 96.38 158 TYR B N 1
ATOM 3011 C CA . TYR B 1 158 ? -7.574 -24.25 -20.141 1 96.38 158 TYR B CA 1
ATOM 3012 C C . TYR B 1 158 ? -7.785 -24.812 -18.734 1 96.38 158 TYR B C 1
ATOM 3014 O O . TYR B 1 158 ? -7.141 -25.781 -18.344 1 96.38 158 TYR B O 1
ATOM 3022 N N . VAL B 1 159 ? -8.602 -24.125 -18.016 1 95.75 159 VAL B N 1
ATOM 3023 C CA . VAL B 1 159 ? -8.898 -24.562 -16.656 1 95.75 159 VAL B CA 1
ATOM 3024 C C . VAL B 1 159 ? -10.391 -24.859 -16.531 1 95.75 159 VAL B C 1
ATOM 3026 O O . VAL B 1 159 ? -11.219 -24.156 -17.109 1 95.75 159 VAL B O 1
ATOM 3029 N N . SER B 1 160 ? -10.664 -25.828 -15.742 1 92.31 160 SER B N 1
ATOM 3030 C CA . SER B 1 160 ? -12.07 -26.172 -15.516 1 92.31 160 SER B CA 1
ATOM 3031 C C . SER B 1 160 ? -12.727 -25.172 -14.555 1 92.31 160 SER B C 1
ATOM 3033 O O . SER B 1 160 ? -12.102 -24.734 -13.586 1 92.31 160 SER B O 1
ATOM 3035 N N . SER B 1 161 ? -14 -24.875 -14.727 1 86.25 161 SER B N 1
ATOM 3036 C CA . SER B 1 161 ? -14.75 -23.922 -13.922 1 86.25 161 SER B CA 1
ATOM 3037 C C . SER B 1 161 ? -15.125 -24.516 -12.57 1 86.25 161 SER B C 1
ATOM 3039 O O . SER B 1 161 ? -15.43 -23.781 -11.625 1 86.25 161 SER B O 1
ATOM 3041 N N . SER B 1 162 ? -15.102 -25.734 -12.438 1 85.06 162 SER B N 1
ATOM 3042 C CA . SER B 1 162 ? -15.711 -26.344 -11.258 1 85.06 162 SER B CA 1
ATOM 3043 C C . SER B 1 162 ? -14.742 -27.281 -10.555 1 85.06 162 SER B C 1
ATOM 3045 O O . SER B 1 162 ? -14.969 -27.672 -9.406 1 85.06 162 SER B O 1
ATOM 3047 N N . THR B 1 163 ? -13.719 -27.641 -11.297 1 84.81 163 THR B N 1
ATOM 3048 C CA . THR B 1 163 ? -12.758 -28.578 -10.727 1 84.81 163 THR B CA 1
ATOM 3049 C C . THR B 1 163 ? -11.344 -28.016 -10.805 1 84.81 163 THR B C 1
ATOM 3051 O O . THR B 1 163 ? -11.148 -26.875 -11.242 1 84.81 163 THR B O 1
ATOM 3054 N N . GLY B 1 164 ? -10.273 -28.672 -10.383 1 90.62 164 GLY B N 1
ATOM 3055 C CA . GLY B 1 164 ? -8.883 -28.234 -10.406 1 90.62 164 GLY B CA 1
ATOM 3056 C C . GLY B 1 164 ? -8.117 -28.75 -11.617 1 90.62 164 GLY B C 1
ATOM 3057 O O . GLY B 1 164 ? -6.891 -28.859 -11.586 1 90.62 164 GLY B O 1
ATOM 3058 N N . ASN B 1 165 ? -8.938 -29.062 -12.766 1 93.88 165 ASN B N 1
ATOM 3059 C CA . ASN B 1 165 ? -8.281 -29.625 -13.945 1 93.88 165 ASN B CA 1
ATOM 3060 C C . ASN B 1 165 ? -7.609 -28.531 -14.773 1 93.88 165 ASN B C 1
ATOM 3062 O O . ASN B 1 165 ? -8.18 -27.453 -14.984 1 93.88 165 ASN B O 1
ATOM 3066 N N . LEU B 1 166 ? -6.43 -28.797 -15.234 1 96.06 166 LEU B N 1
ATOM 3067 C CA . LEU B 1 166 ? -5.621 -27.953 -16.094 1 96.06 166 LEU B CA 1
ATOM 3068 C C . LEU B 1 166 ? -5.207 -28.688 -17.359 1 96.06 166 LEU B C 1
ATOM 3070 O O . LEU B 1 166 ? -4.641 -29.781 -17.297 1 96.06 166 LEU B O 1
ATOM 3074 N N . LEU B 1 167 ? -5.578 -28.109 -18.453 1 95.94 167 LEU B N 1
ATOM 3075 C CA . LEU B 1 167 ? -5.25 -28.672 -19.766 1 95.94 167 LEU B CA 1
ATOM 3076 C C . LEU B 1 167 ? -4.215 -27.812 -20.484 1 95.94 167 LEU B C 1
ATOM 3078 O O . LEU B 1 167 ? -4.312 -26.578 -20.469 1 95.94 167 LEU B O 1
ATOM 3082 N N . ALA B 1 168 ? -3.205 -28.438 -20.984 1 96.81 168 ALA B N 1
ATOM 3083 C CA . ALA B 1 168 ? -2.215 -27.75 -21.797 1 96.81 168 ALA B CA 1
ATOM 3084 C C . ALA B 1 168 ? -2.318 -28.203 -23.266 1 96.81 168 ALA B C 1
ATOM 3086 O O . ALA B 1 168 ? -2.26 -29.391 -23.562 1 96.81 168 ALA B O 1
ATOM 3087 N N . VAL B 1 169 ? -2.457 -27.188 -24.125 1 95.12 169 VAL B N 1
ATOM 3088 C CA . VAL B 1 169 ? -2.619 -27.438 -25.547 1 95.12 169 VAL B CA 1
ATOM 3089 C C . VAL B 1 169 ? -1.526 -26.719 -26.328 1 95.12 169 VAL B C 1
ATOM 3091 O O . VAL B 1 169 ? -1.23 -25.547 -26.062 1 95.12 169 VAL B O 1
ATOM 3094 N N . ASP B 1 170 ? -0.9 -27.453 -27.234 1 95.31 170 ASP B N 1
ATOM 3095 C CA . ASP B 1 170 ? 0.096 -26.828 -28.109 1 95.31 170 ASP B CA 1
ATOM 3096 C C . ASP B 1 170 ? -0.535 -25.734 -28.969 1 95.31 170 ASP B C 1
ATOM 3098 O O . ASP B 1 170 ? -1.492 -25.984 -29.703 1 95.31 170 ASP B O 1
ATOM 3102 N N . LYS B 1 171 ? 0.037 -24.562 -28.938 1 94.06 171 LYS B N 1
ATOM 3103 C CA . LYS B 1 171 ? -0.559 -23.422 -29.625 1 94.06 171 LYS B CA 1
ATOM 3104 C C . LYS B 1 171 ? -0.487 -23.609 -31.141 1 94.06 171 LYS B C 1
ATOM 3106 O O . LYS B 1 171 ? -1.354 -23.125 -31.875 1 94.06 171 LYS B O 1
ATOM 3111 N N . ASN B 1 172 ? 0.502 -24.281 -31.562 1 93.81 172 ASN B N 1
ATOM 3112 C CA . ASN B 1 172 ? 0.733 -24.422 -33 1 93.81 172 ASN B CA 1
ATOM 3113 C C . ASN B 1 172 ? -0.078 -25.562 -33.594 1 93.81 172 ASN B C 1
ATOM 3115 O O . ASN B 1 172 ? -0.672 -25.422 -34.656 1 93.81 172 ASN B O 1
ATOM 3119 N N . THR B 1 173 ? -0.192 -26.625 -32.938 1 92.06 173 THR B N 1
ATOM 3120 C CA . THR B 1 173 ? -0.81 -27.828 -33.5 1 92.06 173 THR B CA 1
ATOM 3121 C C . THR B 1 173 ? -2.234 -27.984 -32.969 1 92.06 173 THR B C 1
ATOM 3123 O O . THR B 1 173 ? -3.051 -28.688 -33.594 1 92.06 173 THR B O 1
ATOM 3126 N N . GLY B 1 174 ? -2.439 -27.469 -31.781 1 91.44 174 GLY B N 1
ATOM 3127 C CA . GLY B 1 174 ? -3.734 -27.672 -31.156 1 91.44 174 GLY B CA 1
ATOM 3128 C C . GLY B 1 174 ? -3.842 -28.984 -30.406 1 91.44 174 GLY B C 1
ATOM 3129 O O . GLY B 1 174 ? -4.891 -29.297 -29.844 1 91.44 174 GLY B O 1
ATOM 3130 N N . GLU B 1 175 ? -2.779 -29.703 -30.391 1 92.06 175 GLU B N 1
ATOM 3131 C CA . GLU B 1 175 ? -2.777 -31 -29.734 1 92.06 175 GLU B CA 1
ATOM 3132 C C . GLU B 1 175 ? -2.691 -30.844 -28.219 1 92.06 175 GLU B C 1
ATOM 3134 O O . GLU B 1 175 ? -1.96 -29.984 -27.719 1 92.06 175 GLU B O 1
ATOM 3139 N N . VAL B 1 176 ? -3.467 -31.672 -27.562 1 94.31 176 VAL B N 1
ATOM 3140 C CA . VAL B 1 176 ? -3.367 -31.719 -26.109 1 94.31 176 VAL B CA 1
ATOM 3141 C C . VAL B 1 176 ? -2.029 -32.344 -25.703 1 94.31 176 VAL B C 1
ATOM 3143 O O . VAL B 1 176 ? -1.715 -33.469 -26.094 1 94.31 176 VAL B O 1
ATOM 3146 N N . ARG B 1 177 ? -1.254 -31.609 -24.953 1 94.56 177 ARG B N 1
ATOM 3147 C CA . ARG B 1 177 ? 0.042 -32.094 -24.5 1 94.56 177 ARG B CA 1
ATOM 3148 C C . ARG B 1 177 ? -0.094 -32.875 -23.188 1 94.56 177 ARG B C 1
ATOM 3150 O O . ARG B 1 177 ? 0.508 -33.938 -23.031 1 94.56 177 ARG B O 1
ATOM 3157 N N . TRP B 1 178 ? -0.833 -32.375 -22.25 1 94.94 178 TRP B N 1
ATOM 3158 C CA . TRP B 1 178 ? -1.065 -33.062 -20.969 1 94.94 178 TRP B CA 1
ATOM 3159 C C . TRP B 1 178 ? -2.262 -32.469 -20.25 1 94.94 178 TRP B C 1
ATOM 3161 O O . TRP B 1 178 ? -2.725 -31.375 -20.594 1 94.94 178 TRP B O 1
ATOM 3171 N N . GLU B 1 179 ? -2.805 -33.188 -19.375 1 93.62 179 GLU B N 1
ATOM 3172 C CA . GLU B 1 179 ? -3.854 -32.781 -18.438 1 93.62 179 GLU B CA 1
ATOM 3173 C C . GLU B 1 179 ? -3.496 -33.188 -17 1 93.62 179 GLU B C 1
ATOM 3175 O O . GLU B 1 179 ? -2.98 -34.281 -16.766 1 93.62 179 GLU B O 1
ATOM 3180 N N . GLU B 1 180 ? -3.697 -32.281 -16.125 1 94.38 180 GLU B N 1
ATOM 3181 C CA . GLU B 1 180 ? -3.432 -32.562 -14.719 1 94.38 180 GLU B CA 1
ATOM 3182 C C . GLU B 1 180 ? -4.586 -32.094 -13.836 1 94.38 180 GLU B C 1
ATOM 3184 O O . GLU B 1 180 ? -5.152 -31.016 -14.062 1 94.38 180 GLU B O 1
ATOM 3189 N N . ASP B 1 181 ? -4.957 -32.875 -12.867 1 93.75 181 ASP B N 1
ATOM 3190 C CA . ASP B 1 181 ? -5.949 -32.5 -11.867 1 93.75 181 ASP B CA 1
ATOM 3191 C C . ASP B 1 181 ? -5.281 -32.031 -10.586 1 93.75 181 ASP B C 1
ATOM 3193 O O . ASP B 1 181 ? -4.723 -32.844 -9.828 1 93.75 181 ASP B O 1
ATOM 3197 N N . LEU B 1 182 ? -5.367 -30.75 -10.375 1 93.06 182 LEU B N 1
ATOM 3198 C CA . LEU B 1 182 ? -4.727 -30.172 -9.195 1 93.06 182 LEU B CA 1
ATOM 3199 C C . LEU B 1 182 ? -5.656 -30.234 -7.984 1 93.06 182 LEU B C 1
ATOM 3201 O O . LEU B 1 182 ? -5.262 -29.875 -6.875 1 93.06 182 LEU B O 1
ATOM 3205 N N . LYS B 1 183 ? -6.879 -30.656 -8.117 1 88.88 183 LYS B N 1
ATOM 3206 C CA . LYS B 1 183 ? -7.879 -30.953 -7.094 1 88.88 183 LYS B CA 1
ATOM 3207 C C . LYS B 1 183 ? -8.375 -29.672 -6.434 1 88.88 183 LYS B C 1
ATOM 3209 O O . LYS B 1 183 ? -9.266 -29.703 -5.586 1 88.88 183 LYS B O 1
ATOM 3214 N N . VAL B 1 184 ? -7.785 -28.578 -6.719 1 88.38 184 VAL B N 1
ATOM 3215 C CA . VAL B 1 184 ? -8.195 -27.281 -6.184 1 88.38 184 VAL B CA 1
ATOM 3216 C C . VAL B 1 184 ? -8.367 -26.281 -7.324 1 88.38 184 VAL B C 1
ATOM 3218 O O . VAL B 1 184 ? -7.688 -26.391 -8.352 1 88.38 184 VAL B O 1
ATOM 3221 N N . PRO B 1 185 ? -9.297 -25.312 -7.207 1 90.06 185 PRO B N 1
ATOM 3222 C CA . PRO B 1 185 ? -9.484 -24.328 -8.273 1 90.06 185 PRO B CA 1
ATOM 3223 C C . PRO B 1 185 ? -8.203 -23.562 -8.602 1 90.06 185 PRO B C 1
ATOM 3225 O O . PRO B 1 185 ? -7.418 -23.25 -7.699 1 90.06 185 PRO B O 1
ATOM 3228 N N . ILE B 1 186 ? -8.031 -23.297 -9.852 1 93.81 186 ILE B N 1
ATOM 3229 C CA . ILE B 1 186 ? -6.875 -22.547 -10.352 1 93.81 186 ILE B CA 1
ATOM 3230 C C . ILE B 1 186 ? -7.262 -21.094 -10.602 1 93.81 186 ILE B C 1
ATOM 3232 O O . ILE B 1 186 ? -8.211 -20.812 -11.344 1 93.81 186 ILE B O 1
ATOM 3236 N N . VAL B 1 187 ? -6.551 -20.203 -9.945 1 92.56 187 VAL B N 1
ATOM 3237 C CA . VAL B 1 187 ? -6.977 -18.812 -10.086 1 92.56 187 VAL B CA 1
ATOM 3238 C C . VAL B 1 187 ? -5.906 -18.016 -10.828 1 92.56 187 VAL B C 1
ATOM 3240 O O . VAL B 1 187 ? -6.141 -16.875 -11.242 1 92.56 187 VAL B O 1
ATOM 3243 N N . ALA B 1 188 ? -4.734 -18.594 -11.008 1 92.88 188 ALA B N 1
ATOM 3244 C CA . ALA B 1 188 ? -3.666 -17.922 -11.742 1 92.88 188 ALA B CA 1
ATOM 3245 C C . ALA B 1 188 ? -2.65 -18.938 -12.266 1 92.88 188 ALA B C 1
ATOM 3247 O O . ALA B 1 188 ? -2.498 -20.031 -11.711 1 92.88 188 ALA B O 1
ATOM 3248 N N . LEU B 1 189 ? -2.012 -18.594 -13.367 1 94.38 189 LEU B N 1
ATOM 3249 C CA . LEU B 1 189 ? -0.929 -19.359 -13.961 1 94.38 189 LEU B CA 1
ATOM 3250 C C . LEU B 1 189 ? 0.278 -18.484 -14.25 1 94.38 189 LEU B C 1
ATOM 3252 O O . LEU B 1 189 ? 0.125 -17.344 -14.703 1 94.38 189 LEU B O 1
ATOM 3256 N N . TYR B 1 190 ? 1.416 -19.031 -13.953 1 95.06 190 TYR B N 1
ATOM 3257 C CA . TYR B 1 190 ? 2.658 -18.297 -14.188 1 95.06 190 TYR B CA 1
ATOM 3258 C C . TYR B 1 190 ? 3.699 -19.203 -14.844 1 95.06 190 TYR B C 1
ATOM 3260 O O . TYR B 1 190 ? 3.686 -20.422 -14.656 1 95.06 190 TYR B O 1
ATOM 3268 N N . LEU B 1 191 ? 4.551 -18.578 -15.641 1 95.25 191 LEU B N 1
ATOM 3269 C CA . LEU B 1 191 ? 5.777 -19.219 -16.094 1 95.25 191 LEU B CA 1
ATOM 3270 C C . LEU B 1 191 ? 6.961 -18.812 -15.227 1 95.25 191 LEU B C 1
ATOM 3272 O O . LEU B 1 191 ? 7.246 -17.625 -15.07 1 95.25 191 LEU B O 1
ATOM 3276 N N . LEU B 1 192 ? 7.562 -19.797 -14.594 1 94.69 192 LEU B N 1
ATOM 3277 C CA . LEU B 1 192 ? 8.758 -19.531 -13.797 1 94.69 192 LEU B CA 1
ATOM 3278 C C . LEU B 1 192 ? 9.992 -19.453 -14.688 1 94.69 192 LEU B C 1
ATOM 3280 O O . LEU B 1 192 ? 10.344 -20.422 -15.352 1 94.69 192 LEU B O 1
ATOM 3284 N N . GLU B 1 193 ? 10.578 -18.266 -14.711 1 93.44 193 GLU B N 1
ATOM 3285 C CA . GLU B 1 193 ? 11.82 -18.031 -15.43 1 93.44 193 GLU B CA 1
ATOM 3286 C C . GLU B 1 193 ? 12.922 -17.547 -14.492 1 93.44 193 GLU B C 1
ATOM 3288 O O . GLU B 1 193 ? 12.711 -17.438 -13.281 1 93.44 193 GLU B O 1
ATOM 3293 N N . GLN B 1 194 ? 14.07 -17.328 -15.031 1 90.44 194 GLN B N 1
ATOM 3294 C CA . GLN B 1 194 ? 15.219 -16.922 -14.227 1 90.44 194 GLN B CA 1
ATOM 3295 C C . GLN B 1 194 ? 14.984 -15.578 -13.562 1 90.44 194 GLN B C 1
ATOM 3297 O O . GLN B 1 194 ? 15.5 -15.32 -12.469 1 90.44 194 GLN B O 1
ATOM 3302 N N . ASP B 1 195 ? 14.172 -14.766 -14.172 1 89 195 ASP B N 1
ATOM 3303 C CA . ASP B 1 195 ? 13.953 -13.422 -13.648 1 89 195 ASP B CA 1
ATOM 3304 C C . ASP B 1 195 ? 12.688 -13.367 -12.789 1 89 195 ASP B C 1
ATOM 3306 O O . ASP B 1 195 ? 12.32 -12.305 -12.289 1 89 195 ASP B O 1
ATOM 3310 N N . GLY B 1 196 ? 12.039 -14.508 -12.688 1 91.69 196 GLY B N 1
ATOM 3311 C CA . GLY B 1 196 ? 10.859 -14.531 -11.828 1 91.69 196 GLY B CA 1
ATOM 3312 C C . GLY B 1 196 ? 9.625 -15.086 -12.531 1 91.69 196 GLY B C 1
ATOM 3313 O O . GLY B 1 196 ? 9.734 -15.977 -13.367 1 91.69 196 GLY B O 1
ATOM 3314 N N . LEU B 1 197 ? 8.469 -14.602 -12.094 1 93.62 197 LEU B N 1
ATOM 3315 C CA . LEU B 1 197 ? 7.199 -15.117 -12.586 1 93.62 197 LEU B CA 1
ATOM 3316 C C . LEU B 1 197 ? 6.684 -14.273 -13.75 1 93.62 197 LEU B C 1
ATOM 3318 O O . LEU B 1 197 ? 6.656 -13.047 -13.672 1 93.62 197 LEU B O 1
ATOM 3322 N N . HIS B 1 198 ? 6.309 -14.922 -14.812 1 93.44 198 HIS B N 1
ATOM 3323 C CA . HIS B 1 198 ? 5.59 -14.312 -15.93 1 93.44 198 HIS B CA 1
ATOM 3324 C C . HIS B 1 198 ? 4.137 -14.781 -15.969 1 93.44 198 HIS B C 1
ATOM 3326 O O . HIS B 1 198 ? 3.863 -15.977 -15.852 1 93.44 198 HIS B O 1
ATOM 3332 N N . LYS B 1 199 ? 3.283 -13.891 -16.094 1 91.69 199 LYS B N 1
ATOM 3333 C CA . LYS B 1 199 ? 1.871 -14.258 -16.109 1 91.69 199 LYS B CA 1
ATOM 3334 C C . LYS B 1 199 ? 1.518 -15.047 -17.359 1 91.69 199 LYS B C 1
ATOM 3336 O O . LYS B 1 199 ? 1.984 -14.727 -18.453 1 91.69 199 LYS B O 1
ATOM 3341 N N . LEU B 1 200 ? 0.746 -16.078 -17.172 1 92.88 200 LEU B N 1
ATOM 3342 C CA . LEU B 1 200 ? 0.182 -16.844 -18.266 1 92.88 200 LEU B CA 1
ATOM 3343 C C . LEU B 1 200 ? -1.34 -16.75 -18.281 1 92.88 200 LEU B C 1
ATOM 3345 O O . LEU B 1 200 ? -1.982 -16.844 -17.234 1 92.88 200 LEU B O 1
ATOM 3349 N N . ASP B 1 201 ? -1.849 -16.516 -19.406 1 91.56 201 ASP B N 1
ATOM 3350 C CA . ASP B 1 201 ? -3.303 -16.516 -19.531 1 91.56 201 ASP B CA 1
ATOM 3351 C C . ASP B 1 201 ? -3.848 -17.938 -19.625 1 91.56 201 ASP B C 1
ATOM 3353 O O . ASP B 1 201 ? -3.115 -18.875 -19.953 1 91.56 201 ASP B O 1
ATOM 3357 N N . PHE B 1 202 ? -5.078 -18.016 -19.234 1 94.69 202 PHE B N 1
ATOM 3358 C CA . PHE B 1 202 ? -5.805 -19.266 -19.438 1 94.69 202 PHE B CA 1
ATOM 3359 C C . PHE B 1 202 ? -7.277 -18.984 -19.719 1 94.69 202 PHE B C 1
ATOM 3361 O O . PHE B 1 202 ? -7.773 -17.891 -19.469 1 94.69 202 PHE B O 1
ATOM 3368 N N . LYS B 1 203 ? -7.879 -19.953 -20.281 1 95.19 203 LYS B N 1
ATOM 3369 C CA . LYS B 1 203 ? -9.32 -19.891 -20.516 1 95.19 203 LYS B CA 1
ATOM 3370 C C . LYS B 1 203 ? -10.062 -20.875 -19.625 1 95.19 203 LYS B C 1
ATOM 3372 O O . LYS B 1 203 ? -9.594 -21.984 -19.375 1 95.19 203 LYS B O 1
ATOM 3377 N N . VAL B 1 204 ? -11.188 -20.438 -19.203 1 94.62 204 VAL B N 1
ATOM 3378 C CA . VAL B 1 204 ? -12.023 -21.297 -18.375 1 94.62 204 VAL B CA 1
ATOM 3379 C C . VAL B 1 204 ? -12.984 -22.094 -19.25 1 94.62 204 VAL B C 1
ATOM 3381 O O . VAL B 1 204 ? -13.57 -21.547 -20.188 1 94.62 204 VAL B O 1
ATOM 3384 N N . MET B 1 205 ? -13.102 -23.359 -18.922 1 92.75 205 MET B N 1
ATOM 3385 C CA . MET B 1 205 ? -13.961 -24.266 -19.688 1 92.75 205 MET B CA 1
ATOM 3386 C C . MET B 1 205 ? -14.82 -25.125 -18.766 1 92.75 205 MET B C 1
ATOM 3388 O O . MET B 1 205 ? -14.391 -25.484 -17.672 1 92.75 205 MET B O 1
ATOM 3392 N N . GLY B 1 206 ? -16.047 -25.359 -19.297 1 92.62 206 GLY B N 1
ATOM 3393 C CA . GLY B 1 206 ? -16.859 -26.328 -18.547 1 92.62 206 GLY B CA 1
ATOM 3394 C C . GLY B 1 206 ? -16.234 -27.703 -18.484 1 92.62 206 GLY B C 1
ATOM 3395 O O . GLY B 1 206 ? -15.578 -28.141 -19.422 1 92.62 206 GLY B O 1
ATOM 3396 N N . LYS B 1 207 ? -16.484 -28.344 -17.438 1 87.5 207 LYS B N 1
ATOM 3397 C CA . LYS B 1 207 ? -15.891 -29.656 -17.188 1 87.5 207 LYS B CA 1
ATOM 3398 C C . LYS B 1 207 ? -16.188 -30.609 -18.328 1 87.5 207 LYS B C 1
ATOM 3400 O O . LYS B 1 207 ? -15.297 -31.312 -18.812 1 87.5 207 LYS B O 1
ATOM 3405 N N . GLU B 1 208 ? -17.391 -30.703 -18.766 1 88.38 208 GLU B N 1
ATOM 3406 C CA . GLU B 1 208 ? -17.797 -31.641 -19.812 1 88.38 208 GLU B CA 1
ATOM 3407 C C . GLU B 1 208 ? -17.062 -31.344 -21.125 1 88.38 208 GLU B C 1
ATOM 3409 O 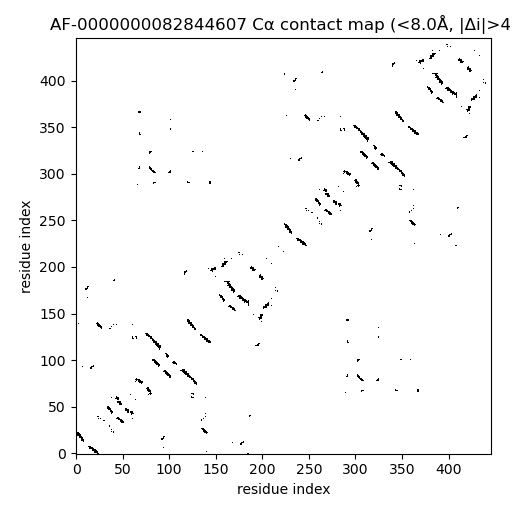O . GLU B 1 208 ? -16.641 -32.25 -21.812 1 88.38 208 GLU B O 1
ATOM 3414 N N . THR B 1 209 ? -17 -30.062 -21.391 1 89.44 209 THR B N 1
ATOM 3415 C CA . THR B 1 209 ? -16.297 -29.641 -22.594 1 89.44 209 THR B CA 1
ATOM 3416 C C . THR B 1 209 ? -14.82 -30.031 -22.531 1 89.44 209 THR B C 1
ATOM 3418 O O . THR B 1 209 ? -14.273 -30.562 -23.5 1 89.44 209 THR B O 1
ATOM 3421 N N . MET B 1 210 ? -14.242 -29.875 -21.422 1 89.19 210 MET B N 1
ATOM 3422 C CA . MET B 1 210 ? -12.828 -30.188 -21.25 1 89.19 210 MET B CA 1
ATOM 3423 C C . MET B 1 210 ? -12.578 -31.688 -21.391 1 89.19 210 MET B C 1
ATOM 3425 O O . MET B 1 210 ? -11.617 -32.094 -22.047 1 89.19 210 MET B O 1
ATOM 3429 N N . GLU B 1 211 ? -13.492 -32.5 -20.859 1 85 211 GLU B N 1
ATOM 3430 C CA . GLU B 1 211 ? -13.383 -33.938 -20.953 1 85 211 GLU B CA 1
ATOM 3431 C C . GLU B 1 211 ? -13.508 -34.406 -22.406 1 85 211 GLU B C 1
ATOM 3433 O O . GLU B 1 211 ? -12.82 -35.344 -22.812 1 85 211 GLU B O 1
ATOM 3438 N N . ASN B 1 212 ? -14.359 -33.75 -23.125 1 86.5 212 ASN B N 1
ATOM 3439 C CA . ASN B 1 212 ? -14.539 -34.094 -24.531 1 86.5 212 ASN B CA 1
ATOM 3440 C C . ASN B 1 212 ? -13.289 -33.781 -25.344 1 86.5 212 ASN B C 1
ATOM 3442 O O . ASN B 1 212 ? -12.898 -34.562 -26.219 1 86.5 212 ASN B O 1
ATOM 3446 N N . ILE B 1 213 ? -12.727 -32.688 -25.047 1 85 213 ILE B N 1
ATOM 3447 C CA . ILE B 1 213 ? -11.523 -32.281 -25.766 1 85 213 ILE B CA 1
ATOM 3448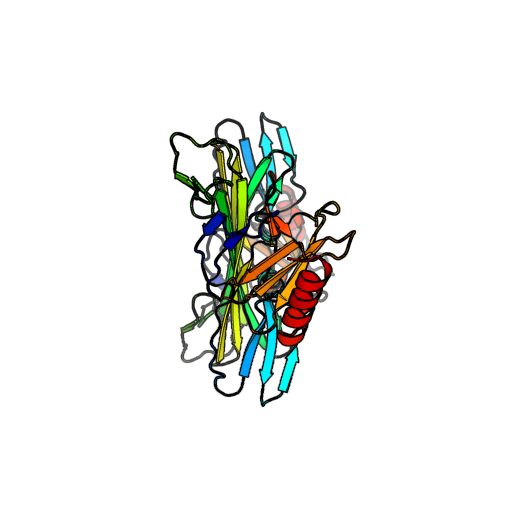 C C . ILE B 1 213 ? -10.398 -33.281 -25.469 1 85 213 ILE B C 1
ATOM 3450 O O . ILE B 1 213 ? -9.695 -33.719 -26.375 1 85 213 ILE B O 1
ATOM 3454 N N . ALA B 1 214 ? -10.258 -33.656 -24.266 1 80.19 214 ALA B N 1
ATOM 3455 C CA . ALA B 1 214 ? -9.203 -34.594 -23.844 1 80.19 214 ALA B CA 1
ATOM 3456 C C . ALA B 1 214 ? -9.406 -35.969 -24.484 1 80.19 214 ALA B C 1
ATOM 3458 O O . ALA B 1 214 ? -8.438 -36.594 -24.891 1 80.19 214 ALA B O 1
ATOM 3459 N N . LYS B 1 215 ? -10.617 -36.406 -24.578 1 79.88 215 LYS B N 1
ATOM 3460 C CA . LYS B 1 215 ? -10.945 -37.719 -25.156 1 79.88 215 LYS B CA 1
ATOM 3461 C C . LYS B 1 215 ? -10.672 -37.75 -26.656 1 79.88 215 LYS B C 1
ATOM 3463 O O . LYS B 1 215 ? -10.094 -38.688 -27.172 1 79.88 215 LYS B O 1
ATOM 3468 N N . VAL B 1 216 ? -11.109 -36.688 -27.312 1 75.25 216 VAL B N 1
ATOM 3469 C CA . VAL B 1 216 ? -10.93 -36.625 -28.75 1 75.25 216 VAL B CA 1
ATOM 3470 C C . VAL B 1 216 ? -9.445 -36.594 -29.094 1 75.25 216 VAL B C 1
ATOM 3472 O O . VAL B 1 216 ? -9.008 -37.25 -30.062 1 75.25 216 VAL B O 1
ATOM 3475 N N . SER B 1 217 ? -8.75 -35.906 -28.312 1 72.25 217 SER B N 1
ATOM 3476 C CA . SER B 1 217 ? -7.32 -35.781 -28.562 1 72.25 217 SER B CA 1
ATOM 3477 C C . SER B 1 217 ? -6.609 -37.125 -28.328 1 72.25 217 SER B C 1
ATOM 3479 O O . SER B 1 217 ? -5.648 -37.438 -29.016 1 72.25 217 SER B O 1
ATOM 3481 N N . SER B 1 218 ? -7.031 -37.781 -27.266 1 68.62 218 SER B N 1
ATOM 3482 C CA . SER B 1 218 ? -6.477 -39.094 -27 1 68.62 218 SER B CA 1
ATOM 3483 C C . SER B 1 218 ? -6.785 -40.062 -28.125 1 68.62 218 SER B C 1
ATOM 3485 O O . SER B 1 218 ? -5.941 -40.875 -28.5 1 68.62 218 SER B O 1
ATOM 3487 N N . PHE B 1 219 ? -7.973 -39.938 -28.625 1 60.75 219 PHE B N 1
ATOM 3488 C CA . PHE B 1 219 ? -8.383 -40.812 -29.703 1 60.75 219 PHE B CA 1
ATOM 3489 C C . PHE B 1 219 ? -7.629 -40.469 -30.984 1 60.75 219 PHE B C 1
ATOM 3491 O O . PHE B 1 219 ? -7.207 -41.375 -31.719 1 60.75 219 PHE B O 1
ATOM 3498 N N . ALA B 1 220 ? -7.562 -39.25 -31.25 1 58.22 220 ALA B N 1
ATOM 3499 C CA . ALA B 1 220 ? -6.977 -38.781 -32.5 1 58.22 220 ALA B CA 1
ATOM 3500 C C . ALA B 1 220 ? -5.48 -39.094 -32.562 1 58.22 220 ALA B C 1
ATOM 3502 O O . ALA B 1 220 ? -4.918 -39.312 -33.625 1 58.22 220 ALA B O 1
ATOM 3503 N N . PHE B 1 221 ? -4.938 -39.031 -31.375 1 57.34 221 PHE B N 1
ATOM 3504 C CA . PHE B 1 221 ? -3.488 -39.188 -31.453 1 57.34 221 PHE B CA 1
ATOM 3505 C C . PHE B 1 221 ? -3.057 -40.5 -30.844 1 57.34 221 PHE B C 1
ATOM 3507 O O . PHE B 1 221 ? -1.862 -40.75 -30.672 1 57.34 221 PHE B O 1
ATOM 3514 N N . GLY B 1 222 ? -4.043 -41.594 -30.969 1 52.38 222 GLY B N 1
ATOM 3515 C CA . GLY B 1 222 ? -3.775 -43 -30.641 1 52.38 222 GLY B CA 1
ATOM 3516 C C . GLY B 1 222 ? -3.254 -43.188 -29.219 1 52.38 222 GLY B C 1
ATOM 3517 O O . GLY B 1 222 ? -2.525 -44.125 -28.953 1 52.38 222 GLY B O 1
ATOM 3518 N N . LYS B 1 223 ? -3.426 -42.25 -28.266 1 48.5 223 LYS B N 1
ATOM 3519 C CA . LYS B 1 223 ? -2.924 -42.562 -26.938 1 48.5 223 LYS B CA 1
ATOM 3520 C C . LYS B 1 223 ? -4.039 -43.094 -26.031 1 48.5 223 LYS B C 1
ATOM 3522 O O . LYS B 1 223 ? -5.203 -42.719 -26.203 1 48.5 223 LYS B O 1
#

Radius of gyration: 27.14 Å; Cα contacts (8 Å, |Δi|>4): 1014; chains: 2; bounding box: 61×94×60 Å